Protein AF-A0A847K0W2-F1 (afdb_monomer)

Solvent-accessible surface area (backbone atoms only — not comparable to full-atom values): 21987 Å² total; per-residue (Å²): 136,81,84,81,80,80,74,83,79,80,79,76,84,76,79,82,85,54,93,45,68,67,50,41,51,34,54,70,66,69,42,49,68,34,35,29,52,33,48,52,40,40,67,42,94,50,68,68,52,13,51,46,15,47,52,43,49,54,54,36,45,76,72,72,41,54,48,55,83,86,46,50,72,74,72,74,74,70,85,73,73,64,70,75,61,73,66,72,45,23,34,31,42,30,68,34,72,55,34,30,32,45,40,37,38,32,42,89,88,48,98,48,59,22,42,32,37,33,34,41,84,73,15,52,68,40,34,44,78,41,100,38,67,46,65,67,59,50,34,49,52,48,61,72,70,49,95,62,89,72,75,50,49,15,61,47,63,49,49,59,54,30,37,55,54,51,49,21,52,48,41,22,58,78,71,69,49,77,82,33,70,54,35,68,66,47,45,66,55,67,44,80,43,89,66,86,74,94,62,66,68,43,44,70,77,65,74,51,84,70,95,79,74,73,79,80,62,95,81,43,70,66,54,57,49,52,30,53,7,55,45,46,62,45,48,62,67,63,47,50,53,52,51,47,52,52,50,51,60,73,68,46,89,68,94,67,54,72,67,54,51,49,54,50,50,53,47,54,47,59,69,39,42,62,74,46,44,37,72,70,52,48,51,40,51,31,53,52,26,39,52,31,14,36,23,26,48,51,64,70,36,54,71,60,14,51,46,29,40,50,54,20,49,50,52,75,69,38,55,94,89,53,52,62,68,60,49,48,22,51,50,46,48,45,30,67,72,65,52,60,72,87,76,67,63,81,69,85,93,70,81,74,83,77,46,56,51,53,65,72,52,76,74,71,92,79,69,97,79,72,75,85,82,78,84,75,134

Secondary structure (DSSP, 8-state):
-----PPPPP--------SSHHHHHHHHH-SHHHHHHHHHHTT-S-HHHHHHHHHHHHHHHHTT----TTTS------TT--------EEEEE--BTTTEEEEEEE-TT--PPPEEEEEETTEEEEEEE-S-S-HHHHHHHHHHH-SSS---EEEE-HHHHHHHHHHHHHHHHHTTPPPPTTHHHHHHHH---SS--SS-HHHHHHTS--TT-PPPPTT-HHHHHHHHHHHTTS-HHHHHHHHHHHHHHHT-SS---HHHHHHHHHHHHHHHHHHHS-HHHHHHHHHHHHHHHHHHHHTT-HHHHHHHHHHHHHHHH--TT--HHHHHHHHHHHHHHHS-GGG-S--SS------HHHHTS---TT-TT--------

Nearest PDB structures (foldseek):
  5l0y-assembly3_C  TM=3.148E-01  e=4.705E+00  Thermochaetoides thermophila DSM 1495
  5yox-assembly4_E  TM=2.856E-01  e=5.709E+00  Saccharomyces cerevisiae S288C
  8q3i-assembly1_F  TM=1.868E-01  e=4.938E+00  Mycolicibacterium smegmatis MC2 155
  1jdh-assembly1_A  TM=1.284E-01  e=9.260E+00  Homo sapiens

Structure (mmCIF, N/CA/C/O backbone):
data_AF-A0A847K0W2-F1
#
_entry.id   AF-A0A847K0W2-F1
#
loop_
_atom_site.group_PDB
_atom_site.id
_atom_site.type_symbol
_atom_site.label_atom_id
_atom_site.label_alt_id
_atom_site.label_comp_id
_atom_site.label_asym_id
_atom_site.label_entity_id
_atom_site.label_seq_id
_atom_site.pdbx_PDB_ins_code
_atom_site.Cartn_x
_atom_site.Cartn_y
_atom_site.Cartn_z
_atom_site.occupancy
_atom_site.B_iso_or_equiv
_atom_site.auth_seq_id
_atom_site.auth_comp_id
_atom_site.auth_asym_id
_atom_site.auth_atom_id
_atom_site.pdbx_PDB_model_num
ATOM 1 N N . MET A 1 1 ? 44.311 -26.232 22.482 1.00 40.06 1 MET A N 1
ATOM 2 C CA . MET A 1 1 ? 45.011 -25.460 23.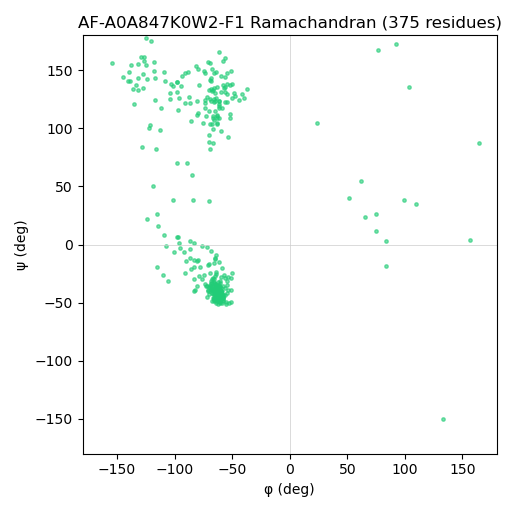531 1.00 40.06 1 MET A CA 1
ATOM 3 C C . MET A 1 1 ? 44.028 -24.492 24.188 1.00 40.06 1 MET A C 1
ATOM 5 O O . MET A 1 1 ? 43.269 -23.851 23.481 1.00 40.06 1 MET A O 1
ATOM 9 N N . ALA A 1 2 ? 43.992 -24.533 25.526 1.00 39.00 2 ALA A N 1
ATOM 10 C CA . ALA A 1 2 ? 43.300 -23.714 26.538 1.00 39.00 2 ALA A CA 1
ATOM 11 C C . ALA A 1 2 ? 42.014 -22.922 26.180 1.00 39.00 2 ALA A C 1
ATOM 13 O O . ALA A 1 2 ? 42.066 -21.806 25.673 1.00 39.00 2 ALA A O 1
ATOM 14 N N . LYS A 1 3 ? 40.855 -23.438 26.626 1.00 40.59 3 LYS A N 1
ATOM 15 C CA . LYS A 1 3 ? 39.638 -22.641 26.872 1.00 40.59 3 LYS A CA 1
ATOM 16 C C . LYS A 1 3 ? 39.871 -21.742 28.096 1.00 40.59 3 LYS A C 1
ATOM 18 O O . LYS A 1 3 ? 40.031 -22.250 29.206 1.00 40.59 3 LYS A O 1
ATOM 23 N N . GLN A 1 4 ? 39.876 -20.423 27.906 1.00 43.78 4 GLN A N 1
ATOM 24 C CA . GLN A 1 4 ? 39.890 -19.446 28.999 1.00 43.78 4 GLN A CA 1
ATOM 25 C C . GLN A 1 4 ? 38.603 -19.568 29.831 1.00 43.78 4 GLN A C 1
ATOM 27 O O . GLN A 1 4 ? 37.515 -19.197 29.390 1.00 43.78 4 GLN A O 1
ATOM 32 N N . LYS A 1 5 ? 38.733 -20.086 31.058 1.00 48.22 5 LYS A N 1
ATOM 33 C CA . LYS A 1 5 ? 37.713 -19.976 32.108 1.00 48.22 5 LYS A CA 1
ATOM 34 C C . LYS A 1 5 ? 37.541 -18.493 32.456 1.00 48.22 5 LYS A C 1
ATOM 36 O O . LYS A 1 5 ? 38.439 -17.894 33.043 1.00 48.22 5 LYS A O 1
ATOM 41 N N . ARG A 1 6 ? 36.393 -17.905 32.104 1.00 43.19 6 ARG A N 1
ATOM 42 C CA . ARG A 1 6 ? 35.979 -16.591 32.617 1.00 43.19 6 ARG A CA 1
ATOM 43 C C . ARG A 1 6 ? 35.834 -16.685 34.138 1.00 43.19 6 ARG A C 1
ATOM 45 O O . ARG A 1 6 ? 35.037 -17.480 34.629 1.00 43.19 6 ARG A O 1
ATOM 52 N N . GLN A 1 7 ? 36.624 -15.898 34.863 1.00 41.25 7 GLN A N 1
ATOM 53 C CA . GLN A 1 7 ? 36.462 -15.713 36.303 1.00 41.25 7 GLN A CA 1
ATOM 54 C C . GLN A 1 7 ? 35.156 -14.949 36.596 1.00 41.25 7 GLN A C 1
ATOM 56 O O . GLN A 1 7 ? 34.811 -14.034 35.841 1.00 41.25 7 GLN A O 1
ATOM 61 N N . PRO A 1 8 ? 34.433 -15.284 37.679 1.00 42.41 8 PRO A N 1
ATOM 62 C CA . PRO A 1 8 ? 33.299 -14.494 38.137 1.00 42.41 8 PRO A CA 1
ATOM 63 C C . PRO A 1 8 ? 33.790 -13.120 38.612 1.00 42.41 8 PRO A C 1
ATOM 65 O O . PRO A 1 8 ? 34.680 -13.020 39.456 1.00 42.41 8 PRO A O 1
ATOM 68 N N . ARG A 1 9 ? 33.217 -12.049 38.049 1.00 40.66 9 ARG A N 1
ATOM 69 C CA . ARG A 1 9 ? 33.431 -10.677 38.527 1.00 40.66 9 ARG A CA 1
ATOM 70 C C . ARG A 1 9 ? 32.925 -10.575 39.965 1.00 40.66 9 ARG A C 1
ATOM 72 O O . ARG A 1 9 ? 31.752 -10.834 40.219 1.00 40.66 9 ARG A O 1
ATOM 79 N N . ALA A 1 10 ? 33.803 -10.166 40.876 1.00 38.41 10 ALA A N 1
ATOM 80 C CA . ALA A 1 10 ? 33.442 -9.805 42.239 1.00 38.41 10 ALA A CA 1
ATOM 81 C C . ALA A 1 10 ? 32.425 -8.652 42.209 1.00 38.41 10 ALA A C 1
ATOM 83 O O . ALA A 1 10 ? 32.720 -7.564 41.707 1.00 38.41 10 ALA A O 1
ATOM 84 N N . SER A 1 11 ? 31.221 -8.902 42.719 1.00 41.28 11 SER A N 1
ATOM 85 C CA . SER A 1 11 ? 30.171 -7.899 42.869 1.00 41.28 11 SER A CA 1
ATOM 86 C C . SER A 1 11 ? 30.658 -6.794 43.804 1.00 41.28 11 SER A C 1
ATOM 88 O O . SER A 1 11 ? 30.799 -7.006 45.007 1.00 41.28 11 SER A O 1
ATOM 90 N N . HIS A 1 12 ? 30.935 -5.615 43.251 1.00 40.06 12 HIS A N 1
ATOM 91 C CA . HIS A 1 12 ? 31.115 -4.403 44.040 1.00 40.06 12 HIS A CA 1
ATOM 92 C C . HIS A 1 12 ? 29.803 -4.123 44.778 1.00 40.06 12 HIS A C 1
ATOM 94 O O . HIS A 1 12 ? 28.748 -3.999 44.154 1.00 40.06 12 HIS A O 1
ATOM 100 N N . GLY A 1 13 ? 29.866 -4.084 46.109 1.00 42.53 13 GLY A N 1
ATOM 101 C CA . GLY A 1 13 ? 28.731 -3.780 46.968 1.00 42.53 13 GLY A CA 1
ATOM 102 C C . GLY A 1 13 ? 28.283 -2.338 46.770 1.00 42.53 13 GLY A C 1
ATOM 103 O O . GLY A 1 13 ? 28.722 -1.447 47.487 1.00 42.53 13 GLY A O 1
ATOM 104 N N . HIS A 1 14 ? 27.405 -2.101 45.797 1.00 52.00 14 HIS A N 1
ATOM 105 C CA . HIS A 1 14 ? 26.619 -0.878 45.752 1.00 52.00 14 HIS A CA 1
ATOM 106 C C . HIS A 1 14 ? 25.643 -0.899 46.934 1.00 52.00 14 HIS A C 1
ATOM 108 O O . HIS A 1 14 ? 24.639 -1.615 46.925 1.00 52.00 14 HIS A O 1
ATOM 114 N N . THR A 1 15 ? 25.949 -0.118 47.968 1.00 59.66 15 THR A N 1
ATOM 115 C CA . THR A 1 15 ? 24.985 0.277 48.992 1.00 59.66 15 THR A CA 1
ATOM 116 C C . THR A 1 15 ? 23.945 1.170 48.322 1.00 59.66 15 THR A C 1
ATOM 118 O O . THR A 1 15 ? 24.184 2.338 48.024 1.00 59.66 15 THR A O 1
ATOM 121 N N . ALA A 1 16 ? 22.794 0.588 47.989 1.00 70.94 16 ALA A N 1
ATOM 122 C CA . ALA A 1 16 ? 21.655 1.355 47.509 1.00 70.94 16 ALA A CA 1
ATOM 123 C C . ALA A 1 16 ? 21.184 2.290 48.634 1.00 70.94 16 ALA A C 1
ATOM 125 O O . ALA A 1 16 ? 20.949 1.835 49.750 1.00 70.94 16 ALA A O 1
ATOM 126 N N . SER A 1 17 ? 21.083 3.587 48.341 1.00 81.25 17 SER A N 1
ATOM 127 C CA . SER A 1 17 ? 20.525 4.589 49.253 1.00 81.25 17 SER A CA 1
ATOM 128 C C . SER A 1 17 ? 19.064 4.848 48.882 1.00 81.25 17 SER A C 1
ATOM 130 O O . SER A 1 17 ? 18.760 5.053 47.701 1.00 81.25 17 SER A O 1
ATOM 132 N N . PHE A 1 18 ? 18.181 4.819 49.879 1.00 87.69 18 PHE A N 1
ATOM 133 C CA . PHE A 1 18 ? 16.751 5.121 49.762 1.00 87.69 18 PHE A CA 1
ATOM 134 C C . PHE A 1 18 ? 16.444 6.344 50.624 1.00 87.69 18 PHE A C 1
ATOM 136 O O . PHE A 1 18 ? 17.052 6.515 51.682 1.00 87.69 18 PHE A O 1
ATOM 143 N N . ALA A 1 19 ? 15.539 7.208 50.164 1.00 84.12 19 ALA A N 1
ATOM 144 C CA . ALA A 1 19 ? 15.194 8.429 50.888 1.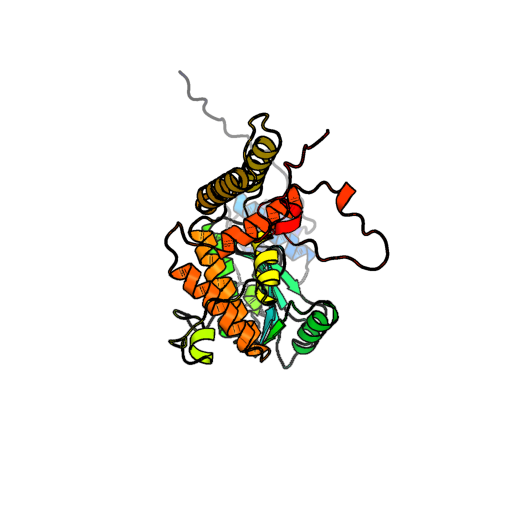00 84.12 19 ALA A CA 1
ATOM 145 C C . ALA A 1 19 ? 14.282 8.132 52.088 1.00 84.12 19 ALA A C 1
ATOM 147 O O . ALA A 1 19 ? 14.327 8.841 53.092 1.00 84.12 19 ALA A O 1
ATOM 148 N N . ASP A 1 20 ? 13.473 7.075 51.990 1.00 90.88 20 ASP A N 1
ATOM 149 C CA . ASP A 1 20 ? 12.618 6.604 53.074 1.00 90.88 20 ASP A CA 1
ATOM 150 C C . ASP A 1 20 ? 13.374 5.628 54.002 1.00 90.88 20 ASP A C 1
ATOM 152 O O . ASP A 1 20 ? 13.897 4.594 53.571 1.00 90.88 20 ASP A O 1
ATOM 156 N N . ALA A 1 21 ? 13.449 5.976 55.291 1.00 89.00 21 ALA A N 1
ATOM 157 C CA . ALA A 1 21 ? 14.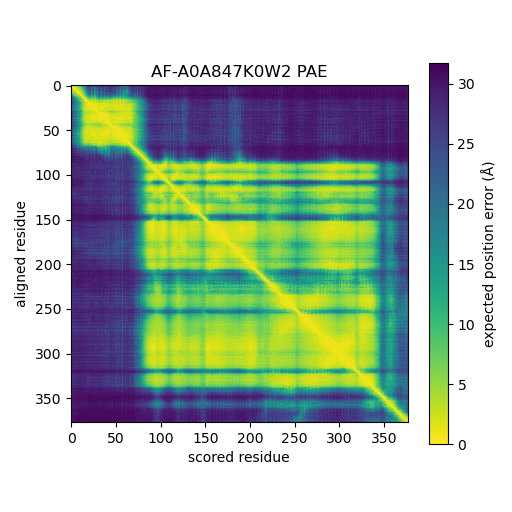207 5.231 56.299 1.00 89.00 21 ALA A CA 1
ATOM 158 C C . ALA A 1 21 ? 13.627 3.834 56.586 1.00 89.00 21 ALA A C 1
ATOM 160 O O . ALA A 1 21 ? 14.377 2.915 56.921 1.00 89.00 21 ALA A O 1
ATOM 161 N N . GLU A 1 22 ? 12.314 3.659 56.427 1.00 89.94 22 GLU A N 1
ATOM 162 C CA . GLU A 1 22 ? 11.634 2.377 56.609 1.00 89.94 22 GLU A CA 1
ATOM 163 C C . GLU A 1 22 ? 11.973 1.435 55.448 1.00 89.94 22 GLU A C 1
ATOM 165 O O . GLU A 1 22 ? 12.396 0.299 55.669 1.00 89.94 22 GLU A O 1
ATOM 170 N N . VAL A 1 23 ? 11.934 1.944 54.210 1.00 91.62 23 VAL A N 1
ATOM 171 C CA . VAL A 1 23 ? 12.367 1.197 53.016 1.00 91.62 23 VAL A CA 1
ATOM 172 C C . VAL A 1 23 ? 13.847 0.812 53.099 1.00 91.62 23 VAL A C 1
ATOM 174 O O . VAL A 1 23 ? 14.210 -0.323 52.783 1.00 91.62 23 VAL A O 1
ATOM 177 N N . ALA A 1 24 ? 14.709 1.730 53.550 1.00 90.94 24 ALA A N 1
ATOM 178 C CA . ALA A 1 24 ? 16.135 1.461 53.726 1.00 90.94 24 ALA A CA 1
ATOM 179 C C . ALA A 1 24 ? 16.397 0.364 54.775 1.00 90.94 24 ALA A C 1
ATOM 181 O O . ALA A 1 24 ? 17.229 -0.516 54.550 1.00 90.94 24 ALA A O 1
ATOM 182 N N . SER A 1 25 ? 15.675 0.398 55.900 1.00 91.56 25 SER A N 1
ATOM 183 C CA . SER A 1 25 ? 15.755 -0.621 56.955 1.00 91.56 25 SER A CA 1
ATOM 184 C C . SER A 1 25 ? 15.359 -2.003 56.429 1.00 91.56 25 SER A C 1
ATOM 186 O O . SER A 1 25 ? 16.126 -2.957 56.566 1.00 91.56 25 SER A O 1
ATOM 188 N N . LEU A 1 26 ? 14.217 -2.100 55.741 1.00 92.69 26 LEU A N 1
ATOM 189 C CA . LEU A 1 26 ? 13.716 -3.360 55.184 1.00 92.69 26 LEU A CA 1
ATOM 190 C C . LEU A 1 26 ? 14.636 -3.919 54.091 1.00 92.69 26 LEU A C 1
ATOM 192 O O . LEU A 1 26 ? 14.928 -5.112 54.063 1.00 92.69 26 LEU A O 1
ATOM 196 N N . TYR A 1 27 ? 15.184 -3.067 53.222 1.00 92.44 27 TYR A N 1
ATOM 197 C CA . TYR A 1 27 ? 16.161 -3.511 52.227 1.00 92.44 27 TYR A CA 1
ATOM 198 C C . TYR A 1 27 ? 17.427 -4.117 52.856 1.00 92.44 27 TYR A C 1
ATOM 200 O O . TYR A 1 27 ? 17.987 -5.076 52.319 1.00 92.44 27 TYR A O 1
ATOM 208 N N . ASN A 1 28 ? 17.884 -3.566 53.984 1.00 90.75 28 ASN A N 1
ATOM 209 C CA . ASN A 1 28 ? 19.077 -4.044 54.681 1.00 90.75 28 ASN A CA 1
ATOM 210 C C . ASN A 1 28 ? 18.848 -5.357 55.442 1.00 90.75 28 ASN A C 1
ATOM 212 O O . ASN A 1 28 ? 19.806 -6.108 55.613 1.00 90.75 28 ASN A O 1
ATOM 216 N N . GLN A 1 29 ? 17.613 -5.649 55.866 1.00 91.94 29 GLN A N 1
ATOM 217 C CA . GLN A 1 29 ? 17.256 -6.939 56.474 1.00 91.94 29 GLN A CA 1
ATOM 218 C C . GLN A 1 29 ? 17.398 -8.091 55.469 1.00 91.94 29 GLN A C 1
ATOM 220 O O . GLN A 1 29 ? 17.898 -9.152 55.828 1.00 91.94 29 GLN A O 1
ATOM 225 N N . ALA A 1 30 ? 17.058 -7.842 54.197 1.00 86.69 30 ALA A N 1
ATOM 226 C CA . ALA A 1 30 ? 17.316 -8.743 53.071 1.00 86.69 30 ALA A CA 1
ATOM 227 C C . ALA A 1 30 ? 16.835 -10.195 53.287 1.00 86.69 30 ALA A C 1
ATOM 229 O O . ALA A 1 30 ? 17.501 -11.145 52.876 1.00 86.69 30 ALA A O 1
ATOM 230 N N . ASP A 1 31 ? 15.663 -10.362 53.894 1.00 90.56 31 ASP A N 1
ATOM 231 C CA . ASP A 1 31 ? 14.969 -11.640 54.032 1.00 90.56 31 ASP A CA 1
ATOM 232 C C . ASP A 1 31 ? 13.573 -11.594 53.378 1.00 90.56 31 ASP A C 1
ATOM 234 O O . ASP A 1 31 ? 13.127 -10.571 52.848 1.00 90.56 31 ASP A O 1
ATOM 238 N N . GLU A 1 32 ? 12.897 -12.741 53.355 1.00 86.56 32 GLU A N 1
ATOM 239 C CA . GLU A 1 32 ? 11.576 -12.912 52.736 1.00 86.56 32 GLU A CA 1
ATOM 240 C C . GLU A 1 32 ? 10.483 -12.092 53.447 1.00 86.56 32 GLU A C 1
ATOM 242 O O . GLU A 1 32 ? 9.615 -11.506 52.800 1.00 86.56 32 GLU A O 1
ATOM 247 N N . SER A 1 33 ? 10.585 -11.940 54.771 1.00 88.25 33 SER A N 1
ATOM 248 C CA . SER A 1 33 ? 9.684 -11.097 55.569 1.00 88.25 33 SER A CA 1
ATOM 249 C C . SER A 1 33 ? 9.796 -9.621 55.177 1.00 88.25 33 SER A C 1
ATOM 251 O O . SER A 1 33 ? 8.785 -8.945 54.964 1.00 88.25 33 SER A O 1
ATOM 253 N N . ALA A 1 34 ? 11.019 -9.122 55.008 1.00 89.88 34 ALA A N 1
ATOM 254 C CA . ALA A 1 34 ? 11.273 -7.762 54.567 1.00 89.88 34 ALA A CA 1
ATOM 255 C C . ALA A 1 34 ? 10.818 -7.533 53.119 1.00 89.88 34 ALA A C 1
ATOM 257 O O . ALA A 1 34 ? 10.269 -6.474 52.806 1.00 89.88 34 ALA A O 1
ATOM 258 N N . ALA A 1 35 ? 10.975 -8.528 52.239 1.00 89.12 35 ALA A N 1
ATOM 259 C CA . ALA A 1 35 ? 10.424 -8.476 50.886 1.00 89.12 35 ALA A CA 1
ATOM 260 C C . ALA A 1 35 ? 8.886 -8.389 50.898 1.00 89.12 35 ALA A C 1
ATOM 262 O O . ALA A 1 35 ? 8.322 -7.584 50.157 1.00 89.12 35 ALA A O 1
ATOM 263 N N . ASN A 1 36 ? 8.208 -9.133 51.775 1.00 89.19 36 ASN A N 1
ATOM 264 C CA . ASN A 1 36 ? 6.752 -9.060 51.936 1.00 89.19 36 ASN A CA 1
ATOM 265 C C . ASN A 1 36 ? 6.298 -7.676 52.436 1.00 89.19 36 ASN A C 1
ATOM 267 O O . ASN A 1 36 ? 5.359 -7.092 51.897 1.00 89.19 36 ASN A O 1
ATOM 271 N N . GLN A 1 37 ? 7.001 -7.089 53.406 1.00 88.44 37 GLN A N 1
ATOM 272 C CA . GLN A 1 37 ? 6.682 -5.746 53.910 1.00 88.44 37 GLN A CA 1
ATOM 273 C C . GLN A 1 37 ? 6.937 -4.653 52.861 1.00 88.44 37 GLN A C 1
ATOM 275 O O . GLN A 1 37 ? 6.119 -3.749 52.686 1.00 88.44 37 GLN A O 1
ATOM 280 N N . LEU A 1 38 ? 8.020 -4.764 52.086 1.00 91.25 38 LEU A N 1
ATOM 281 C CA . LEU A 1 38 ? 8.279 -3.866 50.960 1.00 91.25 38 LEU A CA 1
ATOM 282 C C . LEU A 1 38 ? 7.214 -3.991 49.859 1.00 91.25 38 LEU A C 1
ATOM 284 O O . LEU A 1 38 ? 6.880 -2.983 49.233 1.00 91.25 38 LEU A O 1
ATOM 288 N N . ALA A 1 39 ? 6.653 -5.186 49.632 1.00 89.25 39 ALA A N 1
ATOM 289 C CA . ALA A 1 39 ? 5.541 -5.396 48.700 1.00 89.25 39 ALA A CA 1
ATOM 290 C C . ALA A 1 39 ? 4.283 -4.630 49.130 1.00 89.25 39 ALA A C 1
ATOM 292 O O . ALA A 1 39 ? 3.636 -4.001 48.292 1.00 89.25 39 ALA A O 1
ATOM 293 N N . VAL A 1 40 ? 3.992 -4.578 50.432 1.00 90.31 40 VAL A N 1
ATOM 294 C CA . VAL A 1 40 ? 2.910 -3.743 50.978 1.00 90.31 40 VAL A CA 1
ATOM 295 C C . VAL A 1 40 ? 3.218 -2.252 50.779 1.00 90.31 40 VAL A C 1
ATOM 297 O O . VAL A 1 40 ? 2.390 -1.515 50.241 1.00 90.31 40 VAL A O 1
ATOM 300 N N . LEU A 1 41 ? 4.432 -1.800 51.115 1.00 90.00 41 LEU A N 1
ATOM 301 C CA . LEU A 1 41 ? 4.830 -0.390 50.977 1.00 90.00 41 LEU A CA 1
ATOM 302 C C . LEU A 1 41 ? 4.872 0.103 49.520 1.00 90.00 41 LEU A C 1
ATOM 304 O O . LEU A 1 41 ? 4.634 1.284 49.262 1.00 90.00 41 LEU A O 1
ATOM 308 N N . ALA A 1 42 ? 5.107 -0.782 48.547 1.00 88.06 42 ALA A N 1
ATOM 309 C CA . ALA A 1 42 ? 5.071 -0.462 47.114 1.00 88.06 42 ALA A CA 1
ATOM 310 C C . ALA A 1 42 ? 3.695 0.037 46.617 1.00 88.06 42 ALA A C 1
ATOM 312 O O . ALA A 1 42 ? 3.612 0.619 45.523 1.00 88.06 42 ALA A O 1
ATOM 313 N N . HIS A 1 43 ? 2.653 -0.167 47.430 1.00 83.75 43 HIS A N 1
ATOM 314 C CA . HIS A 1 43 ? 1.268 0.243 47.204 1.00 83.75 43 HIS A CA 1
ATOM 315 C C . HIS A 1 43 ? 0.818 1.394 48.122 1.00 83.75 43 HIS A C 1
ATOM 317 O O . HIS A 1 43 ? -0.362 1.729 48.135 1.00 83.75 43 HIS A O 1
ATOM 323 N N . SER A 1 44 ? 1.725 2.017 48.887 1.00 83.88 44 SER A N 1
ATOM 324 C CA . SER A 1 44 ? 1.364 3.151 49.747 1.00 83.88 44 SER A CA 1
ATOM 325 C C . SER A 1 44 ? 0.882 4.358 48.930 1.00 83.88 44 SER A C 1
ATOM 327 O O . SER A 1 44 ? 1.420 4.623 47.854 1.00 83.88 44 SER A O 1
ATOM 329 N N . GLU A 1 45 ? -0.038 5.153 49.482 1.00 82.00 45 GLU A N 1
ATOM 330 C CA . GLU A 1 45 ? -0.541 6.389 48.852 1.00 82.00 45 GLU A CA 1
ATOM 331 C C . GLU A 1 45 ? 0.531 7.486 48.709 1.00 82.00 45 GLU A C 1
ATOM 333 O O . GLU A 1 45 ? 0.367 8.419 47.927 1.00 82.00 45 GLU A O 1
ATOM 338 N N . ALA A 1 46 ? 1.659 7.366 49.419 1.00 87.62 46 ALA A N 1
ATOM 339 C CA . ALA A 1 46 ? 2.801 8.267 49.305 1.00 87.62 46 ALA A CA 1
ATOM 340 C C . ALA A 1 46 ? 3.682 7.901 48.081 1.00 87.62 46 ALA A C 1
ATOM 342 O O . ALA A 1 46 ? 4.380 6.880 48.113 1.00 87.62 46 ALA A O 1
ATOM 343 N N . PRO A 1 47 ? 3.739 8.729 47.013 1.00 82.88 47 PRO A N 1
ATOM 344 C CA . PRO A 1 47 ? 4.381 8.342 45.749 1.00 82.88 47 PRO A CA 1
ATOM 345 C C . PRO A 1 47 ? 5.894 8.106 45.850 1.00 82.88 47 PRO A C 1
ATOM 347 O O . PRO A 1 47 ? 6.436 7.227 45.177 1.00 82.88 47 PRO A O 1
ATOM 350 N N . SER A 1 48 ? 6.588 8.878 46.691 1.00 86.06 48 SER A N 1
ATOM 351 C CA . SER A 1 48 ? 8.032 8.740 46.924 1.00 86.06 48 SER A CA 1
ATOM 352 C C . SER A 1 48 ? 8.371 7.418 47.616 1.00 86.06 48 SER A C 1
ATOM 354 O O . SER A 1 48 ? 9.247 6.690 47.151 1.00 86.06 48 SER A O 1
ATOM 356 N N . ARG A 1 49 ? 7.618 7.063 48.662 1.00 89.75 49 ARG A N 1
ATOM 357 C CA . ARG A 1 49 ? 7.761 5.806 49.406 1.00 89.75 49 ARG A CA 1
ATOM 358 C C . ARG A 1 49 ? 7.446 4.590 48.539 1.00 89.75 49 ARG A C 1
ATOM 360 O O . ARG A 1 49 ? 8.228 3.643 48.512 1.00 89.75 49 ARG A O 1
ATOM 367 N N . ALA A 1 50 ? 6.363 4.645 47.762 1.00 87.88 50 ALA A N 1
ATOM 368 C CA . ALA A 1 50 ? 6.000 3.574 46.836 1.00 87.88 50 ALA A CA 1
ATOM 369 C C . ALA A 1 50 ? 7.094 3.328 45.781 1.00 87.88 50 ALA A C 1
ATOM 371 O O . ALA A 1 50 ? 7.417 2.182 45.461 1.00 87.88 50 ALA A O 1
ATOM 372 N N . LYS A 1 51 ? 7.702 4.398 45.251 1.00 89.12 51 LYS A N 1
ATOM 373 C CA . LYS A 1 51 ? 8.800 4.306 44.278 1.00 89.12 51 LYS A CA 1
ATOM 374 C C . LYS A 1 51 ? 10.059 3.685 44.888 1.00 89.12 51 LYS A C 1
ATOM 376 O O . LYS A 1 51 ? 10.649 2.795 44.269 1.00 89.12 51 LYS A O 1
ATOM 381 N N . ASP A 1 52 ? 10.446 4.119 46.084 1.00 92.56 52 ASP A N 1
ATOM 382 C CA . ASP A 1 52 ? 11.608 3.575 46.789 1.00 92.56 52 ASP A CA 1
ATOM 383 C C . ASP A 1 52 ? 11.398 2.097 47.148 1.00 92.56 52 ASP A C 1
ATOM 385 O O . ASP A 1 52 ? 12.286 1.280 46.901 1.00 92.56 52 ASP A O 1
ATOM 389 N N . ALA A 1 53 ? 10.200 1.717 47.607 1.00 91.06 53 ALA A N 1
ATOM 390 C CA . ALA A 1 53 ? 9.850 0.330 47.909 1.00 91.06 53 ALA A CA 1
ATOM 391 C C . ALA A 1 53 ? 9.895 -0.581 46.665 1.00 91.06 53 ALA A C 1
ATOM 393 O O . ALA A 1 53 ? 10.479 -1.664 46.713 1.00 91.06 53 ALA A O 1
ATOM 394 N N . ARG A 1 54 ? 9.382 -0.129 45.506 1.00 91.56 54 ARG A N 1
ATOM 395 C CA . ARG A 1 54 ? 9.494 -0.875 44.229 1.00 91.56 54 ARG A CA 1
ATOM 396 C C . ARG A 1 54 ? 10.946 -1.067 43.800 1.00 91.56 54 ARG A C 1
ATOM 398 O O . ARG A 1 54 ? 11.318 -2.141 43.325 1.00 91.56 54 ARG A O 1
ATOM 405 N N . ARG A 1 55 ? 11.778 -0.037 43.977 1.00 91.25 55 ARG A N 1
ATOM 406 C CA . ARG A 1 55 ? 13.212 -0.110 43.675 1.00 91.25 55 ARG A CA 1
ATOM 407 C C . ARG A 1 55 ? 13.931 -1.082 44.614 1.00 91.25 55 ARG A C 1
ATOM 409 O O . ARG A 1 55 ? 14.750 -1.867 44.142 1.00 91.25 55 ARG A O 1
ATOM 416 N N . ALA A 1 56 ? 13.611 -1.064 45.908 1.00 91.56 56 ALA A N 1
ATOM 417 C CA . ALA A 1 56 ? 14.157 -1.997 46.891 1.00 91.56 56 ALA A CA 1
ATOM 418 C C . ALA A 1 56 ? 13.772 -3.452 46.575 1.00 91.56 56 ALA A C 1
ATOM 420 O O . ALA A 1 56 ? 14.649 -4.313 46.538 1.00 91.56 56 ALA A O 1
ATOM 421 N N . LEU A 1 57 ? 12.503 -3.719 46.234 1.00 91.69 57 LEU A N 1
ATOM 422 C CA . LEU A 1 57 ? 12.032 -5.043 45.799 1.00 91.69 57 LEU A CA 1
ATOM 423 C C . LEU A 1 57 ? 12.763 -5.549 44.560 1.00 91.69 57 LEU A C 1
ATOM 425 O O . LEU A 1 57 ? 13.158 -6.711 44.503 1.00 91.69 57 LEU A O 1
ATOM 429 N N . PHE A 1 58 ? 12.963 -4.683 43.566 1.00 90.00 58 PHE A N 1
ATOM 430 C CA . PHE A 1 58 ? 13.707 -5.042 42.363 1.00 90.00 58 PHE A CA 1
ATOM 431 C C . PHE A 1 58 ? 15.145 -5.468 42.694 1.00 90.00 58 PHE A C 1
ATOM 433 O O . PHE A 1 58 ? 15.625 -6.483 42.186 1.00 90.00 58 PHE A O 1
ATOM 440 N N . LEU A 1 59 ? 15.816 -4.741 43.590 1.00 90.75 59 LEU A N 1
ATOM 441 C CA . LEU A 1 59 ? 17.177 -5.063 44.020 1.00 90.75 59 LEU A CA 1
ATOM 442 C C . LEU A 1 59 ? 17.242 -6.337 44.883 1.00 90.75 59 LEU A C 1
ATOM 444 O O . LEU A 1 59 ? 18.176 -7.122 44.724 1.00 90.75 59 LEU A O 1
ATOM 448 N N . LEU A 1 60 ? 16.249 -6.599 45.741 1.00 90.31 60 LEU A N 1
ATOM 449 C CA . LEU A 1 60 ? 16.149 -7.865 46.483 1.00 90.31 60 LEU A CA 1
ATOM 450 C C . LEU A 1 60 ? 15.892 -9.061 45.552 1.00 90.31 60 LEU A C 1
ATOM 452 O O . LEU A 1 60 ? 16.542 -10.096 45.703 1.00 90.31 60 LEU A O 1
ATOM 456 N N . ARG A 1 61 ? 15.063 -8.896 44.509 1.00 90.25 61 ARG A N 1
ATOM 457 C CA . ARG A 1 61 ? 14.846 -9.926 43.474 1.00 90.25 61 ARG A CA 1
ATOM 458 C C . ARG A 1 61 ? 16.131 -10.277 42.730 1.00 90.25 61 ARG A C 1
ATOM 460 O O . ARG A 1 61 ? 16.373 -11.452 42.465 1.00 90.25 61 ARG A O 1
ATOM 467 N N . GLN A 1 62 ? 16.976 -9.288 42.430 1.00 88.44 62 GLN A N 1
ATOM 468 C CA . GLN A 1 62 ? 18.303 -9.529 41.846 1.00 88.44 62 GLN A CA 1
ATOM 469 C C . GLN A 1 62 ? 19.236 -10.309 42.785 1.00 88.44 62 GLN A C 1
ATOM 471 O O . GLN A 1 62 ? 20.128 -11.009 42.311 1.00 88.44 62 GLN A O 1
ATOM 476 N N . ARG A 1 63 ? 19.013 -10.226 44.104 1.00 85.81 63 ARG A N 1
ATOM 477 C CA . ARG A 1 63 ? 19.717 -11.005 45.137 1.00 85.81 63 ARG A CA 1
ATOM 478 C C . ARG A 1 63 ? 19.082 -12.376 45.407 1.00 85.81 63 ARG A C 1
ATOM 480 O O . ARG A 1 63 ? 19.565 -13.100 46.268 1.00 85.81 63 ARG A O 1
ATOM 487 N N . GLY A 1 64 ? 18.030 -12.744 44.674 1.00 87.56 64 GLY A N 1
ATOM 488 C CA . GLY A 1 64 ? 17.337 -14.027 44.820 1.00 87.56 64 GLY A CA 1
ATOM 489 C C . GLY A 1 64 ? 16.290 -14.070 45.936 1.00 87.56 64 GLY A C 1
ATOM 490 O O . GLY A 1 64 ? 15.672 -15.112 46.121 1.00 87.56 64 GLY A O 1
ATOM 491 N N . ILE A 1 65 ? 16.051 -12.958 46.635 1.00 88.75 65 ILE A N 1
ATOM 492 C CA . ILE A 1 65 ? 15.042 -12.852 47.693 1.00 88.75 65 ILE A CA 1
ATOM 493 C C . ILE A 1 65 ? 13.738 -12.377 47.047 1.00 88.75 65 ILE A C 1
ATOM 495 O O . ILE A 1 65 ? 13.702 -11.335 46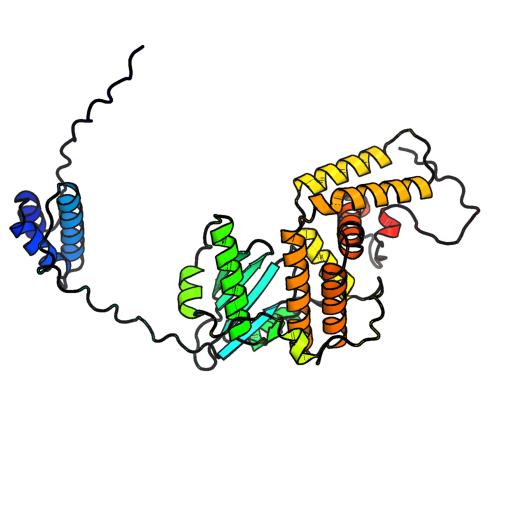.385 1.00 88.75 65 ILE A O 1
ATOM 499 N N . ARG A 1 66 ? 12.670 -13.163 47.184 1.00 86.75 66 ARG A N 1
ATOM 500 C CA . ARG A 1 66 ? 11.356 -12.876 46.598 1.00 86.75 66 ARG A CA 1
ATOM 501 C C . ARG A 1 66 ? 10.334 -12.722 47.717 1.00 86.75 66 ARG A C 1
ATOM 503 O O . ARG A 1 66 ? 10.491 -13.328 48.763 1.00 86.75 66 ARG A O 1
ATOM 510 N N . ALA A 1 67 ? 9.332 -11.884 47.482 1.00 80.12 67 ALA A N 1
ATOM 511 C CA . ALA A 1 67 ? 8.135 -11.871 48.309 1.00 80.12 67 ALA A CA 1
ATOM 512 C C . ALA A 1 67 ? 7.279 -13.099 47.965 1.00 80.12 67 ALA A C 1
ATOM 514 O O . ALA A 1 67 ? 7.275 -13.539 46.807 1.00 80.12 67 ALA A O 1
ATOM 515 N N . ASP A 1 68 ? 6.551 -13.611 48.949 1.00 77.00 68 ASP A N 1
ATOM 516 C CA . ASP A 1 68 ? 5.543 -14.641 48.753 1.00 77.00 68 ASP A CA 1
ATOM 517 C C . ASP A 1 68 ? 4.496 -14.156 47.748 1.00 77.00 68 ASP A C 1
ATOM 519 O O . ASP A 1 68 ? 3.982 -13.039 47.846 1.00 77.00 68 ASP A O 1
ATOM 523 N N . ALA A 1 69 ? 4.123 -15.018 46.800 1.00 58.59 69 ALA A N 1
ATOM 524 C CA . ALA A 1 69 ? 3.114 -14.709 45.780 1.00 58.59 69 ALA A CA 1
ATOM 525 C C . ALA A 1 69 ? 1.740 -14.343 46.381 1.00 58.59 69 ALA A C 1
ATOM 527 O O . ALA A 1 69 ? 0.931 -13.694 45.726 1.00 58.59 69 ALA A O 1
ATOM 528 N N . SER A 1 70 ? 1.492 -14.728 47.635 1.00 54.56 70 SER A N 1
ATOM 529 C CA . SER A 1 70 ? 0.281 -14.392 48.393 1.00 54.56 70 SER A CA 1
ATOM 530 C C . SER A 1 70 ? 0.328 -13.004 49.052 1.00 54.56 70 SER A C 1
ATOM 532 O O . SER A 1 70 ? -0.703 -12.529 49.521 1.00 54.56 70 SER A O 1
ATOM 534 N N . ALA A 1 71 ? 1.505 -12.368 49.117 1.00 50.97 71 ALA A N 1
ATOM 535 C CA . ALA A 1 71 ? 1.723 -11.037 49.690 1.00 50.97 71 ALA A CA 1
ATOM 536 C C . ALA A 1 71 ? 1.829 -9.930 48.627 1.00 50.97 71 ALA A C 1
ATOM 538 O O . ALA A 1 71 ? 1.859 -8.752 48.981 1.00 50.97 71 ALA A O 1
ATOM 539 N N . GLU A 1 72 ? 1.855 -10.274 47.333 1.00 48.56 72 GLU A N 1
ATOM 540 C CA . GLU A 1 72 ? 1.512 -9.323 46.277 1.00 48.56 72 GLU A CA 1
ATOM 541 C C . GLU A 1 72 ? -0.016 -9.159 46.288 1.00 48.56 72 GLU A C 1
ATOM 543 O O . GLU A 1 72 ? -0.721 -10.064 45.832 1.00 48.56 72 GLU A O 1
ATOM 548 N N . PRO A 1 73 ? -0.580 -8.047 46.809 1.00 48.22 73 PRO A N 1
ATOM 549 C CA . PRO A 1 73 ? -1.973 -7.746 46.520 1.00 48.22 73 PRO A CA 1
ATOM 550 C C . PRO A 1 73 ? -2.111 -7.749 45.000 1.00 48.22 73 PRO A C 1
ATOM 552 O O . PRO A 1 73 ? -1.281 -7.146 44.312 1.00 48.22 73 PRO A O 1
ATOM 555 N N . SER A 1 74 ? -3.107 -8.483 44.484 1.00 47.06 74 SER A N 1
ATOM 556 C CA . SER A 1 74 ? -3.368 -8.558 43.047 1.00 47.06 74 SER A CA 1
ATOM 557 C C . SER A 1 74 ? -3.267 -7.147 42.499 1.00 47.06 74 SER A C 1
ATOM 559 O O . SER A 1 74 ? -3.939 -6.263 43.046 1.00 47.06 74 SER A O 1
ATOM 561 N N . ALA A 1 75 ? -2.405 -6.938 41.496 1.00 47.50 75 ALA A N 1
ATOM 562 C CA . ALA A 1 75 ? -2.262 -5.639 40.856 1.00 47.50 75 ALA A CA 1
ATOM 563 C C . ALA A 1 75 ? -3.665 -5.036 40.726 1.00 47.50 75 ALA A C 1
ATOM 565 O O . ALA A 1 75 ? -4.555 -5.760 40.255 1.00 47.50 75 ALA A O 1
ATOM 566 N N . PRO A 1 76 ? -3.906 -3.803 41.223 1.00 40.00 76 PRO A N 1
ATOM 567 C CA . PRO A 1 76 ? -5.227 -3.211 41.112 1.00 40.00 76 PRO A CA 1
ATOM 568 C C . PRO A 1 76 ? -5.647 -3.397 39.656 1.00 40.00 76 PRO A C 1
ATOM 570 O O . PRO A 1 76 ? -4.803 -3.166 38.776 1.00 40.00 76 PRO A O 1
ATOM 573 N N . PRO A 1 77 ? -6.866 -3.917 39.391 1.00 37.59 77 PRO A N 1
ATOM 574 C CA . PRO A 1 77 ? -7.317 -4.112 38.024 1.00 37.59 77 PRO A CA 1
ATOM 575 C C . PRO A 1 77 ? -6.999 -2.812 37.312 1.00 37.59 77 PRO A C 1
ATOM 577 O O . PRO A 1 77 ? -7.290 -1.754 37.871 1.00 37.59 77 PRO A O 1
ATOM 580 N N . GLN A 1 78 ? -6.293 -2.880 36.179 1.00 42.62 78 GLN A N 1
ATOM 581 C CA . GLN A 1 78 ? -6.028 -1.700 35.368 1.00 42.62 78 GLN A CA 1
ATOM 582 C C . GLN A 1 78 ? -7.386 -1.054 35.083 1.00 42.62 78 GLN A C 1
ATOM 584 O O . GLN A 1 78 ? -8.110 -1.452 34.171 1.00 42.62 78 GLN A O 1
ATOM 589 N N . ALA A 1 79 ? -7.766 -0.109 35.935 1.00 39.44 79 ALA A N 1
ATOM 590 C CA . ALA A 1 79 ? -8.936 0.709 35.777 1.00 39.44 79 ALA A CA 1
ATOM 591 C C . ALA A 1 79 ? -8.594 1.539 34.547 1.00 39.44 79 ALA A C 1
ATOM 593 O O . ALA A 1 79 ? -7.639 2.315 34.579 1.00 39.44 79 ALA A O 1
ATOM 594 N N . ASN A 1 80 ? -9.308 1.256 33.457 1.00 42.50 80 ASN A N 1
ATOM 595 C CA . ASN A 1 80 ? -9.043 1.649 32.069 1.00 42.50 80 ASN A CA 1
ATOM 596 C C . ASN A 1 80 ? -8.373 0.597 31.165 1.00 42.50 80 ASN A C 1
ATOM 598 O O . ASN A 1 80 ? -7.685 0.968 30.218 1.00 42.50 80 ASN A O 1
ATOM 602 N N . ARG A 1 81 ? -8.720 -0.694 31.271 1.00 43.16 81 ARG A N 1
ATOM 603 C CA . ARG A 1 81 ? -9.119 -1.364 30.017 1.00 43.16 81 ARG A CA 1
ATOM 604 C C . ARG A 1 81 ? -10.451 -0.754 29.603 1.00 43.16 81 ARG A C 1
ATOM 606 O O . ARG A 1 81 ? -11.511 -1.254 29.967 1.00 43.16 81 ARG A O 1
ATOM 613 N N . ALA A 1 82 ? -10.379 0.406 28.948 1.00 44.75 82 ALA A N 1
ATOM 614 C CA . ALA A 1 82 ? -11.528 0.961 28.261 1.00 44.75 82 ALA A CA 1
ATOM 615 C C . ALA A 1 82 ? -12.080 -0.162 27.381 1.00 44.75 82 ALA A C 1
ATOM 617 O O . ALA A 1 82 ? -11.325 -0.790 26.638 1.00 44.75 82 ALA A O 1
ATOM 618 N N . THR A 1 83 ? -13.368 -0.459 27.523 1.00 43.75 83 THR A N 1
ATOM 619 C CA . THR A 1 83 ? -14.107 -1.280 26.567 1.00 43.75 83 THR A CA 1
ATOM 620 C C . THR A 1 83 ? -13.671 -0.847 25.167 1.00 43.75 83 THR A C 1
ATOM 622 O O . THR A 1 83 ? -13.640 0.370 24.948 1.00 43.75 83 THR A O 1
ATOM 625 N N . PRO A 1 84 ? -13.280 -1.765 24.258 1.00 50.84 84 PRO A N 1
ATOM 626 C CA . PRO A 1 84 ? -12.876 -1.387 22.910 1.00 50.84 84 PRO A CA 1
ATOM 627 C C . PRO A 1 84 ? -13.988 -0.519 22.328 1.00 50.84 84 PRO A C 1
ATOM 629 O O . PRO A 1 84 ? -15.126 -0.961 22.159 1.00 50.84 84 PRO A O 1
ATOM 632 N N . ARG A 1 85 ? -13.693 0.775 22.183 1.00 59.06 85 ARG A N 1
ATOM 633 C CA . ARG A 1 85 ? -14.680 1.761 21.757 1.00 59.06 85 ARG A CA 1
ATOM 634 C C . ARG A 1 85 ? -14.934 1.478 20.293 1.00 59.06 85 ARG A C 1
ATOM 636 O O . ARG A 1 85 ? -13.987 1.367 19.520 1.00 59.06 85 ARG A O 1
ATOM 643 N N . LYS A 1 86 ? -16.201 1.300 19.937 1.00 66.69 86 LYS A N 1
ATOM 644 C CA . LYS A 1 86 ? -16.586 0.909 18.589 1.00 66.69 86 LYS A CA 1
ATOM 645 C C . LYS A 1 86 ? -16.167 2.025 17.631 1.00 66.69 86 LYS A C 1
ATOM 647 O O . LYS A 1 86 ? -16.757 3.098 17.633 1.00 66.69 86 LYS A O 1
ATOM 652 N N . LEU A 1 87 ? -15.090 1.798 16.885 1.00 78.88 87 LEU A N 1
ATOM 653 C CA . LEU A 1 87 ? -14.799 2.587 15.696 1.00 78.88 87 LEU A CA 1
ATOM 654 C C . LEU A 1 87 ? -15.916 2.308 14.697 1.00 78.88 87 LEU A C 1
ATOM 656 O O . LEU A 1 87 ? -16.269 1.146 14.486 1.00 78.88 87 LEU A O 1
ATOM 660 N N . GLU A 1 88 ? -16.490 3.367 14.141 1.00 82.50 88 GLU A N 1
ATOM 661 C CA . GLU A 1 88 ? -17.660 3.267 13.262 1.00 82.50 88 GLU A CA 1
ATOM 662 C C . GLU A 1 88 ? -17.350 3.712 11.834 1.00 82.50 88 GLU A C 1
ATOM 664 O O . GLU A 1 88 ? -18.057 3.299 10.920 1.00 82.50 88 GLU A O 1
ATOM 669 N N . VAL A 1 89 ? -16.270 4.479 11.630 1.00 90.12 89 VAL A N 1
ATOM 670 C CA . VAL A 1 89 ? -15.864 4.970 10.308 1.00 90.12 89 VAL A CA 1
ATOM 671 C C . VAL A 1 89 ? -14.369 4.757 10.105 1.00 90.12 89 VAL A C 1
ATOM 673 O O . VAL A 1 89 ? -13.562 4.994 11.012 1.00 90.12 89 VAL A O 1
ATOM 676 N N . ALA A 1 90 ? -14.010 4.309 8.905 1.00 93.81 90 ALA A N 1
ATOM 677 C CA . ALA A 1 90 ? -12.641 4.249 8.431 1.00 93.81 90 ALA A CA 1
ATOM 678 C C . ALA A 1 90 ? -12.562 4.847 7.025 1.00 93.81 90 ALA A C 1
ATOM 680 O O . ALA A 1 90 ? -13.471 4.643 6.222 1.00 93.81 90 ALA A O 1
ATOM 681 N N . ALA A 1 91 ? -11.476 5.551 6.734 1.00 93.69 91 ALA A N 1
ATOM 682 C CA . ALA A 1 91 ? -11.145 5.999 5.389 1.00 93.69 91 ALA A CA 1
ATOM 683 C C . ALA A 1 91 ? -9.758 5.521 4.988 1.00 93.69 91 ALA A C 1
ATOM 685 O O . ALA A 1 91 ? -8.900 5.257 5.834 1.00 93.69 91 ALA A O 1
ATOM 686 N N . MET A 1 92 ? -9.561 5.399 3.686 1.00 94.69 92 MET A N 1
ATOM 687 C CA . MET A 1 92 ? -8.331 4.920 3.087 1.00 94.69 92 MET A CA 1
ATOM 688 C C . MET A 1 92 ? -7.973 5.811 1.903 1.00 94.69 92 MET A C 1
ATOM 690 O O . MET A 1 92 ? -8.853 6.120 1.101 1.00 94.69 92 MET A O 1
ATOM 694 N N . THR A 1 93 ? -6.705 6.214 1.809 1.00 91.94 93 THR A N 1
ATOM 695 C CA . THR A 1 93 ? -6.190 6.938 0.640 1.00 91.94 93 THR A CA 1
ATOM 696 C C . THR A 1 93 ? -5.839 5.972 -0.487 1.00 91.94 93 THR A C 1
ATOM 698 O O . THR A 1 93 ? -5.540 4.790 -0.262 1.00 91.94 93 THR A O 1
ATOM 701 N N . THR A 1 94 ? -5.878 6.456 -1.722 1.00 88.75 94 THR A N 1
ATOM 702 C CA . THR A 1 94 ? -5.234 5.785 -2.851 1.00 88.75 94 THR A CA 1
ATOM 703 C C . THR A 1 94 ? -3.731 5.682 -2.626 1.00 88.75 94 THR A C 1
ATOM 705 O O . THR A 1 94 ? -3.155 6.335 -1.758 1.00 88.75 94 THR A O 1
ATOM 708 N N . LEU A 1 95 ? -3.071 4.855 -3.422 1.00 85.00 95 LEU A N 1
ATOM 709 C CA . LEU A 1 95 ? -1.632 4.702 -3.368 1.00 85.00 95 LEU A CA 1
ATOM 710 C C . LEU A 1 95 ? -0.891 6.014 -3.732 1.00 85.00 95 LEU A C 1
ATOM 712 O O . LEU A 1 95 ? -0.865 6.441 -4.883 1.00 85.00 95 LEU A O 1
ATOM 716 N N . GLU A 1 96 ? -0.236 6.625 -2.745 1.00 80.50 96 GLU A N 1
ATOM 717 C CA . GLU A 1 96 ? 0.532 7.868 -2.870 1.00 80.50 96 GLU A CA 1
ATOM 718 C C . GLU A 1 96 ? 2.021 7.585 -3.133 1.00 80.50 96 GLU A C 1
ATOM 720 O O . GLU A 1 96 ? 2.592 6.653 -2.550 1.00 80.50 96 GLU A O 1
ATOM 725 N N . PRO A 1 97 ? 2.731 8.399 -3.934 1.00 70.50 97 PRO A N 1
ATOM 726 C CA . PRO A 1 97 ? 4.190 8.351 -3.999 1.00 70.50 97 PRO A CA 1
ATOM 727 C C . PRO A 1 97 ? 4.812 8.631 -2.617 1.00 70.50 97 PRO A C 1
ATOM 729 O O . PRO A 1 97 ? 4.460 9.621 -1.979 1.00 70.50 97 PRO A O 1
ATOM 732 N N . PRO A 1 98 ? 5.767 7.814 -2.122 1.00 73.62 98 PRO A N 1
ATOM 733 C CA . PRO A 1 98 ? 6.579 6.822 -2.836 1.00 73.62 98 PRO A CA 1
ATOM 734 C C . PRO A 1 98 ? 6.121 5.354 -2.670 1.00 73.62 98 PRO A C 1
ATOM 736 O O . PRO A 1 98 ? 6.964 4.469 -2.534 1.00 73.62 98 PRO A O 1
ATOM 739 N N . GLY A 1 99 ? 4.825 5.063 -2.634 1.00 77.19 99 GLY A N 1
ATOM 740 C CA . GLY A 1 99 ? 4.318 3.714 -2.362 1.00 77.19 99 GLY A CA 1
ATOM 741 C C . GLY A 1 99 ? 3.650 3.591 -0.993 1.00 77.19 99 GLY A C 1
ATOM 742 O O . GLY A 1 99 ? 3.849 2.585 -0.309 1.00 77.19 99 GLY A O 1
ATOM 743 N N . ARG A 1 100 ? 2.973 4.651 -0.541 1.00 87.38 100 ARG A N 1
ATOM 744 C CA . ARG A 1 100 ? 2.371 4.754 0.789 1.00 87.38 100 ARG A CA 1
ATOM 745 C C . ARG A 1 100 ? 0.869 4.908 0.704 1.00 87.38 100 ARG A C 1
ATOM 747 O O . ARG A 1 100 ? 0.333 5.348 -0.301 1.00 87.38 100 ARG A O 1
ATOM 754 N N . ARG A 1 101 ? 0.210 4.540 1.792 1.00 89.81 101 ARG A N 1
ATOM 755 C CA . ARG A 1 101 ? -1.219 4.737 1.976 1.00 89.81 101 ARG A CA 1
ATOM 756 C C . ARG A 1 101 ? -1.502 5.048 3.423 1.00 89.81 101 ARG A C 1
ATOM 758 O O . ARG A 1 101 ? -0.906 4.451 4.323 1.00 89.81 101 ARG A O 1
ATOM 765 N N . THR A 1 102 ? -2.471 5.915 3.637 1.00 92.62 102 THR A N 1
ATOM 766 C CA . THR A 1 102 ? -2.976 6.228 4.963 1.00 92.62 102 THR A CA 1
ATOM 767 C C . THR A 1 102 ? -4.324 5.550 5.174 1.00 92.62 102 THR A C 1
ATOM 769 O O . THR A 1 102 ? -5.223 5.650 4.345 1.00 92.62 102 THR A O 1
ATOM 772 N N . ILE A 1 103 ? -4.467 4.848 6.301 1.00 94.81 103 ILE A N 1
ATOM 773 C CA . ILE A 1 103 ? -5.748 4.330 6.787 1.00 94.81 103 ILE A CA 1
ATOM 774 C C . ILE A 1 103 ? -6.108 5.084 8.061 1.00 94.81 103 ILE A C 1
ATOM 776 O O . ILE A 1 103 ? -5.391 5.012 9.060 1.00 94.81 103 ILE A O 1
ATOM 780 N N . ALA A 1 104 ? -7.220 5.804 8.029 1.00 93.44 104 ALA A N 1
ATOM 781 C CA . ALA A 1 104 ? -7.711 6.624 9.121 1.00 93.44 104 ALA A CA 1
ATOM 782 C C . ALA A 1 104 ? -8.945 5.998 9.775 1.00 93.44 104 ALA A C 1
ATOM 784 O O . ALA A 1 104 ? -9.814 5.465 9.094 1.00 93.44 104 ALA A O 1
ATOM 785 N N . PHE A 1 105 ? -9.035 6.091 11.101 1.00 92.62 105 PHE A N 1
ATOM 786 C CA . PHE A 1 105 ? -10.136 5.560 11.901 1.00 92.62 105 PHE A CA 1
ATOM 787 C C . PHE A 1 105 ? -10.716 6.630 12.822 1.00 92.62 105 PHE A C 1
ATOM 789 O O . PHE A 1 105 ? -9.973 7.296 13.555 1.00 92.62 105 PHE A O 1
ATOM 796 N N . ALA A 1 106 ? -12.045 6.715 12.867 1.00 88.62 106 ALA A N 1
ATOM 797 C CA . ALA A 1 106 ? -12.771 7.605 13.763 1.00 88.62 106 ALA A CA 1
ATOM 798 C C . ALA A 1 106 ? -13.900 6.897 14.518 1.00 88.62 106 ALA A C 1
ATOM 800 O O . ALA A 1 106 ? -14.460 5.882 14.094 1.00 88.62 106 ALA A O 1
ATOM 801 N N . ALA A 1 107 ? -14.240 7.477 15.667 1.00 82.25 107 ALA A N 1
ATOM 802 C CA . ALA A 1 107 ? -15.456 7.159 16.396 1.00 82.25 107 ALA A CA 1
ATOM 803 C C . ALA A 1 107 ? -16.451 8.305 16.176 1.00 82.25 107 ALA A C 1
ATOM 805 O O . ALA A 1 107 ? -16.138 9.453 16.467 1.00 82.25 107 ALA A O 1
ATOM 806 N N . THR A 1 108 ? -17.650 7.984 15.704 1.00 65.12 108 THR A N 1
ATOM 807 C CA . THR A 1 108 ? -18.756 8.912 15.378 1.00 65.12 108 THR A CA 1
ATOM 808 C C . THR A 1 108 ? -19.210 9.804 16.533 1.00 65.12 108 THR A C 1
ATOM 810 O O . THR A 1 108 ? -19.762 10.871 16.295 1.00 65.12 108 THR A O 1
ATOM 813 N N . GLN A 1 109 ? -19.033 9.381 17.789 1.00 60.34 109 GLN A N 1
ATOM 814 C CA . GLN A 1 109 ? -19.663 10.035 18.949 1.00 60.34 109 GLN A CA 1
ATOM 815 C C . GLN A 1 109 ? -18.683 10.699 19.925 1.00 60.34 109 GLN A C 1
ATOM 817 O O . GLN A 1 109 ? -19.047 10.981 21.068 1.00 60.34 109 GLN A O 1
ATOM 822 N N . THR A 1 110 ? -17.430 10.935 19.533 1.00 57.91 110 THR A N 1
ATOM 823 C CA . THR A 1 110 ? -16.433 11.489 20.461 1.00 57.91 110 THR A CA 1
ATOM 824 C C . THR A 1 110 ? -15.550 12.534 19.803 1.00 57.91 110 THR A C 1
ATOM 826 O O . THR A 1 110 ? -15.060 12.291 18.711 1.00 57.91 110 THR A O 1
ATOM 829 N N . SER A 1 111 ? -15.231 13.611 20.528 1.00 63.59 111 SER A N 1
ATOM 830 C CA . SER A 1 111 ? -14.189 14.601 20.196 1.00 63.59 111 SER A CA 1
ATOM 831 C C . SER A 1 111 ? -12.765 14.032 20.334 1.00 63.59 111 SER A C 1
ATOM 833 O O . SER A 1 111 ? -11.872 14.669 20.894 1.00 63.59 111 SER A O 1
ATOM 835 N N . GLN A 1 112 ? -12.573 12.761 19.969 1.00 67.75 112 GLN A N 1
ATOM 836 C CA . GLN A 1 112 ? -11.266 12.123 19.988 1.00 67.75 112 GLN A CA 1
ATOM 837 C C . GLN A 1 112 ? -10.637 12.229 18.607 1.00 67.75 112 GLN A C 1
ATOM 839 O O . GLN A 1 112 ? -11.301 11.880 17.634 1.00 67.75 112 GLN A O 1
ATOM 844 N N . PRO A 1 113 ? -9.342 12.570 18.535 1.00 73.88 113 PRO A N 1
ATOM 845 C CA . PRO A 1 113 ? -8.665 12.732 17.262 1.00 73.88 113 PRO A CA 1
ATOM 846 C C . PRO A 1 113 ? -8.715 11.435 16.459 1.00 73.88 113 PRO A C 1
ATOM 848 O O . PRO A 1 113 ? -8.634 10.326 17.024 1.00 73.88 113 PRO A O 1
ATOM 851 N N . VAL A 1 114 ? -8.824 11.589 15.144 1.00 83.94 114 VAL A N 1
ATOM 852 C CA . VAL A 1 114 ? -8.715 10.501 14.174 1.00 83.94 114 VAL A CA 1
ATOM 853 C C . VAL A 1 114 ? -7.377 9.781 14.365 1.00 83.94 114 VAL A C 1
ATOM 855 O O . VAL A 1 114 ? -6.334 10.397 14.583 1.00 83.94 114 VAL A O 1
ATOM 858 N N . THR A 1 115 ? -7.397 8.447 14.348 1.00 89.12 115 THR A N 1
ATOM 859 C CA . THR A 1 115 ? -6.169 7.636 14.393 1.00 89.12 115 THR A CA 1
ATOM 860 C C . THR A 1 115 ? -5.802 7.229 12.982 1.00 89.12 115 THR A C 1
ATOM 862 O O . THR A 1 115 ? -6.553 6.481 12.366 1.00 89.12 115 THR A O 1
ATOM 865 N N . ALA A 1 116 ? -4.659 7.689 12.486 1.00 91.31 116 ALA A N 1
ATOM 866 C CA . ALA A 1 116 ? -4.140 7.299 11.185 1.00 91.31 116 ALA A CA 1
ATOM 867 C C . ALA A 1 116 ? -2.999 6.291 11.332 1.00 91.31 116 ALA A C 1
ATOM 869 O O . ALA A 1 116 ? -2.117 6.444 12.179 1.00 91.31 116 ALA A O 1
ATOM 870 N N . VAL A 1 117 ? -2.999 5.273 10.482 1.00 93.19 117 VAL A N 1
ATOM 871 C CA . VAL A 1 117 ? -1.899 4.329 10.305 1.00 93.19 117 VAL A CA 1
ATOM 872 C C . VAL A 1 117 ? -1.401 4.474 8.876 1.00 93.19 117 VAL A C 1
ATOM 874 O O . VAL A 1 117 ? -2.177 4.349 7.933 1.00 93.19 117 VAL A O 1
ATOM 877 N N . VAL A 1 118 ? -0.109 4.745 8.722 1.00 92.56 118 VAL A N 1
ATOM 878 C CA . VAL A 1 118 ? 0.536 4.834 7.411 1.00 92.56 118 VAL A CA 1
ATOM 879 C C . VAL A 1 118 ? 1.175 3.492 7.102 1.00 92.56 118 VAL A C 1
ATOM 881 O O . VAL A 1 118 ? 1.965 2.966 7.897 1.00 92.56 118 VAL A O 1
ATOM 884 N N . LEU A 1 119 ? 0.822 2.954 5.945 1.00 91.75 119 LEU A N 1
ATOM 885 C CA . LEU A 1 119 ? 1.313 1.703 5.398 1.00 91.75 119 LEU A CA 1
ATOM 886 C C . LEU A 1 119 ? 2.231 1.987 4.210 1.00 91.75 119 LEU A C 1
ATOM 888 O O . LEU A 1 119 ? 2.030 2.957 3.479 1.00 91.75 119 LEU A O 1
ATOM 892 N N . ASP A 1 120 ? 3.215 1.124 4.007 1.00 87.88 120 ASP A N 1
ATOM 893 C CA . ASP A 1 120 ? 3.926 0.964 2.743 1.00 87.88 120 ASP A CA 1
ATOM 894 C C . ASP A 1 120 ? 3.854 -0.506 2.292 1.00 87.88 120 ASP A C 1
ATOM 896 O O . ASP A 1 120 ? 3.289 -1.364 2.979 1.00 87.88 120 ASP A O 1
ATOM 900 N N . MET A 1 121 ? 4.408 -0.826 1.121 1.00 79.69 121 MET A N 1
ATOM 901 C CA . MET A 1 121 ? 4.381 -2.201 0.590 1.00 79.69 121 MET A CA 1
ATOM 902 C C . MET A 1 121 ? 5.148 -3.226 1.443 1.00 79.69 121 MET A C 1
ATOM 904 O O . MET A 1 121 ? 5.048 -4.427 1.176 1.00 79.69 121 MET A O 1
ATOM 908 N N . PHE A 1 122 ? 5.908 -2.775 2.444 1.00 81.75 122 PHE A N 1
ATOM 909 C CA . PHE A 1 122 ? 6.696 -3.594 3.361 1.00 81.75 122 PHE A CA 1
ATOM 910 C C . PHE A 1 122 ? 6.097 -3.653 4.773 1.00 81.75 122 PHE A C 1
ATOM 912 O O . PHE A 1 122 ? 6.627 -4.378 5.612 1.00 81.75 122 PHE A O 1
ATOM 919 N N . GLY A 1 123 ? 4.987 -2.959 5.030 1.00 85.38 123 GLY A N 1
ATOM 920 C CA . GLY A 1 123 ? 4.208 -3.063 6.257 1.00 85.38 123 GLY A CA 1
ATOM 921 C C . GLY A 1 123 ? 3.831 -1.709 6.852 1.00 85.38 123 GLY A C 1
ATOM 922 O O . GLY A 1 123 ? 3.589 -0.731 6.149 1.00 85.38 123 GLY A O 1
ATOM 923 N N . ALA A 1 124 ? 3.687 -1.656 8.177 1.00 87.31 124 ALA A N 1
ATOM 924 C CA . ALA A 1 124 ? 3.264 -0.437 8.863 1.00 87.31 124 ALA A CA 1
ATOM 925 C C . ALA A 1 124 ? 4.482 0.438 9.181 1.00 87.31 124 ALA A C 1
ATOM 927 O O . ALA A 1 124 ? 5.414 -0.028 9.842 1.00 87.31 124 ALA A O 1
ATOM 928 N N . VAL A 1 125 ? 4.446 1.711 8.776 1.00 87.62 125 VAL A N 1
ATOM 929 C CA . VAL A 1 125 ? 5.582 2.641 8.921 1.00 87.62 125 VAL A CA 1
ATOM 930 C C . VAL A 1 125 ? 5.352 3.739 9.952 1.00 87.62 125 VAL A C 1
ATOM 932 O O . VAL A 1 125 ? 6.313 4.231 10.543 1.00 87.62 125 VAL A O 1
ATOM 935 N N . ALA A 1 126 ? 4.098 4.111 10.214 1.00 88.62 126 ALA A N 1
ATOM 936 C CA . ALA A 1 126 ? 3.762 5.097 11.237 1.00 88.62 126 ALA A CA 1
ATOM 937 C C . ALA A 1 126 ? 2.341 4.900 11.773 1.00 88.62 126 ALA A C 1
ATOM 939 O O . ALA A 1 126 ? 1.472 4.366 11.088 1.00 88.62 126 ALA A O 1
ATOM 940 N N . ALA A 1 127 ? 2.103 5.380 12.991 1.00 86.12 127 ALA A N 1
ATOM 941 C CA . ALA A 1 127 ? 0.767 5.574 13.534 1.00 86.12 127 ALA A CA 1
ATOM 942 C C . ALA A 1 127 ? 0.715 6.944 14.211 1.00 86.12 127 ALA A C 1
ATOM 944 O O . ALA A 1 127 ? 1.509 7.222 15.112 1.00 86.12 127 ALA A O 1
ATOM 945 N N . LEU A 1 128 ? -0.182 7.808 13.746 1.00 84.50 128 LEU A N 1
ATOM 946 C CA . LEU A 1 128 ? -0.230 9.215 14.120 1.00 84.50 128 LEU A CA 1
ATOM 947 C C . LEU A 1 128 ? -1.667 9.600 14.497 1.00 84.50 128 LEU A C 1
ATOM 949 O O . LEU A 1 128 ? -2.601 9.260 13.767 1.00 84.50 128 LEU A O 1
ATOM 953 N N . PRO A 1 129 ? -1.878 10.307 15.620 1.00 77.75 129 PRO A N 1
ATOM 954 C CA . PRO A 1 129 ? -3.117 11.044 15.799 1.00 77.75 129 PRO A CA 1
ATOM 955 C C . PRO A 1 129 ? -3.155 12.174 14.764 1.00 77.75 129 PRO A C 1
ATOM 957 O O . PRO A 1 129 ? -2.165 12.887 14.596 1.00 77.75 129 PRO A O 1
ATOM 960 N N . GLN A 1 130 ? -4.278 12.325 14.074 1.00 77.50 130 GLN A N 1
ATOM 961 C CA . GLN A 1 130 ? -4.499 13.441 13.161 1.00 77.50 130 GLN A CA 1
ATOM 962 C C . GLN A 1 130 ? -5.161 14.600 13.903 1.00 77.50 130 GLN A C 1
ATOM 964 O O . GLN A 1 130 ? -5.954 14.388 14.822 1.00 77.50 130 GLN A O 1
ATOM 969 N N . ASN A 1 131 ? -4.842 15.825 13.489 1.00 75.69 131 ASN A N 1
ATOM 970 C CA . ASN A 1 131 ? -5.425 17.054 14.037 1.00 75.69 131 ASN A CA 1
ATOM 971 C C . ASN A 1 131 ? -6.773 17.387 13.369 1.00 75.69 131 ASN A C 1
ATOM 973 O O . ASN A 1 131 ? -7.041 18.549 13.078 1.00 75.69 131 ASN A O 1
ATOM 977 N N . VAL A 1 132 ? -7.578 16.364 13.090 1.00 75.19 132 VAL A N 1
ATOM 978 C CA . VAL A 1 132 ? -8.941 16.489 12.563 1.00 75.19 132 VAL A CA 1
ATOM 979 C C . VAL A 1 132 ? -9.884 15.685 13.440 1.00 75.19 132 VAL A C 1
ATOM 981 O O . VAL A 1 132 ? -9.497 14.651 14.009 1.00 75.19 132 VAL A O 1
ATOM 984 N N . ASP A 1 133 ? -11.109 16.183 13.561 1.00 73.94 133 ASP A N 1
ATOM 985 C CA . ASP A 1 133 ? -12.119 15.600 14.439 1.00 73.94 133 ASP A CA 1
ATOM 986 C C . ASP A 1 133 ? -12.964 14.556 13.696 1.00 73.94 133 ASP A C 1
ATOM 988 O O . ASP A 1 133 ? -13.486 13.629 14.321 1.00 73.94 133 ASP A O 1
ATOM 992 N N . THR A 1 134 ? -13.060 14.659 12.364 1.00 81.88 134 THR A N 1
ATOM 993 C CA . THR A 1 134 ? -13.885 13.772 11.530 1.00 81.88 134 THR A CA 1
ATOM 994 C C . THR A 1 134 ? -13.121 13.170 10.348 1.00 81.88 134 THR A C 1
ATOM 996 O O . THR A 1 134 ? -12.049 13.636 9.958 1.00 81.88 134 THR A O 1
ATOM 999 N N . ILE A 1 135 ? -13.662 12.082 9.791 1.00 84.50 135 ILE A N 1
ATOM 1000 C CA . ILE A 1 135 ? -13.124 11.464 8.569 1.00 84.50 135 ILE A CA 1
ATOM 1001 C C . ILE A 1 135 ? -13.467 12.322 7.353 1.00 84.50 135 ILE A C 1
ATOM 1003 O O . ILE A 1 135 ? -12.668 12.418 6.432 1.00 84.50 135 ILE A O 1
ATOM 1007 N N . GLU A 1 136 ? -14.623 12.974 7.368 1.00 84.38 136 GLU A N 1
ATOM 1008 C CA . GLU A 1 136 ? -15.070 13.884 6.323 1.00 84.38 136 GLU A CA 1
ATOM 1009 C C . GLU A 1 136 ? -14.111 15.073 6.176 1.00 84.38 136 GLU A C 1
ATOM 1011 O O . GLU A 1 136 ? -13.716 15.394 5.062 1.00 84.38 136 GLU A O 1
ATOM 1016 N N . GLU A 1 137 ? -13.659 15.663 7.289 1.00 82.19 137 GLU A N 1
ATOM 1017 C CA . GLU A 1 137 ? -12.617 16.703 7.281 1.00 82.19 137 GLU A CA 1
ATOM 1018 C C . GLU A 1 137 ? -11.291 16.195 6.707 1.00 82.19 137 GLU A C 1
ATOM 1020 O O . GLU A 1 137 ? -10.624 16.925 5.980 1.00 82.19 137 GLU A O 1
ATOM 1025 N N . LEU A 1 138 ? -10.904 14.954 7.022 1.00 83.25 138 LEU A N 1
ATOM 1026 C CA . LEU A 1 138 ? -9.690 14.346 6.476 1.00 83.25 138 LEU A CA 1
ATOM 1027 C C . LEU A 1 138 ? -9.791 14.183 4.953 1.00 83.25 138 LEU A C 1
ATOM 1029 O O . LEU A 1 138 ? -8.852 14.523 4.245 1.00 83.25 138 LEU A O 1
ATOM 1033 N N . ILE A 1 139 ? -10.923 13.666 4.466 1.00 84.00 139 ILE A N 1
ATOM 1034 C CA . ILE A 1 139 ? -11.172 13.477 3.032 1.00 84.00 139 ILE A CA 1
ATOM 1035 C C . ILE A 1 139 ? -11.169 14.832 2.323 1.00 84.00 139 ILE A C 1
ATOM 1037 O O . ILE A 1 139 ? -10.509 14.981 1.303 1.00 84.00 139 ILE A O 1
ATOM 1041 N N . GLN A 1 140 ? -11.832 15.837 2.894 1.00 83.06 140 GLN A N 1
ATOM 1042 C CA . GLN A 1 140 ? -11.856 17.179 2.322 1.00 83.06 140 GLN A CA 1
ATOM 1043 C C . GLN A 1 140 ? -10.455 17.814 2.275 1.00 83.06 140 GLN A C 1
ATOM 1045 O O . GLN A 1 140 ? -10.110 18.450 1.286 1.00 83.06 140 GLN A O 1
ATOM 1050 N N . GLN A 1 141 ? -9.627 17.631 3.310 1.00 80.25 141 GLN A N 1
ATOM 1051 C CA . GLN A 1 141 ? -8.238 18.108 3.293 1.00 80.25 141 GLN A CA 1
ATOM 1052 C C . GLN A 1 141 ? -7.400 17.441 2.197 1.00 80.25 141 GLN A C 1
ATOM 1054 O O . GLN A 1 141 ? -6.568 18.110 1.588 1.00 80.25 141 GLN A O 1
ATOM 1059 N N . ASP A 1 142 ? -7.610 16.146 1.959 1.00 77.56 142 ASP A N 1
ATOM 1060 C CA . ASP A 1 142 ? -6.961 15.401 0.875 1.00 77.56 142 ASP A CA 1
ATOM 1061 C C . ASP A 1 142 ? -7.372 15.981 -0.490 1.00 77.56 142 ASP A C 1
ATOM 1063 O O . ASP A 1 142 ? -6.515 16.363 -1.284 1.00 77.56 142 ASP A O 1
ATOM 1067 N N . GLU A 1 143 ? -8.677 16.190 -0.704 1.00 77.19 143 GLU A N 1
ATOM 1068 C CA . GLU A 1 143 ? -9.225 16.797 -1.927 1.00 77.19 143 GLU A CA 1
ATOM 1069 C C . GLU A 1 143 ? -8.740 18.240 -2.165 1.00 77.19 143 GLU A C 1
ATOM 1071 O O . GLU A 1 143 ? -8.546 18.645 -3.309 1.00 77.19 143 GLU A O 1
ATOM 1076 N N . GLU A 1 144 ? -8.538 19.029 -1.107 1.00 75.50 144 GLU A N 1
ATOM 1077 C CA . GLU A 1 144 ? -8.069 20.420 -1.196 1.00 75.50 144 GLU A CA 1
ATOM 1078 C C . GLU A 1 144 ? -6.556 20.547 -1.444 1.00 75.50 144 GLU A C 1
ATOM 1080 O O . GLU A 1 144 ? -6.091 21.614 -1.850 1.00 75.50 144 GLU A O 1
ATOM 1085 N N . THR A 1 145 ? -5.772 19.498 -1.173 1.00 68.12 145 THR A N 1
ATOM 1086 C CA . THR A 1 145 ? -4.303 19.549 -1.273 1.00 68.12 145 THR A CA 1
ATOM 1087 C C . THR A 1 145 ? -3.801 19.262 -2.695 1.00 68.12 145 THR A C 1
ATOM 1089 O O . THR A 1 145 ? -2.700 19.700 -3.042 1.00 68.12 145 THR A O 1
ATOM 1092 N N . ASP A 1 146 ? -4.601 18.599 -3.538 1.00 61.56 146 ASP A N 1
ATOM 1093 C CA . ASP A 1 146 ? -4.193 18.166 -4.877 1.00 61.56 146 ASP A CA 1
ATOM 1094 C C . ASP A 1 146 ? -4.924 18.903 -6.015 1.00 61.56 146 ASP A C 1
ATOM 1096 O O . ASP A 1 146 ? -6.007 18.531 -6.460 1.00 6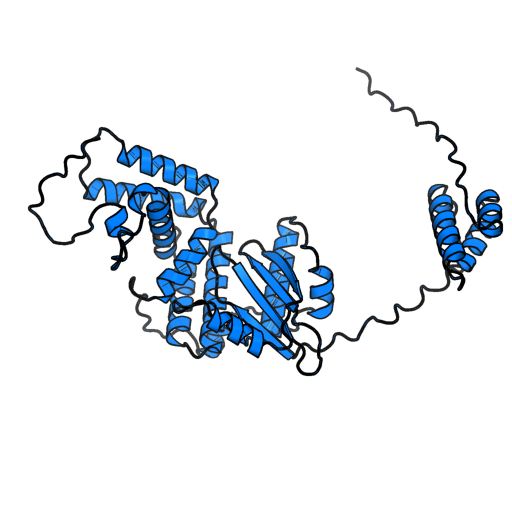1.56 146 ASP A O 1
ATOM 1100 N N . ASP A 1 147 ? -4.253 19.916 -6.578 1.00 54.41 147 ASP A N 1
ATOM 1101 C CA . ASP A 1 147 ? -4.682 20.649 -7.787 1.00 54.41 147 ASP A CA 1
ATOM 1102 C C . ASP A 1 147 ? -4.619 19.795 -9.084 1.00 54.41 147 ASP A C 1
ATOM 1104 O O . ASP A 1 147 ? -5.024 20.250 -10.159 1.00 54.41 147 ASP A O 1
ATOM 1108 N N . ALA A 1 148 ? -4.089 18.567 -9.019 1.00 49.09 148 ALA A N 1
ATOM 1109 C CA . ALA A 1 148 ? -3.961 17.638 -10.142 1.00 49.09 148 ALA A CA 1
ATOM 1110 C C . ALA A 1 148 ? -4.690 16.321 -9.826 1.00 49.09 148 ALA A C 1
ATOM 1112 O O . ALA A 1 148 ? -4.175 15.470 -9.107 1.00 49.09 148 ALA A O 1
ATOM 1113 N N . GLU A 1 149 ? -5.898 16.156 -10.367 1.00 57.03 149 GLU A N 1
ATOM 1114 C CA . GLU A 1 149 ? -6.743 14.975 -10.156 1.00 57.03 149 GLU A CA 1
ATOM 1115 C C . GLU A 1 149 ? -6.024 13.619 -10.403 1.00 57.03 149 GLU A C 1
ATOM 1117 O O . GLU A 1 149 ? -5.415 13.433 -11.461 1.00 57.03 149 GLU A O 1
ATOM 1122 N N . PRO A 1 150 ? -6.252 12.596 -9.548 1.00 56.22 150 PRO A N 1
ATOM 1123 C CA . PRO A 1 150 ? -6.165 12.756 -8.089 1.00 56.22 150 PRO A CA 1
ATOM 1124 C C . PRO A 1 150 ? -5.487 11.571 -7.366 1.00 56.22 150 PRO A C 1
ATOM 1126 O O . PRO A 1 150 ? -5.686 10.411 -7.734 1.00 56.22 150 PRO A O 1
ATOM 1129 N N . PRO A 1 151 ? -4.801 11.828 -6.247 1.00 59.38 151 PRO A N 1
ATOM 1130 C CA . PRO A 1 151 ? -4.935 11.051 -5.019 1.00 59.38 151 PRO A CA 1
ATOM 1131 C C . PRO A 1 151 ? -6.313 11.310 -4.392 1.00 59.38 151 PRO A C 1
ATOM 1133 O O . PRO A 1 151 ? -6.847 12.412 -4.479 1.00 59.38 151 PRO A O 1
ATOM 1136 N N . CYS A 1 152 ? -6.944 10.279 -3.838 1.00 77.12 152 CYS A N 1
ATOM 1137 C CA . CYS A 1 152 ? -8.282 10.383 -3.261 1.00 77.12 152 CYS A CA 1
ATOM 1138 C C . CYS A 1 152 ? -8.375 9.566 -1.975 1.00 77.12 152 CYS A C 1
ATOM 1140 O O . CYS A 1 152 ? -7.884 8.437 -1.908 1.00 77.12 152 CYS A O 1
ATOM 1142 N N . ALA A 1 153 ? -9.068 10.099 -0.974 1.00 89.00 153 ALA A N 1
ATOM 1143 C CA . ALA A 1 153 ? -9.493 9.371 0.208 1.00 89.00 153 ALA A CA 1
ATOM 1144 C C . ALA A 1 153 ? -10.976 8.996 0.110 1.00 89.00 153 ALA A C 1
ATOM 1146 O O . ALA A 1 153 ? -11.818 9.818 -0.240 1.00 89.00 153 ALA A O 1
ATOM 1147 N N . ALA A 1 154 ? -11.325 7.765 0.482 1.00 91.38 154 ALA A N 1
ATOM 1148 C CA . ALA A 1 154 ? -12.722 7.344 0.552 1.00 91.38 154 ALA A CA 1
ATOM 1149 C C . ALA A 1 154 ? -13.014 6.517 1.799 1.00 91.38 154 ALA A C 1
ATOM 1151 O O . ALA A 1 154 ? -12.135 5.854 2.359 1.00 91.38 154 ALA A O 1
ATOM 1152 N N . VAL A 1 155 ? -14.279 6.536 2.220 1.00 93.25 155 VAL A N 1
ATOM 1153 C CA . VAL A 1 155 ? -14.771 5.685 3.305 1.00 93.25 155 VAL A CA 1
ATOM 1154 C C . VAL A 1 155 ? -14.758 4.226 2.854 1.00 93.25 155 VAL A C 1
ATOM 1156 O O . VAL A 1 155 ? -15.264 3.883 1.786 1.00 93.25 155 VAL A O 1
ATOM 1159 N N . VAL A 1 156 ? -14.211 3.355 3.698 1.00 94.06 156 VAL A N 1
ATOM 1160 C CA . VAL A 1 156 ? -14.105 1.911 3.457 1.00 94.06 156 VAL A CA 1
ATOM 1161 C C . VAL A 1 156 ? -14.705 1.119 4.621 1.00 94.06 156 VAL A C 1
ATOM 1163 O O . VAL A 1 156 ? -14.848 1.653 5.726 1.00 94.06 156 VAL A O 1
ATOM 1166 N N . PRO A 1 157 ? -15.050 -0.170 4.431 1.00 94.38 157 PRO A N 1
ATOM 1167 C CA . PRO A 1 157 ? -15.512 -1.005 5.532 1.00 94.38 157 PRO A CA 1
ATOM 1168 C C . PRO A 1 157 ? -14.480 -1.038 6.669 1.00 94.38 157 PRO A C 1
ATOM 1170 O O . PRO A 1 157 ? -13.333 -1.437 6.471 1.00 94.38 157 PRO A O 1
ATOM 1173 N N . VAL A 1 158 ? -14.898 -0.643 7.877 1.00 94.00 158 VAL A N 1
ATOM 1174 C CA . VAL A 1 158 ? -14.021 -0.555 9.064 1.00 94.00 158 VAL A CA 1
ATOM 1175 C C . VAL A 1 158 ? -13.297 -1.869 9.329 1.00 94.00 158 VAL A C 1
ATOM 1177 O O . VAL A 1 158 ? -12.113 -1.881 9.658 1.00 94.00 158 VAL A O 1
ATOM 1180 N N . ASP A 1 159 ? -14.009 -2.979 9.178 1.00 94.81 159 ASP A N 1
ATOM 1181 C CA . ASP A 1 159 ? -13.459 -4.299 9.436 1.00 94.81 159 ASP A CA 1
ATOM 1182 C C . ASP A 1 159 ? -12.375 -4.699 8.419 1.00 94.81 159 ASP A C 1
ATOM 1184 O O . ASP A 1 159 ? -11.320 -5.213 8.791 1.00 94.81 159 ASP A O 1
ATOM 1188 N N . PHE A 1 160 ? -12.561 -4.337 7.148 1.00 95.62 160 PHE A N 1
ATOM 1189 C CA . PHE A 1 160 ? -11.536 -4.503 6.122 1.00 95.62 160 PHE A CA 1
ATOM 1190 C C . PHE A 1 160 ? -10.304 -3.626 6.399 1.00 95.62 160 PHE A C 1
ATOM 1192 O O . PHE A 1 160 ? -9.166 -4.091 6.317 1.00 95.62 160 PHE A O 1
ATOM 1199 N N . ALA A 1 161 ? -10.508 -2.374 6.817 1.00 95.50 161 ALA A N 1
ATOM 1200 C CA . ALA A 1 161 ? -9.414 -1.487 7.210 1.00 95.50 161 ALA A CA 1
ATOM 1201 C C . ALA A 1 161 ? -8.603 -2.059 8.392 1.00 95.50 161 ALA A C 1
ATOM 1203 O O . ALA A 1 161 ? -7.368 -2.041 8.368 1.00 95.50 161 ALA A O 1
ATOM 1204 N N . ARG A 1 162 ? -9.273 -2.638 9.402 1.00 95.12 162 ARG A N 1
ATOM 1205 C CA . ARG A 1 162 ? -8.613 -3.374 10.500 1.00 95.12 162 ARG A CA 1
ATOM 1206 C C . ARG A 1 162 ? -7.797 -4.551 9.979 1.00 95.12 162 ARG A C 1
ATOM 1208 O O . ARG A 1 162 ? -6.659 -4.742 10.407 1.00 95.12 162 ARG A O 1
ATOM 1215 N N . PHE A 1 163 ? -8.362 -5.320 9.050 1.00 95.44 163 PHE A N 1
ATOM 1216 C CA . PHE A 1 163 ? -7.690 -6.457 8.433 1.00 95.44 163 PHE A CA 1
ATOM 1217 C C . PHE A 1 163 ? -6.393 -6.041 7.725 1.00 95.44 163 PHE A C 1
ATOM 1219 O O . PHE A 1 163 ? -5.350 -6.651 7.972 1.00 95.44 163 PHE A O 1
ATOM 1226 N N . ARG A 1 164 ? -6.403 -4.957 6.937 1.00 95.00 164 ARG A N 1
ATOM 1227 C CA . ARG A 1 164 ? -5.197 -4.449 6.254 1.00 95.00 164 ARG A CA 1
ATOM 1228 C C . ARG A 1 164 ? -4.128 -3.956 7.230 1.00 95.00 164 ARG A C 1
ATOM 1230 O O . ARG A 1 164 ? -2.954 -4.288 7.065 1.00 95.00 164 ARG A O 1
ATOM 1237 N N . VAL A 1 165 ? -4.516 -3.254 8.298 1.00 94.94 165 VAL A N 1
ATOM 1238 C CA . VAL A 1 165 ? -3.579 -2.873 9.372 1.00 94.94 165 VAL A CA 1
ATOM 1239 C C . VAL A 1 165 ? -2.963 -4.113 10.026 1.00 94.94 165 VAL A C 1
ATOM 1241 O O . VAL A 1 165 ? -1.749 -4.169 10.225 1.00 94.94 165 VAL A O 1
ATOM 1244 N N . GLN A 1 166 ? -3.765 -5.136 10.323 1.00 94.12 166 GLN A N 1
ATOM 1245 C CA . GLN A 1 166 ? -3.273 -6.367 10.939 1.00 94.12 166 GLN A CA 1
ATOM 1246 C C . GLN A 1 166 ? -2.328 -7.145 10.011 1.00 94.12 166 GLN A C 1
ATOM 1248 O O . GLN A 1 166 ? -1.318 -7.673 10.480 1.00 94.12 166 GLN A O 1
ATOM 1253 N N . GLN A 1 167 ? -2.606 -7.183 8.705 1.00 93.06 167 GLN A N 1
ATOM 1254 C CA . GLN A 1 167 ? -1.687 -7.753 7.719 1.00 93.06 167 GLN A CA 1
ATOM 1255 C C . GLN A 1 167 ? -0.355 -7.002 7.703 1.00 93.06 167 GLN A C 1
ATOM 1257 O O . GLN A 1 167 ? 0.691 -7.637 7.781 1.00 93.06 167 GLN A O 1
ATOM 1262 N N . ALA A 1 168 ? -0.369 -5.669 7.702 1.00 92.56 168 ALA A N 1
ATOM 1263 C CA . ALA A 1 168 ? 0.855 -4.873 7.743 1.00 92.56 168 ALA A CA 1
ATOM 1264 C C . ALA A 1 168 ? 1.680 -5.113 9.023 1.00 92.56 168 ALA A C 1
ATOM 1266 O O . ALA A 1 168 ? 2.907 -5.209 8.978 1.00 92.56 168 ALA A O 1
ATOM 1267 N N . VAL A 1 169 ? 1.015 -5.282 10.171 1.00 93.06 169 VAL A N 1
ATOM 1268 C CA . VAL A 1 169 ? 1.664 -5.681 11.431 1.00 93.06 169 VAL A CA 1
ATOM 1269 C C . VAL A 1 169 ? 2.283 -7.073 11.323 1.00 93.06 169 VAL A C 1
ATOM 1271 O O . VAL A 1 169 ? 3.382 -7.299 11.834 1.00 93.06 169 VAL A O 1
ATOM 1274 N N . GLN A 1 170 ? 1.591 -8.011 10.679 1.00 92.44 170 GLN A N 1
ATOM 1275 C CA . GLN A 1 170 ? 2.107 -9.358 10.471 1.00 92.44 170 GLN A CA 1
ATOM 1276 C C . GLN A 1 170 ? 3.335 -9.345 9.555 1.00 92.44 170 GLN A C 1
ATOM 1278 O O . GLN A 1 170 ? 4.343 -9.951 9.907 1.00 92.44 170 GLN A O 1
ATOM 1283 N N . VAL A 1 171 ? 3.310 -8.563 8.471 1.00 90.25 171 VAL A N 1
ATOM 1284 C CA . VAL A 1 171 ? 4.471 -8.362 7.591 1.00 90.25 171 VAL A CA 1
ATOM 1285 C C . VAL A 1 171 ? 5.661 -7.803 8.376 1.00 90.25 171 VAL A C 1
ATOM 1287 O O . VAL A 1 171 ? 6.757 -8.356 8.278 1.00 90.25 171 VAL A O 1
ATOM 1290 N N . ASN A 1 172 ? 5.454 -6.785 9.223 1.00 91.25 172 ASN A N 1
ATOM 1291 C CA . ASN A 1 172 ? 6.523 -6.258 10.077 1.00 91.25 172 ASN A CA 1
ATOM 1292 C C . ASN A 1 172 ? 7.138 -7.355 10.961 1.00 91.25 172 ASN A C 1
ATOM 1294 O O . ASN A 1 172 ? 8.359 -7.434 11.086 1.00 91.25 172 ASN A O 1
ATOM 1298 N N . ARG A 1 173 ? 6.310 -8.219 11.564 1.00 90.88 173 ARG A N 1
ATOM 1299 C CA . ARG A 1 173 ? 6.788 -9.328 12.407 1.00 90.88 173 ARG A CA 1
ATOM 1300 C C . ARG A 1 173 ? 7.567 -10.365 11.608 1.00 90.88 173 ARG A C 1
ATOM 1302 O O . ARG A 1 173 ? 8.652 -10.750 12.037 1.00 90.88 173 ARG A O 1
ATOM 1309 N N . ASP A 1 174 ? 7.037 -10.786 10.464 1.00 89.56 174 ASP A N 1
ATOM 1310 C CA . ASP A 1 174 ? 7.635 -11.827 9.623 1.00 89.56 174 ASP A CA 1
ATOM 1311 C C . ASP A 1 174 ? 8.980 -11.379 9.038 1.00 89.56 174 ASP A C 1
ATOM 1313 O O . ASP A 1 174 ? 9.907 -12.178 8.910 1.00 89.56 174 ASP A O 1
ATOM 1317 N N . GLN A 1 175 ? 9.119 -10.083 8.751 1.00 86.19 175 GLN A N 1
ATOM 1318 C CA . GLN A 1 175 ? 10.362 -9.479 8.271 1.00 86.19 175 GLN A CA 1
ATOM 1319 C C . GLN A 1 175 ? 11.319 -9.052 9.399 1.00 86.19 175 GLN A C 1
ATOM 1321 O O . GLN A 1 175 ? 12.426 -8.587 9.126 1.00 86.19 175 GLN A O 1
ATOM 1326 N N . GLY A 1 176 ? 10.923 -9.195 10.670 1.00 87.25 176 GLY A N 1
ATOM 1327 C CA . GLY A 1 176 ? 11.721 -8.746 11.814 1.00 87.25 176 GLY A CA 1
ATOM 1328 C C . GLY A 1 176 ? 11.901 -7.224 11.887 1.00 87.25 176 GLY A C 1
ATOM 1329 O O . GLY A 1 176 ? 12.873 -6.747 12.479 1.00 87.25 176 GLY A O 1
ATOM 1330 N N . LEU A 1 177 ? 10.990 -6.459 11.280 1.00 86.69 177 LEU A N 1
ATOM 1331 C CA . LEU A 1 177 ? 10.972 -5.003 11.335 1.00 86.69 177 LEU A CA 1
ATOM 1332 C C . LEU A 1 177 ? 10.505 -4.522 12.713 1.00 86.69 177 LEU A C 1
ATOM 1334 O O . LEU A 1 177 ? 9.684 -5.146 13.391 1.00 86.69 177 LEU A O 1
ATOM 1338 N N . LEU A 1 178 ? 11.035 -3.375 13.138 1.00 87.75 178 LEU A N 1
ATOM 1339 C CA . LEU A 1 178 ? 10.605 -2.737 14.377 1.00 87.75 178 LEU A CA 1
ATOM 1340 C C . LEU A 1 178 ? 9.171 -2.223 14.232 1.00 87.75 178 LEU A C 1
ATOM 1342 O O . LEU A 1 178 ? 8.805 -1.644 13.214 1.00 87.75 178 LEU A O 1
ATOM 1346 N N . MET A 1 179 ? 8.379 -2.378 15.291 1.00 88.25 179 MET A N 1
ATOM 1347 C CA . MET A 1 179 ? 7.053 -1.769 15.362 1.00 88.25 179 MET A CA 1
ATOM 1348 C C . MET A 1 179 ? 7.192 -0.243 15.485 1.00 88.25 179 MET A C 1
ATOM 1350 O O . MET A 1 179 ? 7.864 0.215 16.416 1.00 88.25 179 MET A O 1
ATOM 1354 N N . PRO A 1 180 ? 6.560 0.552 14.600 1.00 89.19 180 PRO A N 1
ATOM 1355 C CA . PRO A 1 180 ? 6.570 2.004 14.701 1.00 89.19 180 PRO A CA 1
ATOM 1356 C C . PRO A 1 180 ? 6.077 2.511 16.057 1.00 89.19 180 PRO A C 1
ATOM 1358 O O . PRO A 1 180 ? 5.185 1.931 16.688 1.00 89.19 180 PRO A O 1
ATOM 1361 N N . ILE A 1 181 ? 6.637 3.642 16.489 1.00 87.06 181 ILE A N 1
ATOM 1362 C CA . ILE A 1 181 ? 6.187 4.337 17.698 1.00 87.06 181 ILE A CA 1
ATOM 1363 C C . ILE A 1 181 ? 4.702 4.684 17.542 1.00 87.06 181 ILE A C 1
ATOM 1365 O O . ILE A 1 181 ? 4.260 5.099 16.476 1.00 87.06 181 ILE A O 1
ATOM 1369 N N . GLY A 1 182 ? 3.926 4.484 18.608 1.00 85.25 182 GLY A N 1
ATOM 1370 C CA . GLY A 1 182 ? 2.487 4.754 18.614 1.00 85.25 182 GLY A CA 1
ATOM 1371 C C . GLY A 1 182 ? 1.626 3.628 18.039 1.00 85.25 182 GLY A C 1
ATOM 1372 O O . GLY A 1 182 ? 0.454 3.550 18.398 1.00 85.25 182 GLY A O 1
ATOM 1373 N N . LEU A 1 183 ? 2.185 2.695 17.252 1.00 89.19 183 LEU A N 1
ATOM 1374 C CA . LEU A 1 183 ? 1.389 1.647 16.604 1.00 89.19 183 LEU A CA 1
ATOM 1375 C C . LEU A 1 183 ? 0.730 0.705 17.614 1.00 89.19 183 LEU A C 1
ATOM 1377 O O . LEU A 1 183 ? -0.434 0.381 17.453 1.00 89.19 183 LEU A O 1
ATOM 1381 N N . SER A 1 184 ? 1.411 0.317 18.697 1.00 87.94 184 SER A N 1
ATOM 1382 C CA . SER A 1 184 ? 0.789 -0.534 19.729 1.00 87.94 184 SER A CA 1
ATOM 1383 C C . SER A 1 184 ? -0.439 0.125 20.365 1.00 87.94 184 SER A C 1
ATOM 1385 O O . SER A 1 184 ? -1.465 -0.525 20.520 1.00 87.94 184 SER A O 1
ATOM 1387 N N . ALA A 1 185 ? -0.353 1.418 20.692 1.00 85.75 185 ALA A N 1
ATOM 1388 C CA . ALA A 1 185 ? -1.472 2.159 21.269 1.00 85.75 185 ALA A CA 1
ATOM 1389 C C . ALA A 1 185 ? -2.600 2.371 20.246 1.00 85.75 185 ALA A C 1
ATOM 1391 O O . ALA A 1 185 ? -3.777 2.330 20.602 1.00 85.75 185 ALA A O 1
ATOM 1392 N N . ALA A 1 186 ? -2.247 2.564 18.971 1.00 87.25 186 ALA A N 1
ATOM 1393 C CA . ALA A 1 186 ? -3.214 2.614 17.884 1.00 87.25 186 ALA A CA 1
ATOM 1394 C C . ALA A 1 186 ? -3.934 1.269 17.720 1.00 87.25 186 ALA A C 1
ATOM 1396 O O . ALA A 1 186 ? -5.154 1.260 17.639 1.00 87.25 186 ALA A O 1
ATOM 1397 N N . LEU A 1 187 ? -3.222 0.138 17.754 1.00 89.69 187 LEU A N 1
ATOM 1398 C CA . LEU A 1 187 ? -3.811 -1.203 17.658 1.00 89.69 187 LEU A CA 1
ATOM 1399 C C . LEU A 1 187 ? -4.759 -1.510 18.820 1.00 89.69 187 LEU A C 1
ATOM 1401 O O . LEU A 1 187 ? -5.827 -2.070 18.587 1.00 89.69 187 LEU A O 1
ATOM 1405 N N . ASP A 1 188 ? -4.424 -1.086 20.042 1.00 86.31 188 ASP A N 1
ATOM 1406 C CA . ASP A 1 188 ? -5.319 -1.218 21.201 1.00 86.31 188 ASP A CA 1
ATOM 1407 C C . ASP A 1 188 ? -6.644 -0.458 20.996 1.00 86.31 188 ASP A C 1
ATOM 1409 O O . ASP A 1 188 ? -7.692 -0.884 21.484 1.00 86.31 188 ASP A O 1
ATOM 1413 N N . ARG A 1 189 ? -6.613 0.660 20.255 1.00 85.25 189 ARG A N 1
ATOM 1414 C CA . ARG A 1 189 ? -7.804 1.442 19.887 1.00 85.25 189 ARG A CA 1
ATOM 1415 C C . ARG A 1 189 ? -8.530 0.871 18.666 1.00 85.25 189 ARG A C 1
ATOM 1417 O O . ARG A 1 189 ? -9.757 0.892 18.640 1.00 85.25 189 ARG A O 1
ATOM 1424 N N . ILE A 1 190 ? -7.785 0.403 17.665 1.00 89.19 190 ILE A N 1
ATOM 1425 C CA . ILE A 1 190 ? -8.306 -0.106 16.390 1.00 89.19 190 ILE A CA 1
ATOM 1426 C C . ILE A 1 190 ? -9.029 -1.439 16.588 1.00 89.19 190 ILE A C 1
ATOM 1428 O O . ILE A 1 190 ? -10.132 -1.626 16.066 1.00 89.19 190 ILE A O 1
ATOM 1432 N N . GLY A 1 191 ? -8.444 -2.314 17.405 1.00 88.31 191 GLY A N 1
ATOM 1433 C CA . GLY A 1 191 ? -8.924 -3.669 17.635 1.00 88.31 191 GLY A CA 1
ATOM 1434 C C . GLY A 1 191 ? -8.589 -4.629 16.484 1.00 88.31 191 GLY A C 1
ATOM 1435 O O . GLY A 1 191 ? -8.155 -4.202 15.412 1.00 88.31 191 GLY A O 1
ATOM 1436 N N . PRO A 1 192 ? -8.757 -5.943 16.703 1.00 90.94 192 PRO A N 1
ATOM 1437 C CA . PRO A 1 192 ? -8.600 -6.937 15.648 1.00 90.94 192 PRO A CA 1
ATOM 1438 C C . PRO A 1 192 ? -9.760 -6.862 14.637 1.00 90.94 192 PRO A C 1
ATOM 1440 O O . PRO A 1 192 ? -10.838 -6.381 14.997 1.00 90.94 192 PRO A O 1
ATOM 1443 N N . PRO A 1 193 ? -9.568 -7.347 13.397 1.00 92.88 193 PRO A N 1
ATOM 1444 C CA . PRO A 1 193 ? -10.682 -7.591 12.486 1.00 92.88 193 PRO A CA 1
ATOM 1445 C C . PRO A 1 193 ? -11.591 -8.714 13.016 1.00 92.88 193 PRO A C 1
ATOM 1447 O O . PRO A 1 193 ? -11.123 -9.657 13.659 1.00 92.88 193 PRO A O 1
ATOM 1450 N N . ASP A 1 194 ? -12.881 -8.603 12.725 1.00 89.81 194 ASP A N 1
ATOM 1451 C CA . ASP A 1 194 ? -13.946 -9.543 13.063 1.00 89.81 194 ASP A CA 1
ATOM 1452 C C . ASP A 1 194 ? -14.027 -10.695 12.043 1.00 89.81 194 ASP A C 1
ATOM 1454 O O . ASP A 1 194 ? -14.411 -11.810 12.406 1.00 89.81 194 ASP A O 1
ATOM 1458 N N . ALA A 1 195 ? -13.650 -10.446 10.782 1.00 88.75 195 ALA A N 1
ATOM 1459 C CA . ALA A 1 195 ? -13.660 -11.432 9.703 1.00 88.75 195 ALA A CA 1
ATOM 1460 C C . ALA A 1 195 ? -12.310 -11.550 8.972 1.00 88.75 195 ALA A C 1
ATOM 1462 O O . ALA A 1 195 ? -11.481 -10.639 8.959 1.00 88.75 195 ALA A O 1
ATOM 1463 N N . GLU A 1 196 ? -12.110 -12.697 8.323 1.00 87.94 196 GLU A N 1
ATOM 1464 C CA . GLU A 1 196 ? -11.080 -12.864 7.298 1.00 87.94 196 GLU A CA 1
ATOM 1465 C C . GLU A 1 196 ? -11.639 -12.470 5.925 1.00 87.94 196 GLU A C 1
ATOM 1467 O O . GLU A 1 196 ? -12.821 -12.674 5.643 1.00 87.94 196 GLU A O 1
ATOM 1472 N N . TYR A 1 197 ? -10.773 -11.944 5.058 1.00 90.19 197 TYR A N 1
ATOM 1473 C CA . TYR A 1 197 ? -11.124 -11.499 3.708 1.00 90.19 197 TYR A CA 1
ATOM 1474 C C . TYR A 1 197 ? -10.387 -12.355 2.669 1.00 90.19 197 TYR A C 1
ATOM 1476 O O . TYR A 1 197 ? -9.316 -11.961 2.205 1.00 90.19 197 TYR A O 1
ATOM 1484 N N . PRO A 1 198 ? -10.907 -13.553 2.328 1.00 86.31 198 PRO A N 1
ATOM 1485 C CA . PRO A 1 198 ? -10.291 -14.416 1.318 1.00 86.31 198 PRO A CA 1
ATOM 1486 C C . PRO A 1 198 ? -10.407 -13.840 -0.100 1.00 86.31 198 PRO A C 1
ATOM 1488 O O . PRO A 1 198 ? -9.585 -14.158 -0.954 1.00 86.31 198 PRO A O 1
ATOM 1491 N N . GLU A 1 199 ? -11.408 -12.993 -0.338 1.00 88.00 199 GLU A N 1
ATOM 1492 C CA . GLU A 1 199 ? -11.596 -12.231 -1.569 1.00 88.00 199 GLU A CA 1
ATOM 1493 C C . GLU A 1 199 ? -11.689 -10.740 -1.231 1.00 88.00 199 GLU A C 1
ATOM 1495 O O . GLU A 1 199 ? -12.251 -10.354 -0.200 1.00 88.00 199 GLU A O 1
ATOM 1500 N N . HIS A 1 200 ? -11.118 -9.901 -2.095 1.00 92.31 200 HIS A N 1
ATOM 1501 C CA . HIS A 1 200 ? -11.106 -8.461 -1.889 1.00 92.31 200 HIS A CA 1
ATOM 1502 C C . HIS A 1 200 ? -12.526 -7.861 -2.029 1.00 92.31 200 HIS A C 1
ATOM 1504 O O . HIS A 1 200 ? -13.211 -8.160 -3.012 1.00 92.31 200 HIS A O 1
ATOM 1510 N N . PRO A 1 201 ? -12.984 -6.971 -1.120 1.00 92.56 201 PRO A N 1
ATOM 1511 C CA . PRO A 1 201 ? -14.352 -6.431 -1.146 1.00 92.56 201 PRO A CA 1
ATOM 1512 C C . PRO A 1 201 ? -14.754 -5.738 -2.455 1.00 92.56 201 PRO A C 1
ATOM 1514 O O . PRO A 1 201 ? -15.930 -5.749 -2.821 1.00 92.56 201 PRO A O 1
ATOM 1517 N N . ALA A 1 202 ? -13.786 -5.166 -3.179 1.00 91.31 202 ALA A N 1
ATOM 1518 C CA . ALA A 1 202 ? -14.028 -4.500 -4.460 1.00 91.31 202 ALA A CA 1
ATOM 1519 C C . ALA A 1 202 ? -14.714 -5.418 -5.493 1.00 91.31 202 ALA A C 1
ATOM 1521 O O . ALA A 1 202 ? -15.606 -4.966 -6.211 1.00 91.31 202 ALA A O 1
ATOM 1522 N N . TYR A 1 203 ? -14.364 -6.711 -5.534 1.00 88.56 203 TYR A N 1
ATOM 1523 C CA . TYR A 1 203 ? -14.966 -7.666 -6.473 1.00 88.56 203 TYR A CA 1
ATOM 1524 C C . TYR A 1 203 ? -16.457 -7.884 -6.196 1.00 88.56 203 TYR A C 1
ATOM 1526 O O . TYR A 1 203 ? -17.272 -7.884 -7.122 1.00 88.56 203 TYR A O 1
ATOM 1534 N N . ALA A 1 204 ? -16.825 -8.003 -4.917 1.00 86.94 204 ALA A N 1
ATOM 1535 C CA . ALA A 1 204 ? -18.214 -8.159 -4.500 1.00 86.94 204 ALA A CA 1
ATOM 1536 C C . ALA A 1 204 ? -19.049 -6.904 -4.807 1.00 86.94 204 ALA A C 1
ATOM 1538 O O . ALA A 1 204 ? -20.19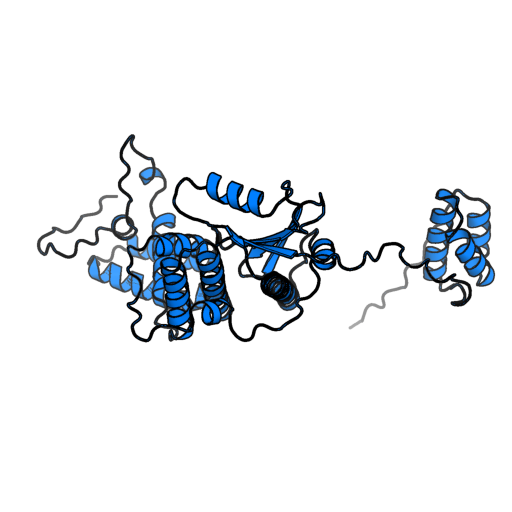3 -7.022 -5.240 1.00 86.94 204 ALA A O 1
ATOM 1539 N N . MET A 1 205 ? -18.474 -5.708 -4.630 1.00 86.88 205 MET A N 1
ATOM 1540 C CA . MET A 1 205 ? -19.157 -4.435 -4.899 1.00 86.88 205 MET A CA 1
ATOM 1541 C C . MET A 1 205 ? -19.453 -4.208 -6.387 1.00 86.88 205 MET A C 1
ATOM 1543 O O . MET A 1 205 ? -20.477 -3.618 -6.720 1.00 86.88 205 MET A O 1
ATOM 1547 N N . LEU A 1 206 ? -18.589 -4.696 -7.278 1.00 82.81 206 LEU A N 1
ATOM 1548 C CA . LEU A 1 206 ? -18.760 -4.579 -8.730 1.00 82.81 206 LEU A CA 1
ATOM 1549 C C . LEU A 1 206 ? -19.604 -5.701 -9.351 1.00 82.81 206 LEU A C 1
ATOM 1551 O O . LEU A 1 206 ? -20.012 -5.592 -10.506 1.00 82.81 206 LEU A O 1
ATOM 1555 N N . GLY A 1 207 ? -19.891 -6.769 -8.600 1.00 76.75 207 GLY A N 1
ATOM 1556 C CA . GLY A 1 207 ? -20.590 -7.945 -9.123 1.00 76.75 207 GLY A CA 1
ATOM 1557 C C . GLY A 1 207 ? -19.710 -8.844 -10.003 1.00 76.75 207 GLY A C 1
ATOM 1558 O O . GLY A 1 207 ? -20.235 -9.562 -10.854 1.00 76.75 207 GLY A O 1
ATOM 1559 N N . GLY A 1 208 ? -18.389 -8.820 -9.792 1.00 66.00 208 GLY A N 1
ATOM 1560 C CA . GLY A 1 208 ? -17.395 -9.568 -10.568 1.00 66.00 208 GLY A CA 1
ATOM 1561 C C . GLY A 1 208 ? -16.811 -8.792 -11.755 1.00 66.00 208 GLY A C 1
ATOM 1562 O O . GLY A 1 208 ? -17.246 -7.690 -12.080 1.00 66.00 208 GLY A O 1
ATOM 1563 N N . LEU A 1 209 ? -15.791 -9.371 -12.402 1.00 65.25 209 LEU A N 1
ATOM 1564 C CA . LEU A 1 209 ? -15.141 -8.760 -13.564 1.00 65.25 209 LEU A CA 1
ATOM 1565 C C . LEU A 1 209 ? -15.974 -9.007 -14.841 1.00 65.25 209 LEU A C 1
ATOM 1567 O O . LEU A 1 209 ? -16.232 -10.164 -15.180 1.00 65.25 209 LEU A O 1
ATOM 1571 N N . PRO A 1 210 ? -16.393 -7.964 -15.580 1.00 59.25 210 PRO A N 1
ATOM 1572 C CA . PRO A 1 210 ? -16.994 -8.092 -16.898 1.00 59.25 210 PRO A CA 1
ATOM 1573 C C . PRO A 1 210 ? -16.135 -8.930 -17.842 1.00 59.25 210 PRO A C 1
ATOM 1575 O O . PRO A 1 210 ? -14.929 -8.736 -17.969 1.00 59.25 210 PRO A O 1
ATOM 1578 N N . SER A 1 211 ? -16.786 -9.807 -18.602 1.00 57.75 211 SER A N 1
ATOM 1579 C CA . SER A 1 211 ? -16.141 -10.687 -19.582 1.00 57.75 211 SER A CA 1
ATOM 1580 C C . SER A 1 211 ? -15.490 -9.959 -20.769 1.00 57.75 211 SER A C 1
ATOM 1582 O O . SER A 1 211 ? -14.782 -10.586 -21.549 1.00 57.75 211 SER A O 1
ATOM 1584 N N . SER A 1 212 ? -15.753 -8.660 -20.948 1.00 55.62 212 SER A N 1
ATOM 1585 C CA . SER A 1 212 ? -15.273 -7.839 -22.069 1.00 55.62 212 SER A CA 1
ATOM 1586 C C . SER A 1 212 ? -14.389 -6.683 -21.599 1.00 55.62 212 SER A C 1
ATOM 1588 O O . SER A 1 212 ? -14.624 -5.527 -21.950 1.00 55.62 212 SER A O 1
ATOM 1590 N N . TRP A 1 213 ? -13.396 -6.976 -20.767 1.00 62.28 213 TRP A N 1
ATOM 1591 C CA . TRP A 1 213 ? -12.405 -5.984 -20.369 1.00 62.28 213 TRP A CA 1
ATOM 1592 C C . TRP A 1 213 ? -11.438 -5.670 -21.502 1.00 62.28 213 TRP A C 1
ATOM 1594 O O . TRP A 1 213 ? -10.612 -6.492 -21.897 1.00 62.28 213 TRP A O 1
ATOM 1604 N N . SER A 1 214 ? -11.546 -4.454 -22.030 1.00 58.09 214 SER A N 1
ATOM 1605 C CA . SER A 1 214 ? -10.487 -3.843 -22.820 1.00 58.09 214 SER A CA 1
ATOM 1606 C C . SER A 1 214 ? -9.328 -3.493 -21.894 1.00 58.09 214 SER A C 1
ATOM 1608 O O . SER A 1 214 ? -9.539 -2.916 -20.827 1.00 58.09 214 SER A O 1
ATOM 1610 N N . LYS A 1 215 ? -8.106 -3.844 -22.306 1.00 62.00 215 LYS A N 1
ATOM 1611 C CA . LYS A 1 215 ? -6.897 -3.426 -21.595 1.00 62.00 215 LYS A CA 1
ATOM 1612 C C . LYS A 1 215 ? -6.889 -1.899 -21.458 1.00 62.00 215 LYS A C 1
ATOM 1614 O O . LYS A 1 215 ? -7.248 -1.230 -22.431 1.00 62.00 215 LYS A O 1
ATOM 1619 N N . PRO A 1 216 ? -6.496 -1.372 -20.289 1.00 59.62 216 PRO A N 1
ATOM 1620 C CA . PRO A 1 216 ? -6.415 0.063 -20.081 1.00 59.62 216 PRO A CA 1
ATOM 1621 C C . PRO A 1 216 ? -5.512 0.732 -21.118 1.00 59.62 216 PRO A C 1
ATOM 1623 O O . PRO A 1 216 ? -4.518 0.143 -21.560 1.00 59.62 216 PRO A O 1
ATOM 1626 N N . SER A 1 217 ? -5.878 1.946 -21.530 1.00 60.66 217 SER A N 1
ATOM 1627 C CA . SER A 1 217 ? -5.081 2.710 -22.486 1.00 60.66 217 SER A CA 1
ATOM 1628 C C . SER A 1 217 ? -3.903 3.367 -21.758 1.00 60.66 217 SER A C 1
ATOM 1630 O O . SER A 1 217 ? -3.994 3.690 -20.574 1.00 60.66 217 SER A O 1
ATOM 1632 N N . ARG A 1 218 ? -2.776 3.585 -22.453 1.00 58.53 218 ARG A N 1
ATOM 1633 C CA . ARG A 1 218 ? -1.611 4.289 -21.875 1.00 58.53 218 ARG A CA 1
ATOM 1634 C C . ARG A 1 218 ? -1.897 5.759 -21.536 1.00 58.53 218 ARG A C 1
ATOM 1636 O O . ARG A 1 218 ? -1.077 6.384 -20.874 1.00 58.53 218 ARG A O 1
ATOM 1643 N N . GLU A 1 219 ? -3.013 6.307 -22.006 1.00 55.91 219 GLU A N 1
ATOM 1644 C CA . GLU A 1 219 ? -3.385 7.716 -21.851 1.00 55.91 219 GLU A CA 1
ATOM 1645 C C . GLU A 1 219 ? -4.314 7.954 -20.644 1.00 55.91 219 GLU A C 1
ATOM 1647 O O . GLU A 1 219 ? -4.638 9.097 -20.332 1.00 55.91 219 GLU A O 1
ATOM 1652 N N . ASP A 1 220 ? -4.726 6.902 -19.929 1.00 63.09 220 ASP A N 1
ATOM 1653 C CA . ASP A 1 220 ? -5.679 7.008 -18.819 1.00 63.09 220 ASP A CA 1
ATOM 1654 C C . ASP A 1 220 ? -5.008 7.641 -17.581 1.00 63.09 220 ASP A C 1
ATOM 1656 O O . ASP A 1 220 ? -4.055 7.093 -17.058 1.00 63.09 220 ASP A O 1
ATOM 1660 N N . HIS A 1 221 ? -5.487 8.757 -17.024 1.00 57.53 221 HIS A N 1
ATOM 1661 C CA . HIS A 1 221 ? -4.803 9.454 -15.908 1.00 57.53 221 HIS A CA 1
ATOM 1662 C C . HIS A 1 221 ? -4.494 8.594 -14.659 1.00 57.53 221 HIS A C 1
ATOM 1664 O O . HIS A 1 221 ? -3.459 8.792 -14.016 1.00 57.53 221 HIS A O 1
ATOM 1670 N N . VAL A 1 222 ? -5.325 7.591 -14.352 1.00 59.62 222 VAL A N 1
ATOM 1671 C CA . VAL A 1 222 ? -5.083 6.607 -13.272 1.00 59.62 222 VAL A CA 1
ATOM 1672 C C . VAL A 1 222 ? -3.777 5.852 -13.476 1.00 59.62 222 VAL A C 1
ATOM 1674 O O . VAL A 1 222 ? -3.046 5.601 -12.520 1.00 59.62 222 VAL A O 1
ATOM 1677 N N . TRP A 1 223 ? -3.445 5.571 -14.733 1.00 66.12 223 TRP A N 1
ATOM 1678 C CA . TRP A 1 223 ? -2.198 4.948 -15.141 1.00 66.12 223 TRP A CA 1
ATOM 1679 C C . TRP A 1 223 ? -0.988 5.690 -14.571 1.00 66.12 223 TRP A C 1
ATOM 1681 O O . TRP A 1 223 ? -0.121 5.095 -13.932 1.00 66.12 223 TRP A O 1
ATOM 1691 N N . MET A 1 224 ? -0.956 7.010 -14.750 1.00 65.44 224 MET A N 1
ATOM 1692 C CA . MET A 1 224 ? 0.182 7.838 -14.362 1.00 65.44 224 MET A CA 1
ATOM 1693 C C . MET A 1 224 ? 0.317 7.968 -12.845 1.00 65.44 224 MET A C 1
ATOM 1695 O O . MET A 1 224 ? 1.440 7.908 -12.337 1.00 65.44 224 MET A O 1
ATOM 1699 N N . ALA A 1 225 ? -0.793 8.091 -12.113 1.00 64.38 225 ALA A N 1
ATOM 1700 C CA . ALA A 1 225 ? -0.780 8.132 -10.649 1.00 64.38 225 ALA A CA 1
ATOM 1701 C C . ALA A 1 225 ? -0.270 6.804 -10.063 1.00 64.38 225 ALA A C 1
ATOM 1703 O O . ALA A 1 225 ? 0.699 6.785 -9.295 1.00 64.38 225 ALA A O 1
ATOM 1704 N N . THR A 1 226 ? -0.839 5.684 -10.521 1.00 68.56 226 THR A N 1
ATOM 1705 C CA . THR A 1 226 ? -0.431 4.335 -10.121 1.00 68.56 226 THR A CA 1
ATOM 1706 C C . THR A 1 226 ? 1.042 4.083 -10.436 1.00 68.56 226 THR A C 1
ATOM 1708 O O . THR A 1 226 ? 1.796 3.658 -9.560 1.00 68.56 226 THR A O 1
ATOM 1711 N N . ILE A 1 227 ? 1.504 4.395 -11.651 1.00 70.50 227 ILE A N 1
ATOM 1712 C CA . ILE A 1 227 ? 2.922 4.261 -12.002 1.00 70.50 227 ILE A CA 1
ATOM 1713 C C . ILE A 1 227 ? 3.801 5.100 -11.079 1.00 70.50 227 ILE A C 1
ATOM 1715 O O . ILE A 1 227 ? 4.813 4.601 -10.584 1.00 70.50 227 ILE A O 1
ATOM 1719 N N . THR A 1 228 ? 3.449 6.366 -10.858 1.00 69.38 228 THR A N 1
ATOM 1720 C CA . THR A 1 228 ? 4.292 7.296 -10.097 1.00 69.38 228 THR A CA 1
ATOM 1721 C C . THR A 1 228 ? 4.521 6.790 -8.683 1.00 69.38 228 THR A C 1
ATOM 1723 O O . THR A 1 228 ? 5.643 6.838 -8.172 1.00 69.38 228 THR A O 1
ATOM 1726 N N . ALA A 1 229 ? 3.489 6.222 -8.070 1.00 68.75 229 ALA A N 1
ATOM 1727 C CA . ALA A 1 229 ? 3.624 5.624 -6.761 1.00 68.75 229 ALA A CA 1
ATOM 1728 C C . ALA A 1 229 ? 4.430 4.312 -6.785 1.00 68.75 229 ALA A C 1
ATOM 1730 O O . ALA A 1 229 ? 5.309 4.116 -5.939 1.00 68.75 229 ALA A O 1
ATOM 1731 N N . LEU A 1 230 ? 4.236 3.467 -7.805 1.00 74.06 230 LEU A N 1
ATOM 1732 C CA . LEU A 1 230 ? 5.034 2.253 -8.024 1.00 74.06 230 LEU A CA 1
ATOM 1733 C C . LEU A 1 230 ? 6.510 2.540 -8.323 1.00 74.06 230 LEU A C 1
ATOM 1735 O O . LEU A 1 230 ? 7.363 1.692 -8.064 1.00 74.06 230 LEU A O 1
ATOM 1739 N N . MET A 1 231 ? 6.861 3.730 -8.817 1.00 72.06 231 MET A N 1
ATOM 1740 C CA . MET A 1 231 ? 8.265 4.112 -8.953 1.00 72.06 231 MET A CA 1
ATOM 1741 C C . MET A 1 231 ? 8.960 4.134 -7.594 1.00 72.06 231 MET A C 1
ATOM 1743 O O . MET A 1 231 ? 10.131 3.777 -7.521 1.00 72.06 231 MET A O 1
ATOM 1747 N N . GLY A 1 232 ? 8.280 4.534 -6.517 1.00 67.12 232 GLY A N 1
ATOM 1748 C CA . GLY A 1 232 ? 8.870 4.616 -5.179 1.00 67.12 232 GLY A CA 1
ATOM 1749 C C . GLY A 1 232 ? 9.165 3.255 -4.538 1.00 67.12 232 GLY A C 1
ATOM 1750 O O . GLY A 1 232 ? 10.013 3.171 -3.650 1.00 67.12 232 GLY A O 1
ATOM 1751 N N . SER A 1 233 ? 8.551 2.182 -5.046 1.00 71.06 233 SER A N 1
ATOM 1752 C CA . SER A 1 233 ? 8.655 0.828 -4.495 1.00 71.06 233 SER A CA 1
ATOM 1753 C C . SER A 1 233 ? 9.931 0.072 -4.863 1.00 71.06 233 SER A C 1
ATOM 1755 O O . SER A 1 233 ? 10.186 -1.006 -4.325 1.00 71.06 233 SER A O 1
ATOM 1757 N N . VAL A 1 234 ? 10.686 0.565 -5.846 1.00 78.19 234 VAL A N 1
ATOM 1758 C CA . VAL A 1 234 ? 11.775 -0.204 -6.458 1.00 78.19 234 VAL A CA 1
ATOM 1759 C C . VAL A 1 234 ? 13.020 -0.191 -5.582 1.00 78.19 234 VAL A C 1
ATOM 1761 O O . VAL A 1 234 ? 13.442 0.875 -5.117 1.00 78.19 234 VAL A O 1
ATOM 1764 N N . ASP A 1 235 ? 13.663 -1.358 -5.445 1.00 83.50 235 ASP A N 1
ATOM 1765 C CA . ASP A 1 235 ? 14.990 -1.481 -4.838 1.00 83.50 235 ASP A CA 1
ATOM 1766 C C . ASP A 1 235 ? 15.960 -0.508 -5.514 1.00 83.50 235 ASP A C 1
ATOM 1768 O O . ASP A 1 235 ? 16.304 -0.633 -6.693 1.00 83.50 235 ASP A O 1
ATOM 1772 N N . ARG A 1 236 ? 16.397 0.490 -4.744 1.00 85.81 236 ARG A N 1
ATOM 1773 C CA . ARG A 1 236 ? 17.227 1.576 -5.257 1.00 85.81 236 ARG A CA 1
ATOM 1774 C C . ARG A 1 236 ? 18.549 1.073 -5.819 1.00 85.81 236 ARG A C 1
ATOM 1776 O O . ARG A 1 236 ? 18.981 1.583 -6.841 1.00 85.81 236 ARG A O 1
ATOM 1783 N N . ARG A 1 237 ? 19.178 0.086 -5.183 1.00 88.94 237 ARG A N 1
ATOM 1784 C CA . ARG A 1 237 ? 20.476 -0.425 -5.626 1.00 88.94 237 ARG A CA 1
ATOM 1785 C C . ARG A 1 237 ? 20.339 -1.142 -6.964 1.00 88.94 237 ARG A C 1
ATOM 1787 O O . ARG A 1 237 ? 21.104 -0.855 -7.877 1.00 88.94 237 ARG A O 1
ATOM 1794 N N . ARG A 1 238 ? 19.359 -2.038 -7.090 1.00 89.25 238 ARG A N 1
ATOM 1795 C CA . ARG A 1 238 ? 19.092 -2.758 -8.348 1.00 89.25 238 ARG A CA 1
ATOM 1796 C C . ARG A 1 238 ? 18.687 -1.794 -9.460 1.00 89.25 238 ARG A C 1
ATOM 1798 O O . ARG A 1 238 ? 19.110 -1.948 -10.601 1.00 89.25 238 ARG A O 1
ATOM 1805 N N . PHE A 1 239 ? 17.906 -0.772 -9.119 1.00 90.81 239 PHE A N 1
ATOM 1806 C CA . PHE A 1 239 ? 17.555 0.283 -10.059 1.00 90.81 239 PHE A CA 1
ATOM 1807 C C . PHE A 1 239 ? 18.782 1.088 -10.508 1.00 90.81 239 PHE A C 1
ATOM 1809 O O . PHE A 1 239 ? 18.938 1.335 -11.699 1.00 90.81 239 PHE A O 1
ATOM 1816 N N . ASP A 1 240 ? 19.667 1.468 -9.583 1.00 90.44 240 ASP A N 1
ATOM 1817 C CA . ASP A 1 240 ? 20.894 2.208 -9.894 1.00 90.44 240 ASP A CA 1
ATOM 1818 C C . ASP A 1 240 ? 21.841 1.373 -10.783 1.00 90.44 240 ASP A C 1
ATOM 1820 O O . ASP A 1 240 ? 22.470 1.922 -11.688 1.00 90.44 240 ASP A O 1
ATOM 1824 N N . GLU A 1 241 ? 21.902 0.049 -10.583 1.00 92.06 241 GLU A N 1
ATOM 1825 C CA . GLU A 1 241 ? 22.632 -0.893 -11.449 1.00 92.06 241 GLU A CA 1
ATOM 1826 C C . GLU A 1 241 ? 22.060 -0.899 -12.881 1.00 92.06 241 GLU A C 1
ATOM 1828 O O . GLU A 1 241 ? 22.815 -0.723 -13.841 1.00 92.06 241 GLU A O 1
ATOM 1833 N N . LEU A 1 242 ? 20.734 -1.005 -13.039 1.00 92.31 242 LEU A N 1
ATOM 1834 C CA . LEU A 1 242 ? 20.069 -0.898 -14.345 1.00 92.31 242 LEU A CA 1
ATOM 1835 C C . LEU A 1 242 ? 20.300 0.478 -14.991 1.00 92.31 242 LEU A C 1
ATOM 1837 O O . LEU A 1 242 ? 20.647 0.564 -16.166 1.00 92.31 242 LEU A O 1
ATOM 1841 N N . ALA A 1 243 ? 20.148 1.567 -14.235 1.00 90.31 243 ALA A N 1
ATOM 1842 C CA . ALA A 1 243 ? 20.370 2.921 -14.737 1.00 90.31 243 ALA A CA 1
ATOM 1843 C C . ALA A 1 243 ? 21.823 3.130 -15.198 1.00 90.31 243 ALA A C 1
ATOM 1845 O O . ALA A 1 243 ? 22.061 3.806 -16.199 1.00 90.31 243 ALA A O 1
ATOM 1846 N N . GLY A 1 244 ? 22.793 2.525 -14.502 1.00 89.81 244 GLY A N 1
ATOM 1847 C CA . GLY A 1 244 ? 24.194 2.477 -14.917 1.00 89.81 244 GLY A CA 1
ATOM 1848 C C . GLY A 1 244 ? 24.374 1.781 -16.266 1.00 89.81 244 GLY A C 1
ATOM 1849 O O . GLY A 1 244 ? 24.954 2.373 -17.173 1.00 89.81 244 GLY A O 1
ATOM 1850 N N . GLN A 1 245 ? 23.798 0.585 -16.432 1.00 88.62 245 GLN A N 1
ATOM 1851 C CA . GLN A 1 245 ? 23.828 -0.155 -17.701 1.00 88.62 245 GLN A CA 1
ATOM 1852 C C . GLN A 1 245 ? 23.218 0.658 -18.850 1.00 88.62 245 GLN A C 1
ATOM 1854 O O . GLN A 1 245 ? 23.792 0.730 -19.935 1.00 88.62 245 GLN A O 1
ATOM 1859 N N . VAL A 1 246 ? 22.084 1.327 -18.616 1.00 87.69 246 VAL A N 1
ATOM 1860 C CA . VAL A 1 246 ? 21.436 2.166 -19.636 1.00 87.69 246 VAL A CA 1
ATOM 1861 C C . VAL A 1 246 ? 22.309 3.358 -20.029 1.00 87.69 246 VAL A C 1
ATOM 1863 O O . VAL A 1 246 ? 22.446 3.644 -21.218 1.00 87.69 246 VAL A O 1
ATOM 1866 N N . ARG A 1 247 ? 22.964 4.022 -19.070 1.00 86.50 247 ARG A N 1
ATOM 1867 C CA . ARG A 1 247 ? 23.915 5.107 -19.373 1.00 86.50 247 ARG A CA 1
ATOM 1868 C C . ARG A 1 247 ? 25.125 4.603 -20.158 1.00 86.50 247 ARG A C 1
ATOM 1870 O O . ARG A 1 247 ? 25.549 5.255 -21.107 1.00 86.50 247 ARG A O 1
ATOM 1877 N N . GLU A 1 248 ? 25.671 3.441 -19.808 1.00 85.69 248 GLU A N 1
ATOM 1878 C CA . GLU A 1 248 ? 26.768 2.823 -20.562 1.00 85.69 248 GLU A CA 1
ATOM 1879 C C . GLU A 1 248 ? 26.358 2.503 -22.006 1.00 85.69 248 GLU A C 1
ATOM 1881 O O . GLU A 1 248 ? 27.129 2.772 -22.929 1.00 85.69 248 GLU A O 1
ATOM 1886 N N . MET A 1 249 ? 25.130 2.014 -22.221 1.00 83.06 249 MET A N 1
ATOM 1887 C CA . MET A 1 249 ? 24.573 1.807 -23.563 1.00 83.06 249 MET A CA 1
ATOM 1888 C C . MET A 1 249 ? 24.481 3.120 -24.351 1.00 83.06 249 MET A C 1
ATOM 1890 O O . MET A 1 249 ? 24.897 3.158 -25.508 1.00 83.06 249 MET A O 1
ATOM 1894 N N . GLN A 1 250 ? 24.009 4.203 -23.724 1.00 77.50 250 GLN A N 1
ATOM 1895 C CA . GLN A 1 250 ? 23.913 5.531 -24.349 1.00 77.50 250 GLN A CA 1
ATOM 1896 C C . GLN A 1 250 ? 25.281 6.144 -24.691 1.00 77.50 250 GLN A C 1
ATOM 1898 O O . GLN A 1 250 ? 25.392 6.906 -25.650 1.00 77.50 250 GLN A O 1
ATOM 1903 N N . HIS A 1 251 ? 26.329 5.815 -23.932 1.00 78.81 251 HIS A N 1
ATOM 1904 C CA . HIS A 1 251 ? 27.696 6.299 -24.159 1.00 78.81 251 HIS A CA 1
ATOM 1905 C C . HIS A 1 251 ? 28.576 5.332 -24.966 1.00 78.81 251 HIS A C 1
ATOM 1907 O O . HIS A 1 251 ? 29.759 5.611 -25.198 1.00 78.81 251 HIS A O 1
ATOM 1913 N N . SER A 1 252 ? 28.028 4.197 -25.402 1.00 75.94 252 SER A N 1
ATOM 1914 C CA . SER A 1 252 ? 28.749 3.222 -26.211 1.00 75.94 252 SER A CA 1
ATOM 1915 C C . SER A 1 252 ? 29.161 3.826 -27.555 1.00 75.94 252 SER A C 1
ATOM 1917 O O . SER A 1 252 ? 28.376 4.473 -28.241 1.00 75.94 252 SER A O 1
ATOM 1919 N N . ARG A 1 253 ? 30.409 3.579 -27.974 1.00 71.06 253 ARG A N 1
ATOM 1920 C CA . ARG A 1 253 ? 30.920 3.994 -29.297 1.00 71.06 253 ARG A CA 1
ATOM 1921 C C . ARG A 1 253 ? 30.410 3.115 -30.444 1.00 71.06 253 ARG A C 1
ATOM 1923 O O . ARG A 1 253 ? 30.793 3.331 -31.593 1.00 71.06 253 ARG A O 1
ATOM 1930 N N . VAL A 1 254 ? 29.611 2.094 -30.139 1.00 77.44 254 VAL A N 1
ATOM 1931 C CA . VAL A 1 254 ? 28.991 1.226 -31.139 1.00 77.44 254 VAL A CA 1
ATOM 1932 C C . VAL A 1 254 ? 27.860 1.999 -31.813 1.00 77.44 254 VAL A C 1
ATOM 1934 O O . VAL A 1 254 ? 26.958 2.488 -31.142 1.00 77.44 254 VAL A O 1
ATOM 1937 N N . LEU A 1 255 ? 27.904 2.100 -33.144 1.00 72.31 255 LEU A N 1
ATOM 1938 C CA . LEU A 1 255 ? 26.823 2.686 -33.936 1.00 72.31 255 LEU A CA 1
ATOM 1939 C C . LEU A 1 255 ? 25.614 1.744 -33.902 1.00 72.31 255 LEU A C 1
ATOM 1941 O O . LEU A 1 255 ? 25.537 0.796 -34.682 1.00 72.31 255 LEU A O 1
ATOM 1945 N N . LEU A 1 256 ? 24.699 1.987 -32.969 1.00 78.00 256 LEU A N 1
ATOM 1946 C CA . LEU A 1 256 ? 23.400 1.327 -32.903 1.00 78.00 256 LEU A CA 1
ATOM 1947 C C . LEU A 1 256 ? 22.343 2.228 -33.542 1.00 78.00 256 LEU A C 1
ATOM 1949 O O . LEU A 1 256 ? 22.344 3.443 -33.345 1.00 78.00 256 LEU A O 1
ATOM 1953 N N . SER A 1 257 ? 21.427 1.630 -34.299 1.00 82.75 257 SER A N 1
ATOM 1954 C CA . SER A 1 257 ? 20.222 2.332 -34.754 1.00 82.75 257 SER A CA 1
ATOM 1955 C C . SER A 1 257 ? 19.275 2.619 -33.575 1.00 82.75 257 SER A C 1
ATOM 1957 O O . SER A 1 257 ? 19.292 1.874 -32.589 1.00 82.75 257 SER A O 1
ATOM 1959 N N . PRO A 1 258 ? 18.396 3.636 -33.666 1.00 79.50 258 PRO A N 1
ATOM 1960 C CA . PRO A 1 258 ? 17.409 3.924 -32.621 1.00 79.50 258 PRO A CA 1
ATOM 1961 C C . PRO A 1 258 ? 16.540 2.713 -32.245 1.00 79.50 258 PRO A C 1
ATOM 1963 O O . PRO A 1 258 ? 16.289 2.469 -31.066 1.00 79.50 258 PRO A O 1
ATOM 1966 N N . THR A 1 259 ? 16.143 1.903 -33.230 1.00 84.62 259 THR A N 1
ATOM 1967 C CA . THR A 1 259 ? 15.363 0.676 -33.010 1.00 84.62 259 THR A CA 1
ATOM 1968 C C . THR A 1 259 ? 16.141 -0.359 -32.200 1.00 84.62 259 THR A C 1
ATOM 1970 O O . THR A 1 259 ? 15.603 -0.924 -31.255 1.00 84.62 259 THR A O 1
ATOM 1973 N N . GLN A 1 260 ? 17.430 -0.555 -32.497 1.00 85.69 260 GLN A N 1
ATOM 1974 C CA . GLN A 1 260 ? 18.281 -1.469 -31.728 1.00 85.69 260 GLN A CA 1
ATOM 1975 C C . GLN A 1 260 ? 18.473 -0.994 -30.286 1.00 85.69 260 GLN A C 1
ATOM 1977 O O . GLN A 1 260 ? 18.436 -1.810 -29.370 1.00 85.69 260 GLN A O 1
ATOM 1982 N N . VAL A 1 261 ? 18.636 0.315 -30.065 1.00 81.38 261 VAL A N 1
ATOM 1983 C CA . VAL A 1 261 ? 18.705 0.883 -28.708 1.00 81.38 261 VAL A CA 1
ATOM 1984 C C . VAL A 1 261 ? 17.400 0.626 -27.953 1.00 81.38 261 VAL A C 1
ATOM 1986 O O . VAL A 1 261 ? 17.441 0.214 -26.795 1.00 81.38 261 VAL A O 1
ATOM 1989 N N . ARG A 1 262 ? 16.245 0.796 -28.610 1.00 81.31 262 ARG A N 1
ATOM 1990 C CA . ARG A 1 262 ? 14.926 0.525 -28.022 1.00 81.31 262 ARG A CA 1
ATOM 1991 C C . ARG A 1 262 ? 14.758 -0.944 -27.639 1.00 81.31 262 ARG A C 1
ATOM 1993 O O . ARG A 1 262 ? 14.355 -1.232 -26.518 1.00 81.31 262 ARG A O 1
ATOM 2000 N N . GLU A 1 263 ? 15.096 -1.863 -28.539 1.00 88.31 263 GLU A N 1
ATOM 2001 C CA . GLU A 1 263 ? 15.028 -3.306 -28.283 1.00 88.31 263 GLU A CA 1
ATOM 2002 C C . GLU A 1 263 ? 15.979 -3.739 -27.163 1.00 88.31 263 GLU A C 1
ATOM 2004 O O . GLU A 1 263 ? 15.623 -4.571 -26.329 1.00 88.31 263 GLU A O 1
ATOM 2009 N N . MET A 1 264 ? 17.187 -3.169 -27.119 1.00 87.25 264 MET A N 1
ATOM 2010 C CA . MET A 1 264 ? 18.144 -3.434 -26.046 1.00 87.25 264 MET A CA 1
ATOM 2011 C C . MET A 1 264 ? 17.637 -2.912 -24.703 1.00 87.25 264 MET A C 1
ATOM 2013 O O . MET A 1 264 ? 17.675 -3.651 -23.724 1.00 87.25 264 MET A O 1
ATOM 2017 N N . LEU A 1 265 ? 17.112 -1.684 -24.659 1.00 87.25 265 LEU A N 1
ATOM 2018 C CA . LEU A 1 265 ? 16.532 -1.108 -23.448 1.00 87.25 265 LEU A CA 1
ATOM 2019 C C . LEU A 1 265 ? 15.348 -1.940 -22.948 1.00 87.25 265 LEU A C 1
ATOM 2021 O O . LEU A 1 265 ? 15.284 -2.264 -21.764 1.00 87.25 265 LEU A O 1
ATOM 2025 N N . ASP A 1 266 ? 14.429 -2.311 -23.839 1.00 88.31 266 ASP A N 1
ATOM 2026 C CA . ASP A 1 266 ? 13.265 -3.117 -23.476 1.00 88.31 266 ASP A CA 1
ATOM 2027 C C . ASP A 1 266 ? 13.663 -4.493 -22.934 1.00 88.31 266 ASP A C 1
ATOM 2029 O O . ASP A 1 266 ? 13.113 -4.963 -21.932 1.00 88.31 266 ASP A O 1
ATOM 2033 N N . ARG A 1 267 ? 14.680 -5.111 -23.543 1.00 90.38 267 ARG A N 1
ATOM 2034 C CA . ARG A 1 267 ? 15.262 -6.361 -23.056 1.00 90.38 267 ARG A CA 1
ATOM 2035 C C . ARG A 1 267 ? 15.876 -6.188 -21.669 1.00 90.38 267 ARG A C 1
ATOM 2037 O O . ARG A 1 267 ? 15.513 -6.942 -20.773 1.00 90.38 267 ARG A O 1
ATOM 2044 N N . SER A 1 268 ? 16.729 -5.183 -21.463 1.00 90.75 268 SER A N 1
ATOM 2045 C CA . SER A 1 268 ? 17.364 -4.926 -20.163 1.00 90.75 268 SER A CA 1
ATOM 2046 C C . SER A 1 268 ? 16.341 -4.653 -19.060 1.00 90.75 268 SER A C 1
ATOM 2048 O O . SER A 1 268 ? 16.475 -5.172 -17.955 1.00 90.75 268 SER A O 1
ATOM 2050 N N . ILE A 1 269 ? 15.289 -3.883 -19.352 1.00 90.56 269 ILE A N 1
ATOM 2051 C CA . ILE A 1 269 ? 14.196 -3.650 -18.400 1.00 90.56 269 ILE A CA 1
ATOM 2052 C C . ILE A 1 269 ? 13.476 -4.964 -18.102 1.00 90.56 269 ILE A C 1
ATOM 2054 O O . ILE A 1 269 ? 13.290 -5.299 -16.935 1.00 90.56 269 ILE A O 1
ATOM 2058 N N . SER A 1 270 ? 13.103 -5.724 -19.135 1.00 89.88 270 SER A N 1
ATOM 2059 C CA . SER A 1 270 ? 12.404 -7.004 -18.984 1.00 89.88 270 SER A CA 1
ATOM 2060 C C . SER A 1 270 ? 13.199 -8.002 -18.139 1.00 89.88 270 SER A C 1
ATOM 2062 O O . SER A 1 270 ? 12.632 -8.617 -17.239 1.00 89.88 270 SER A O 1
ATOM 2064 N N . GLU A 1 271 ? 14.508 -8.111 -18.371 1.00 89.81 271 GLU A N 1
ATOM 2065 C CA . GLU A 1 271 ? 15.423 -8.947 -17.585 1.00 89.81 271 GLU A CA 1
ATOM 2066 C C . GLU A 1 271 ? 15.563 -8.453 -16.135 1.00 89.81 271 GLU A C 1
ATOM 2068 O O . GLU A 1 271 ? 15.720 -9.255 -15.213 1.00 89.81 271 GLU A O 1
ATOM 2073 N N . ALA A 1 272 ? 15.463 -7.141 -15.904 1.00 90.94 272 ALA A N 1
ATOM 2074 C CA . ALA A 1 272 ? 15.567 -6.554 -14.574 1.00 90.94 272 ALA A CA 1
ATOM 2075 C C . ALA A 1 272 ? 14.281 -6.681 -13.742 1.00 90.94 272 ALA A C 1
ATOM 2077 O O . ALA A 1 272 ? 14.386 -6.734 -12.513 1.00 90.94 272 ALA A O 1
ATOM 2078 N N . ILE A 1 273 ? 13.087 -6.762 -14.351 1.00 89.38 273 ILE A N 1
ATOM 2079 C CA . ILE A 1 273 ? 11.795 -6.776 -13.630 1.00 89.38 273 ILE A CA 1
ATOM 2080 C C . ILE A 1 273 ? 11.737 -7.810 -12.496 1.00 89.38 273 ILE A C 1
ATOM 2082 O O . ILE A 1 273 ? 11.397 -7.405 -11.384 1.00 89.38 273 ILE A O 1
ATOM 2086 N N . PRO A 1 274 ? 12.103 -9.096 -12.678 1.00 89.19 274 PRO A N 1
ATOM 2087 C CA . PRO A 1 274 ? 12.039 -10.072 -11.587 1.00 89.19 274 PRO A CA 1
ATOM 2088 C C . PRO A 1 274 ? 12.915 -9.699 -10.384 1.00 89.19 274 PRO A C 1
ATOM 2090 O O . PRO A 1 274 ? 12.609 -10.064 -9.248 1.00 89.19 274 PRO A O 1
ATOM 2093 N N . SER A 1 275 ? 13.999 -8.956 -10.627 1.00 88.94 275 SER A N 1
ATOM 2094 C CA . SER A 1 275 ? 14.881 -8.447 -9.582 1.00 88.94 275 SER A CA 1
ATOM 2095 C C . SER A 1 275 ? 14.357 -7.143 -8.962 1.00 88.94 275 SER A C 1
ATOM 2097 O O . SER A 1 275 ? 14.423 -6.976 -7.747 1.00 88.94 275 SER A O 1
ATOM 2099 N N . LEU A 1 276 ? 13.807 -6.226 -9.753 1.00 88.50 276 LEU A N 1
ATOM 2100 C CA . LEU A 1 276 ? 13.277 -4.950 -9.264 1.00 88.50 276 LEU A CA 1
ATOM 2101 C C . LEU A 1 276 ? 11.976 -5.142 -8.478 1.00 88.50 276 LEU A C 1
ATOM 2103 O O . LEU A 1 276 ? 11.765 -4.484 -7.462 1.00 88.50 276 LEU A O 1
ATOM 2107 N N . TYR A 1 277 ? 11.160 -6.099 -8.915 1.00 86.88 277 TYR A N 1
ATOM 2108 C CA . TYR A 1 277 ? 9.892 -6.486 -8.315 1.00 86.88 277 TYR A CA 1
ATOM 2109 C C . TYR A 1 277 ? 9.871 -8.004 -8.093 1.00 86.88 277 TYR A C 1
ATOM 2111 O O . TYR A 1 277 ? 9.340 -8.750 -8.925 1.00 86.88 277 TYR A O 1
ATOM 2119 N N . PRO A 1 278 ? 10.444 -8.495 -6.979 1.00 86.75 278 PRO A N 1
ATOM 2120 C CA . PRO A 1 278 ? 10.322 -9.893 -6.578 1.00 86.75 278 PRO A CA 1
ATOM 2121 C C . PRO A 1 278 ? 8.856 -10.321 -6.436 1.00 86.75 278 PRO A C 1
ATOM 2123 O O . PRO A 1 278 ? 7.979 -9.482 -6.238 1.00 86.75 278 PRO A O 1
ATOM 2126 N N . ALA A 1 279 ? 8.584 -11.630 -6.475 1.00 87.00 279 ALA A N 1
ATOM 2127 C CA . ALA A 1 279 ? 7.220 -12.170 -6.419 1.00 87.00 279 ALA A CA 1
ATOM 2128 C C . ALA A 1 279 ? 6.386 -11.628 -5.242 1.00 87.00 279 ALA A C 1
ATOM 2130 O O . ALA A 1 279 ? 5.216 -11.305 -5.421 1.00 87.00 279 ALA A O 1
ATOM 2131 N N . THR A 1 280 ? 7.004 -11.453 -4.072 1.00 85.06 280 THR A N 1
ATOM 2132 C CA . THR A 1 280 ? 6.360 -10.864 -2.890 1.00 85.06 280 THR A CA 1
ATOM 2133 C C . THR A 1 280 ? 5.909 -9.423 -3.127 1.00 85.06 280 THR A C 1
ATOM 2135 O O . THR A 1 280 ? 4.786 -9.074 -2.789 1.00 85.06 280 THR A O 1
ATOM 2138 N N . ILE A 1 281 ? 6.743 -8.599 -3.767 1.00 84.44 281 ILE A N 1
ATOM 2139 C CA . ILE A 1 281 ? 6.402 -7.212 -4.103 1.00 84.44 281 ILE A CA 1
ATOM 2140 C C . ILE A 1 281 ? 5.333 -7.168 -5.185 1.00 84.44 281 ILE A C 1
ATOM 2142 O O . ILE A 1 281 ? 4.409 -6.375 -5.075 1.00 84.44 281 ILE A O 1
ATOM 2146 N N . ARG A 1 282 ? 5.398 -8.042 -6.195 1.00 86.31 282 ARG A N 1
ATOM 2147 C CA . ARG A 1 282 ? 4.350 -8.127 -7.227 1.00 86.31 282 ARG A CA 1
ATOM 2148 C C . ARG A 1 282 ? 2.989 -8.464 -6.620 1.00 86.31 282 ARG A C 1
ATOM 2150 O O . ARG A 1 282 ? 1.994 -7.853 -6.991 1.00 86.31 282 ARG A O 1
ATOM 2157 N N . GLN A 1 283 ? 2.956 -9.377 -5.649 1.00 87.75 283 GLN A N 1
ATOM 2158 C CA . GLN A 1 283 ? 1.737 -9.694 -4.909 1.00 87.75 283 GLN A CA 1
ATOM 2159 C C . GLN A 1 283 ? 1.240 -8.501 -4.083 1.00 87.75 283 GLN A C 1
ATOM 2161 O O . GLN A 1 283 ? 0.044 -8.220 -4.104 1.00 87.75 283 GLN A O 1
ATOM 2166 N N . SER A 1 284 ? 2.135 -7.770 -3.409 1.00 86.88 284 SER A N 1
ATOM 2167 C CA . SER A 1 284 ? 1.762 -6.519 -2.742 1.00 86.88 284 SER A CA 1
ATOM 2168 C C . SER A 1 284 ? 1.177 -5.521 -3.741 1.00 86.88 284 SER A C 1
ATOM 2170 O O . SER A 1 284 ? 0.112 -4.982 -3.490 1.00 86.88 284 SER A O 1
ATOM 2172 N N . VAL A 1 285 ? 1.799 -5.322 -4.905 1.00 87.06 285 VAL A N 1
ATOM 2173 C CA . VAL A 1 285 ? 1.288 -4.405 -5.937 1.00 87.06 285 VAL A CA 1
ATOM 2174 C C . VAL A 1 285 ? -0.124 -4.788 -6.388 1.00 87.06 285 VAL A C 1
ATOM 2176 O O . VAL A 1 285 ? -0.981 -3.913 -6.436 1.00 87.06 285 VAL A O 1
ATOM 2179 N N . ILE A 1 286 ? -0.397 -6.074 -6.645 1.00 89.25 286 ILE A N 1
ATOM 2180 C CA . ILE A 1 286 ? -1.756 -6.550 -6.967 1.00 89.25 286 ILE A CA 1
ATOM 2181 C C . ILE A 1 286 ? -2.740 -6.147 -5.863 1.00 89.25 286 ILE A C 1
ATOM 2183 O O . ILE A 1 286 ? -3.754 -5.524 -6.152 1.00 89.25 286 ILE A O 1
ATOM 2187 N N . GLN A 1 287 ? -2.426 -6.443 -4.599 1.00 91.12 287 GLN A N 1
ATOM 2188 C CA . GLN A 1 287 ? -3.315 -6.107 -3.481 1.00 91.12 287 GLN A CA 1
ATOM 2189 C C . GLN A 1 287 ? -3.546 -4.600 -3.347 1.00 91.12 287 GLN A C 1
ATOM 2191 O O . GLN A 1 287 ? -4.640 -4.169 -3.011 1.00 91.12 287 GLN A O 1
ATOM 2196 N N . TRP A 1 288 ? -2.522 -3.786 -3.598 1.00 90.50 288 TRP A N 1
ATOM 2197 C CA . TRP A 1 288 ? -2.645 -2.333 -3.521 1.00 90.50 288 TRP A CA 1
ATOM 2198 C C . TRP A 1 288 ? -3.539 -1.774 -4.626 1.00 90.50 288 TRP A C 1
ATOM 2200 O O . TRP A 1 288 ? -4.316 -0.865 -4.345 1.00 90.50 288 TRP A O 1
ATOM 2210 N N . LEU A 1 289 ? -3.477 -2.351 -5.829 1.00 90.06 289 LEU A N 1
ATOM 2211 C CA . LEU A 1 289 ? -4.387 -2.038 -6.933 1.00 90.06 289 LEU A CA 1
ATOM 2212 C C . LEU A 1 289 ? -5.830 -2.453 -6.611 1.00 90.06 289 LEU A C 1
ATOM 2214 O O . LEU A 1 289 ? -6.767 -1.718 -6.911 1.00 90.06 289 LEU A O 1
ATOM 2218 N N . GLU A 1 290 ? -6.026 -3.607 -5.971 1.00 93.25 290 GLU A N 1
ATOM 2219 C CA . GLU A 1 290 ? -7.351 -4.025 -5.498 1.00 93.25 290 GLU A CA 1
ATOM 2220 C C . GLU A 1 290 ? -7.898 -3.066 -4.437 1.00 93.25 290 GLU A C 1
ATOM 2222 O O . GLU A 1 290 ? -9.050 -2.635 -4.522 1.00 93.25 290 GLU A O 1
ATOM 2227 N N . ASP A 1 291 ? -7.064 -2.683 -3.471 1.00 94.12 291 ASP A N 1
ATOM 2228 C CA . ASP A 1 291 ? -7.419 -1.711 -2.444 1.00 94.12 291 ASP A CA 1
ATOM 2229 C C . ASP A 1 291 ? -7.742 -0.332 -3.061 1.00 94.12 291 ASP A C 1
ATOM 2231 O O . ASP A 1 291 ? -8.711 0.302 -2.648 1.00 94.12 291 ASP A O 1
ATOM 2235 N N . ASP A 1 292 ? -6.975 0.129 -4.061 1.00 91.50 292 ASP A N 1
ATOM 2236 C CA . ASP A 1 292 ? -7.256 1.378 -4.789 1.00 91.50 292 ASP A CA 1
ATOM 2237 C C . ASP A 1 292 ? -8.626 1.306 -5.461 1.00 91.50 292 ASP A C 1
ATOM 2239 O O . ASP A 1 292 ? -9.400 2.255 -5.385 1.00 91.50 292 ASP A O 1
ATOM 2243 N N . ALA A 1 293 ? -8.981 0.159 -6.045 1.00 91.81 293 ALA A N 1
ATOM 2244 C CA . ALA A 1 293 ? -10.307 -0.023 -6.615 1.00 91.81 293 ALA A CA 1
ATOM 2245 C C . ALA A 1 293 ? -11.424 0.139 -5.579 1.00 91.81 293 ALA A C 1
ATOM 2247 O O . ALA A 1 293 ? -12.463 0.720 -5.885 1.00 91.81 293 ALA A O 1
ATOM 2248 N N . LEU A 1 294 ? -11.218 -0.327 -4.345 1.00 94.38 294 LEU A N 1
ATOM 2249 C CA . LEU A 1 294 ? -12.173 -0.102 -3.261 1.00 94.38 294 LEU A CA 1
ATOM 2250 C C . LEU A 1 294 ? -12.290 1.385 -2.902 1.00 94.38 294 LEU A C 1
ATOM 2252 O O . LEU A 1 294 ? -13.407 1.861 -2.697 1.00 94.38 294 LEU A O 1
ATOM 2256 N N . VAL A 1 295 ? -11.174 2.119 -2.866 1.00 92.81 295 VAL A N 1
ATOM 2257 C CA . VAL A 1 295 ? -11.185 3.574 -2.638 1.00 92.81 295 VAL A CA 1
ATOM 2258 C C . VAL A 1 295 ? -11.942 4.282 -3.763 1.00 92.81 295 VAL A C 1
ATOM 2260 O O . VAL A 1 295 ? -12.857 5.059 -3.497 1.00 92.81 295 VAL A O 1
ATOM 2263 N N . TRP A 1 296 ? -11.654 3.941 -5.020 1.00 90.69 296 TRP A N 1
ATOM 2264 C CA . TRP A 1 296 ? -12.334 4.507 -6.182 1.00 90.69 296 TRP A CA 1
ATOM 2265 C C . TRP A 1 296 ? -13.839 4.244 -6.188 1.00 90.69 296 TRP A C 1
ATOM 2267 O O . TRP A 1 296 ? -14.617 5.152 -6.481 1.00 90.69 296 TRP A O 1
ATOM 2277 N N . LEU A 1 297 ? -14.273 3.039 -5.807 1.00 91.19 297 LEU A N 1
ATOM 2278 C CA . LEU A 1 297 ? -15.695 2.729 -5.638 1.00 91.19 297 LEU A CA 1
ATOM 2279 C C . LEU A 1 297 ? -16.331 3.566 -4.529 1.00 91.19 297 LEU A C 1
ATOM 2281 O O . LEU A 1 297 ? -17.428 4.091 -4.725 1.00 91.19 297 LEU A O 1
ATOM 2285 N N . GLY A 1 298 ? -15.646 3.719 -3.393 1.00 89.94 298 GLY A N 1
ATOM 2286 C CA . GLY A 1 298 ? -16.097 4.567 -2.289 1.00 89.94 298 GLY A CA 1
ATOM 2287 C C . GLY A 1 298 ? -16.242 6.039 -2.690 1.00 89.94 298 GLY A C 1
ATOM 2288 O O . GLY A 1 298 ? -17.165 6.706 -2.230 1.00 89.94 298 GLY A O 1
ATOM 2289 N N . ALA A 1 299 ? -15.394 6.514 -3.604 1.00 88.19 299 ALA A N 1
ATOM 2290 C CA . ALA A 1 299 ? -15.442 7.857 -4.181 1.00 88.19 299 ALA A CA 1
ATOM 2291 C C . ALA A 1 299 ? -16.429 8.003 -5.361 1.00 88.19 299 ALA A C 1
ATOM 2293 O O . ALA A 1 299 ? -16.513 9.066 -5.974 1.00 88.19 299 ALA A O 1
ATOM 2294 N N . GLY A 1 300 ? -17.159 6.944 -5.734 1.00 87.75 300 GLY A N 1
ATOM 2295 C CA . GLY A 1 300 ? -18.100 6.963 -6.861 1.00 87.75 300 GLY A CA 1
ATOM 2296 C C . GLY A 1 300 ? -17.450 6.925 -8.253 1.00 87.75 300 GLY A C 1
ATOM 2297 O O . GLY A 1 300 ? -18.141 7.117 -9.253 1.00 87.75 300 GLY A O 1
ATOM 2298 N N . ARG A 1 301 ? -16.147 6.636 -8.346 1.00 86.88 301 ARG A N 1
ATOM 2299 C CA . ARG A 1 301 ? -15.353 6.596 -9.587 1.00 86.88 301 ARG A CA 1
ATOM 2300 C C . ARG A 1 301 ? -15.212 5.163 -10.106 1.00 86.88 301 ARG A C 1
ATOM 2302 O O . ARG A 1 301 ? -14.162 4.528 -10.008 1.00 86.88 301 ARG A O 1
ATOM 2309 N N . SER A 1 302 ? -16.319 4.609 -10.599 1.00 86.81 302 SER A N 1
ATOM 2310 C CA . SER A 1 302 ? -16.389 3.187 -10.979 1.00 86.81 302 SER A CA 1
ATOM 2311 C C . SER A 1 302 ? -15.461 2.826 -12.141 1.00 86.81 302 SER A C 1
ATOM 2313 O O . SER A 1 302 ? -14.886 1.749 -12.149 1.00 86.81 302 SER A O 1
ATOM 2315 N N . ASP A 1 303 ? -15.277 3.715 -13.109 1.00 83.06 303 ASP A N 1
ATOM 2316 C CA . ASP A 1 303 ? -14.337 3.555 -14.220 1.00 83.06 303 ASP A CA 1
ATOM 2317 C C . ASP A 1 303 ? -12.887 3.377 -13.742 1.00 83.06 303 ASP A C 1
ATOM 2319 O O . ASP A 1 303 ? -12.205 2.443 -14.172 1.00 83.06 303 ASP A O 1
ATOM 2323 N N . LEU A 1 304 ? -12.447 4.202 -12.788 1.00 84.12 304 LEU A N 1
ATOM 2324 C CA . LEU A 1 304 ? -11.108 4.103 -12.202 1.00 84.12 304 LEU A CA 1
ATOM 2325 C C . LEU A 1 304 ? -10.943 2.824 -11.379 1.00 84.12 304 LEU A C 1
ATOM 2327 O O . LEU A 1 304 ? -9.918 2.152 -11.476 1.00 84.12 304 LEU A O 1
ATOM 2331 N N . ALA A 1 305 ? -11.978 2.428 -10.634 1.00 87.69 305 ALA A N 1
ATOM 2332 C CA . ALA A 1 305 ? -11.967 1.165 -9.904 1.00 87.69 305 ALA A CA 1
ATOM 2333 C C . ALA A 1 305 ? -11.777 -0.041 -10.832 1.00 87.69 305 ALA A C 1
ATOM 2335 O O . ALA A 1 305 ? -10.984 -0.943 -10.559 1.00 87.69 305 ALA A O 1
ATOM 2336 N N . MET A 1 306 ? -12.490 -0.033 -11.957 1.00 85.44 306 MET A N 1
ATOM 2337 C CA . MET A 1 306 ? -12.401 -1.074 -12.975 1.00 85.44 306 MET A CA 1
ATOM 2338 C C . MET A 1 306 ? -11.016 -1.115 -13.615 1.00 85.44 306 MET A C 1
ATOM 2340 O O . MET A 1 306 ? -10.475 -2.198 -13.826 1.00 85.44 306 MET A O 1
ATOM 2344 N N . HIS A 1 307 ? -10.415 0.048 -13.864 1.00 83.31 307 HIS A N 1
ATOM 2345 C CA . HIS A 1 307 ? -9.044 0.153 -14.354 1.00 83.31 307 HIS A CA 1
ATOM 2346 C C . HIS A 1 307 ? -8.039 -0.455 -13.361 1.00 83.31 307 HIS A C 1
ATOM 2348 O O . HIS A 1 307 ? -7.219 -1.291 -13.748 1.00 83.31 307 HIS A O 1
ATOM 2354 N N . SER A 1 308 ? -8.122 -0.099 -12.076 1.00 86.69 308 SER A N 1
ATOM 2355 C CA . SER A 1 308 ? -7.237 -0.646 -11.040 1.00 86.69 308 SER A CA 1
ATOM 2356 C C . SER A 1 308 ? -7.364 -2.168 -10.919 1.00 86.69 308 SER A C 1
ATOM 2358 O O . SER A 1 308 ? -6.349 -2.868 -10.891 1.00 86.69 308 SER A O 1
ATOM 2360 N N . LEU A 1 309 ? -8.584 -2.714 -10.947 1.00 88.19 309 LEU A N 1
ATOM 2361 C CA . LEU A 1 309 ? -8.779 -4.167 -10.941 1.00 88.19 309 LEU A CA 1
ATOM 2362 C C . LEU A 1 309 ? -8.316 -4.842 -12.239 1.00 88.19 309 LEU A C 1
ATOM 2364 O O . LEU A 1 309 ? -7.853 -5.980 -12.189 1.00 88.19 309 LEU A O 1
ATOM 2368 N N . ALA A 1 310 ? -8.394 -4.172 -13.391 1.00 83.25 310 ALA A N 1
ATOM 2369 C CA . ALA A 1 310 ? -7.843 -4.689 -14.644 1.00 83.25 310 ALA A CA 1
ATOM 2370 C C . ALA A 1 310 ? -6.325 -4.851 -14.566 1.00 83.25 310 ALA A C 1
ATOM 2372 O O . ALA A 1 310 ? -5.803 -5.894 -14.964 1.00 83.25 310 ALA A O 1
ATOM 2373 N N . LEU A 1 311 ? -5.625 -3.873 -13.988 1.00 83.94 311 LEU A N 1
ATOM 2374 C CA . LEU A 1 311 ? -4.188 -3.971 -13.725 1.00 83.94 311 LEU A CA 1
ATOM 2375 C C . LEU A 1 311 ? -3.868 -5.065 -12.698 1.00 83.94 311 LEU A C 1
ATOM 2377 O O . LEU A 1 311 ? -2.920 -5.827 -12.892 1.00 83.94 311 LEU A O 1
ATOM 2381 N N . ALA A 1 312 ? -4.669 -5.179 -11.633 1.00 88.12 312 ALA A N 1
ATOM 2382 C CA . ALA A 1 312 ? -4.513 -6.225 -10.623 1.00 88.12 312 ALA A CA 1
ATOM 2383 C C . ALA A 1 312 ? -4.669 -7.628 -11.234 1.00 88.12 312 ALA A C 1
ATOM 2385 O O . ALA A 1 312 ? -3.830 -8.502 -11.012 1.00 88.12 312 ALA A O 1
ATOM 2386 N N . HIS A 1 313 ? -5.706 -7.825 -12.052 1.00 86.12 313 HIS A N 1
ATOM 2387 C CA . HIS A 1 313 ? -5.990 -9.083 -12.734 1.00 86.12 313 HIS A CA 1
ATOM 2388 C C . HIS A 1 313 ? -4.910 -9.444 -13.758 1.00 86.12 313 HIS A C 1
ATOM 2390 O O . HIS A 1 313 ? -4.402 -10.565 -13.742 1.00 86.12 313 HIS A O 1
ATOM 2396 N N . ASP A 1 314 ? -4.520 -8.498 -14.618 1.00 81.69 314 ASP A N 1
ATOM 2397 C CA . ASP A 1 314 ? -3.452 -8.708 -15.600 1.00 81.69 314 ASP A CA 1
ATOM 2398 C C . ASP A 1 314 ? -2.134 -9.058 -14.898 1.00 81.69 314 ASP A C 1
ATOM 2400 O O . ASP A 1 314 ? -1.458 -10.001 -15.299 1.00 81.69 314 ASP A O 1
ATOM 2404 N N . GLY A 1 315 ? -1.828 -8.396 -13.777 1.00 83.44 315 GLY A N 1
ATOM 2405 C CA . GLY A 1 315 ? -0.707 -8.760 -12.917 1.00 83.44 315 GLY A CA 1
ATOM 2406 C C . GLY A 1 315 ? -0.819 -10.178 -12.349 1.00 83.44 315 GLY A C 1
ATOM 2407 O O . GLY A 1 315 ? 0.117 -10.968 -12.451 1.00 83.44 315 GLY A O 1
ATOM 2408 N N . ALA A 1 316 ? -1.970 -10.551 -11.790 1.00 85.69 316 ALA A N 1
ATOM 2409 C CA . ALA A 1 316 ? -2.180 -11.885 -11.226 1.00 85.69 316 ALA A CA 1
ATOM 2410 C C . ALA A 1 316 ? -2.066 -13.006 -12.277 1.00 85.69 316 ALA A C 1
ATOM 2412 O O . ALA A 1 316 ? -1.619 -14.110 -11.958 1.00 85.69 316 ALA A O 1
ATOM 2413 N N . CYS A 1 317 ? -2.448 -12.728 -13.526 1.00 82.06 317 CYS A N 1
ATOM 2414 C CA . CYS A 1 317 ? -2.372 -13.670 -14.641 1.00 82.06 317 CYS A CA 1
ATOM 2415 C C . CYS A 1 317 ? -1.045 -13.616 -15.416 1.00 82.06 317 CYS A C 1
ATOM 2417 O O . CYS A 1 317 ? -0.765 -14.525 -16.203 1.00 82.06 317 CYS A O 1
ATOM 2419 N N . ALA A 1 318 ? -0.228 -12.581 -15.222 1.00 76.44 318 ALA A N 1
ATOM 2420 C CA . ALA A 1 318 ? 1.012 -12.408 -15.957 1.00 76.44 318 ALA A CA 1
ATOM 2421 C C . ALA A 1 318 ? 2.025 -13.509 -15.608 1.00 76.44 318 ALA A C 1
ATOM 2423 O O . ALA A 1 318 ? 2.491 -13.650 -14.475 1.00 76.44 318 ALA A O 1
ATOM 2424 N N . THR A 1 319 ? 2.465 -14.241 -16.633 1.00 71.06 319 THR A N 1
ATOM 2425 C CA . THR A 1 319 ? 3.749 -14.958 -16.587 1.00 71.06 319 THR A CA 1
ATOM 2426 C C . THR A 1 319 ? 4.877 -13.957 -16.311 1.00 71.06 319 THR A C 1
ATOM 2428 O O . THR A 1 319 ? 4.725 -12.781 -16.643 1.00 71.06 319 THR A O 1
ATOM 2431 N N . GLU A 1 320 ? 6.027 -14.394 -15.788 1.00 58.62 320 GLU A N 1
ATOM 2432 C CA . GLU A 1 320 ? 7.141 -13.494 -15.416 1.00 58.62 320 GLU A CA 1
ATOM 2433 C C . GLU A 1 320 ? 7.559 -12.499 -16.524 1.00 58.62 320 GLU A C 1
ATOM 2435 O O . GLU A 1 320 ? 8.022 -11.403 -16.220 1.00 58.62 320 GLU A O 1
ATOM 2440 N N . GLU A 1 321 ? 7.305 -12.819 -17.797 1.00 58.56 321 GLU A N 1
ATOM 2441 C CA . GLU A 1 321 ? 7.621 -11.986 -18.965 1.00 58.56 321 GLU A CA 1
ATOM 2442 C C . GLU A 1 321 ? 6.620 -10.838 -19.260 1.00 58.56 321 GLU A C 1
ATOM 2444 O O . GLU A 1 321 ? 6.958 -9.906 -20.001 1.00 58.56 321 GLU A O 1
ATOM 2449 N N . HIS A 1 322 ? 5.419 -10.842 -18.662 1.00 65.06 322 HIS A N 1
ATOM 2450 C CA . HIS A 1 322 ? 4.261 -10.041 -19.107 1.00 65.06 322 HIS A CA 1
ATOM 2451 C C . HIS A 1 322 ? 3.772 -8.958 -18.124 1.00 65.06 322 HIS A C 1
ATOM 2453 O O . HIS A 1 322 ? 2.631 -8.520 -18.199 1.00 65.06 322 HIS A O 1
ATOM 2459 N N . TRP A 1 323 ? 4.642 -8.433 -17.258 1.00 76.88 323 TRP A N 1
ATOM 2460 C CA . TRP A 1 323 ? 4.319 -7.289 -16.388 1.00 76.88 323 TRP A CA 1
ATOM 2461 C C . TRP A 1 323 ? 4.529 -5.946 -17.093 1.00 76.88 323 TRP A C 1
ATOM 2463 O O . TRP A 1 323 ? 5.367 -5.139 -16.685 1.00 76.88 323 TRP A O 1
ATOM 2473 N N . TRP A 1 324 ? 3.812 -5.719 -18.197 1.00 81.69 324 TRP A N 1
ATOM 2474 C CA . TRP A 1 324 ? 4.009 -4.538 -19.049 1.00 81.69 324 TRP A CA 1
ATOM 2475 C C . TRP A 1 324 ? 3.905 -3.230 -18.259 1.00 81.69 324 TRP A C 1
ATOM 2477 O O . TRP A 1 324 ? 4.669 -2.301 -18.515 1.00 81.69 324 TRP A O 1
ATOM 2487 N N . PHE A 1 325 ? 3.030 -3.187 -17.254 1.00 79.62 325 PHE A N 1
ATOM 2488 C CA . PHE A 1 325 ? 2.831 -1.980 -16.482 1.00 79.62 325 PHE A CA 1
ATOM 2489 C C . PHE A 1 325 ? 3.998 -1.654 -15.534 1.00 79.62 325 PHE A C 1
ATOM 2491 O O . PHE A 1 325 ? 4.391 -0.497 -15.393 1.00 79.62 325 PHE A O 1
ATOM 2498 N N . LEU A 1 326 ? 4.628 -2.676 -14.945 1.00 85.38 326 LEU A N 1
ATOM 2499 C CA . LEU A 1 326 ? 5.849 -2.499 -14.152 1.00 85.38 326 LEU A CA 1
ATOM 2500 C C . LEU A 1 326 ? 7.029 -2.088 -15.039 1.00 85.38 326 LEU A C 1
ATOM 2502 O O . LEU A 1 326 ? 7.849 -1.271 -14.623 1.00 85.38 326 LEU A O 1
ATOM 2506 N N . LYS A 1 327 ? 7.105 -2.610 -16.274 1.00 86.50 327 LYS A N 1
ATOM 2507 C CA . LYS A 1 327 ? 8.103 -2.158 -17.260 1.00 86.50 327 LYS A CA 1
ATOM 2508 C C . LYS A 1 327 ? 7.951 -0.668 -17.533 1.00 86.50 327 LYS A C 1
ATOM 2510 O O . LYS A 1 327 ? 8.956 0.037 -17.551 1.00 86.50 327 LYS A O 1
ATOM 2515 N N . GLU A 1 328 ? 6.723 -0.182 -17.680 1.00 84.50 328 GLU A N 1
ATOM 2516 C CA . GLU A 1 328 ? 6.482 1.244 -17.893 1.00 84.50 328 GLU A CA 1
ATOM 2517 C C . GLU A 1 328 ? 6.871 2.092 -16.680 1.00 84.50 328 GLU A C 1
ATOM 2519 O O . GLU A 1 328 ? 7.536 3.114 -16.838 1.00 84.50 328 GLU A O 1
ATOM 2524 N N . ALA A 1 329 ? 6.568 1.632 -15.463 1.00 84.19 329 ALA A N 1
ATOM 2525 C CA . ALA A 1 329 ? 7.014 2.314 -14.251 1.00 84.19 329 ALA A CA 1
ATOM 2526 C C . ALA A 1 329 ? 8.543 2.436 -14.173 1.00 84.19 329 ALA A C 1
ATOM 2528 O O . ALA A 1 329 ? 9.078 3.4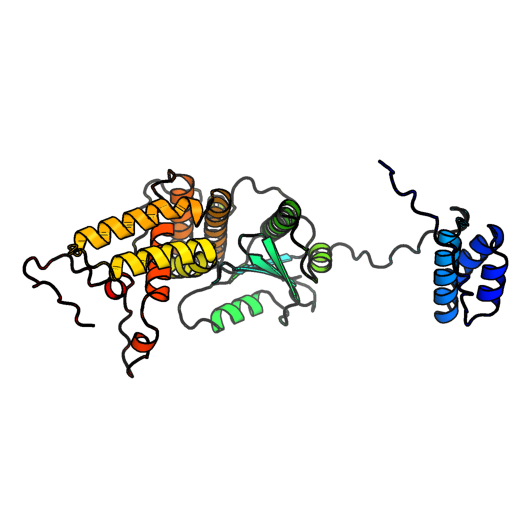91 -13.821 1.00 84.19 329 ALA A O 1
ATOM 2529 N N . VAL A 1 330 ? 9.266 1.387 -14.575 1.00 88.19 330 VAL A N 1
ATOM 2530 C CA . VAL A 1 330 ? 10.730 1.421 -14.668 1.00 88.19 330 VAL A CA 1
ATOM 2531 C C . VAL A 1 330 ? 11.204 2.359 -15.780 1.00 88.19 330 VAL A C 1
ATOM 2533 O O . VAL A 1 330 ? 12.146 3.116 -15.544 1.00 88.19 330 VAL A O 1
ATOM 2536 N N . ARG A 1 331 ? 10.562 2.364 -16.958 1.00 86.81 331 ARG A N 1
ATOM 2537 C CA . ARG A 1 331 ? 10.890 3.290 -18.062 1.00 86.81 331 ARG A CA 1
ATOM 2538 C C . ARG A 1 331 ? 10.755 4.746 -17.633 1.00 86.81 331 ARG A C 1
ATOM 2540 O O . ARG A 1 331 ? 11.703 5.510 -17.799 1.00 86.81 331 ARG A O 1
ATOM 2547 N N . LEU A 1 332 ? 9.626 5.105 -17.026 1.00 83.75 332 LEU A N 1
ATOM 2548 C CA . LEU A 1 332 ? 9.373 6.449 -16.505 1.00 83.75 332 LEU A CA 1
ATOM 2549 C C . LEU A 1 332 ? 10.416 6.847 -15.458 1.00 83.75 332 LEU A C 1
ATOM 2551 O O . LEU A 1 332 ? 11.024 7.916 -15.555 1.00 83.75 332 LEU A O 1
ATOM 2555 N N . ARG A 1 333 ? 10.721 5.955 -14.508 1.00 85.81 333 ARG A N 1
ATOM 2556 C CA . ARG A 1 333 ? 11.754 6.221 -13.499 1.00 85.81 333 ARG A CA 1
ATOM 2557 C C . ARG A 1 333 ? 13.145 6.390 -14.123 1.00 85.81 333 ARG A C 1
ATOM 2559 O O . ARG A 1 333 ? 13.908 7.252 -13.677 1.00 85.81 333 ARG A O 1
ATOM 2566 N N . LEU A 1 334 ? 13.496 5.596 -15.140 1.00 86.69 334 LEU A N 1
ATOM 2567 C CA . LEU A 1 334 ? 14.756 5.722 -15.885 1.00 86.69 334 LEU A CA 1
ATOM 2568 C C . LEU A 1 334 ? 14.834 7.056 -16.628 1.00 86.69 334 LEU A C 1
ATOM 2570 O O . LEU A 1 334 ? 15.849 7.739 -16.507 1.00 86.69 334 LEU A O 1
A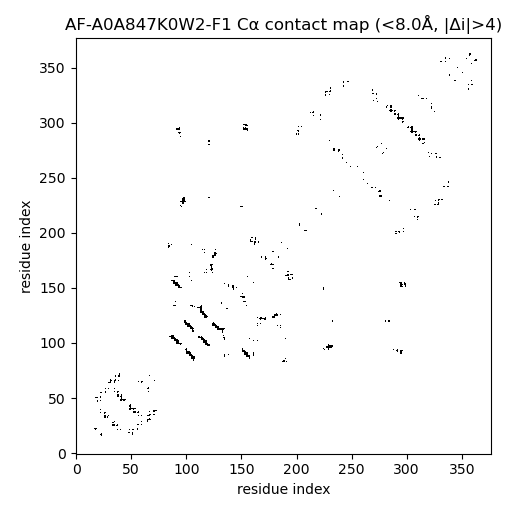TOM 2574 N N . ALA A 1 335 ? 13.767 7.458 -17.323 1.00 84.25 335 ALA A N 1
ATOM 2575 C CA . ALA A 1 335 ? 13.692 8.745 -18.008 1.00 84.25 335 ALA A CA 1
ATOM 2576 C C . ALA A 1 335 ? 13.967 9.905 -17.033 1.00 84.25 335 ALA A C 1
ATOM 2578 O O . ALA A 1 335 ? 14.871 10.707 -17.265 1.00 84.25 335 ALA A O 1
ATOM 2579 N N . ILE A 1 336 ? 13.301 9.920 -15.873 1.00 82.81 336 ILE A N 1
ATOM 2580 C CA . ILE A 1 336 ? 13.518 10.932 -14.821 1.00 82.81 336 ILE A CA 1
ATOM 2581 C C . ILE A 1 336 ? 14.960 10.901 -14.279 1.00 82.81 336 ILE A C 1
ATOM 2583 O O . ILE A 1 336 ? 15.539 11.941 -13.971 1.00 82.81 336 ILE A O 1
ATOM 2587 N N . SER A 1 337 ? 15.556 9.714 -14.151 1.00 81.81 337 SER A N 1
ATOM 2588 C CA . SER A 1 337 ? 16.874 9.528 -13.519 1.00 81.81 337 SER A CA 1
ATOM 2589 C C . SER A 1 337 ? 18.063 9.778 -14.452 1.00 81.81 337 SER A C 1
ATOM 2591 O O . SER A 1 337 ? 19.199 9.929 -13.984 1.00 81.81 337 SER A O 1
ATOM 2593 N N . ILE A 1 338 ? 17.841 9.747 -15.766 1.00 78.81 338 ILE A N 1
ATOM 2594 C CA . ILE A 1 338 ? 18.893 9.851 -16.785 1.00 78.81 338 ILE A CA 1
ATOM 2595 C C . ILE A 1 338 ? 18.880 11.223 -17.460 1.00 78.81 338 ILE A C 1
ATOM 2597 O O . ILE A 1 338 ? 19.951 11.719 -17.811 1.00 78.81 338 ILE A O 1
ATOM 2601 N N . VAL A 1 339 ? 17.718 11.874 -17.591 1.00 71.75 339 VAL A N 1
ATOM 2602 C CA . VAL A 1 339 ? 17.650 13.229 -18.150 1.00 71.75 339 VAL A CA 1
ATOM 2603 C C . VAL A 1 339 ? 18.453 14.197 -17.261 1.00 71.75 339 VAL A C 1
ATOM 2605 O O . VAL A 1 339 ? 18.190 14.293 -16.058 1.00 71.75 339 VAL A O 1
ATOM 2608 N N . PRO A 1 340 ? 19.443 14.928 -17.816 1.00 61.03 340 PRO A N 1
ATOM 2609 C CA . PRO A 1 340 ? 20.226 15.896 -17.057 1.00 61.03 340 PRO A CA 1
ATOM 2610 C C . PRO A 1 340 ? 19.312 16.938 -16.409 1.00 61.03 340 PRO A C 1
ATOM 2612 O O . PRO A 1 340 ? 18.487 17.544 -17.093 1.00 61.03 340 PRO A O 1
ATOM 2615 N N . LYS A 1 341 ? 19.491 17.195 -15.106 1.00 56.00 341 LYS A N 1
ATOM 2616 C CA . LYS A 1 341 ? 18.700 18.192 -14.355 1.00 56.00 341 LYS A CA 1
ATOM 2617 C C . LYS A 1 341 ? 18.710 19.582 -15.006 1.00 56.00 341 LYS A C 1
ATOM 2619 O O . LYS A 1 341 ? 17.727 20.307 -14.900 1.00 56.00 341 LYS A O 1
ATOM 2624 N N . ASP A 1 342 ? 19.772 19.914 -15.738 1.00 47.72 342 ASP A N 1
ATOM 2625 C CA . ASP A 1 342 ? 19.927 21.192 -16.440 1.00 47.72 342 ASP A CA 1
ATOM 2626 C C . ASP A 1 342 ? 18.978 21.352 -17.645 1.00 47.72 342 ASP A C 1
ATOM 2628 O O . ASP A 1 342 ? 18.750 22.470 -18.096 1.00 47.72 342 ASP A O 1
ATOM 2632 N N . ARG A 1 343 ? 18.375 20.260 -18.147 1.00 51.09 343 ARG A N 1
ATOM 2633 C CA . ARG A 1 343 ? 17.333 20.287 -19.192 1.00 51.09 343 ARG A CA 1
ATOM 2634 C C . ARG A 1 343 ? 15.902 20.336 -18.644 1.00 51.09 343 ARG A C 1
ATOM 2636 O O . ARG A 1 343 ? 14.976 20.491 -19.429 1.00 51.09 343 ARG A O 1
ATOM 2643 N N . MET A 1 344 ? 15.712 20.220 -17.327 1.00 43.00 344 MET A N 1
ATOM 2644 C CA . MET A 1 344 ? 14.388 20.266 -16.686 1.00 43.00 344 MET A CA 1
ATOM 2645 C C . MET A 1 344 ? 14.022 21.653 -16.134 1.00 43.00 344 MET A C 1
ATOM 2647 O O . MET A 1 344 ? 13.001 21.780 -15.460 1.00 43.00 344 MET A O 1
ATOM 2651 N N . GLN A 1 345 ? 14.825 22.701 -16.370 1.00 38.78 345 GLN A N 1
ATOM 2652 C CA . GLN A 1 345 ? 14.399 24.044 -15.973 1.00 38.78 345 GLN A CA 1
ATOM 2653 C C . GLN A 1 345 ? 13.214 24.486 -16.843 1.00 38.78 345 GLN A C 1
ATOM 2655 O O . GLN A 1 345 ? 13.352 24.517 -18.068 1.00 38.78 345 GLN A O 1
ATOM 2660 N N . PRO A 1 346 ? 12.062 24.844 -16.247 1.00 40.88 346 PRO A N 1
ATOM 2661 C CA . PRO A 1 346 ? 10.928 25.334 -17.009 1.00 40.88 346 PRO A CA 1
ATOM 2662 C C . PRO A 1 346 ? 11.313 26.676 -17.635 1.00 40.88 346 PRO A C 1
ATOM 2664 O O . PRO A 1 346 ? 11.409 27.693 -16.946 1.00 40.88 346 PRO A O 1
ATOM 2667 N N . THR A 1 347 ? 11.539 26.701 -18.950 1.00 38.84 347 THR A N 1
ATOM 2668 C CA . THR A 1 347 ? 11.493 27.967 -19.679 1.00 38.84 347 THR A CA 1
ATOM 2669 C C . THR A 1 347 ? 10.057 28.461 -19.599 1.00 38.84 347 THR A C 1
ATOM 2671 O O . THR A 1 347 ? 9.120 27.732 -19.915 1.00 38.84 347 THR A O 1
ATOM 2674 N N . SER A 1 348 ? 9.902 29.671 -19.076 1.00 41.53 348 SER A N 1
ATOM 2675 C CA . SER A 1 348 ? 8.640 30.329 -18.751 1.00 41.53 348 SER A CA 1
ATOM 2676 C C . SER A 1 348 ? 7.494 30.066 -19.739 1.00 41.53 348 SER A C 1
ATOM 2678 O O . SER A 1 348 ? 7.655 30.239 -20.944 1.00 41.53 348 SER A O 1
ATOM 2680 N N . SER A 1 349 ? 6.331 29.757 -19.155 1.00 44.16 349 SER A N 1
ATOM 2681 C CA . SER A 1 349 ? 4.968 29.890 -19.693 1.00 44.16 349 SER A CA 1
ATOM 2682 C C . SER A 1 349 ? 4.600 29.088 -20.946 1.00 44.16 349 SER A C 1
ATOM 2684 O O . SER A 1 349 ? 4.106 29.664 -21.907 1.00 44.16 349 SER A O 1
ATOM 2686 N N . SER A 1 350 ? 4.797 27.771 -20.907 1.00 44.50 350 SER A N 1
ATOM 2687 C CA . SER A 1 350 ? 3.949 26.736 -21.534 1.00 44.50 350 SER A CA 1
ATOM 2688 C C . SER A 1 350 ? 4.771 25.450 -21.556 1.00 44.50 350 SER A C 1
ATOM 2690 O O . SER A 1 350 ? 5.524 25.212 -22.498 1.00 44.50 350 SER A O 1
ATOM 2692 N N . SER A 1 351 ? 4.725 24.664 -20.484 1.00 35.25 351 SER A N 1
ATOM 2693 C CA . SER A 1 351 ? 5.478 23.409 -20.427 1.00 35.25 351 SER A CA 1
ATOM 2694 C C . SER A 1 351 ? 4.807 22.366 -21.326 1.00 35.25 351 SER A C 1
ATOM 2696 O O . SER A 1 351 ? 3.665 22.005 -21.041 1.00 35.25 351 SER A O 1
ATOM 2698 N N . PRO A 1 352 ? 5.463 21.851 -22.384 1.00 36.06 352 PRO A N 1
ATOM 2699 C CA . PRO A 1 352 ? 5.049 20.577 -22.945 1.00 36.06 352 PRO A CA 1
ATOM 2700 C C . PRO A 1 352 ? 5.322 19.497 -21.892 1.00 36.06 352 PRO A C 1
ATOM 2702 O O . PRO A 1 352 ? 6.376 19.491 -21.249 1.00 36.06 352 PRO A O 1
ATOM 2705 N N . ILE A 1 353 ? 4.357 18.604 -21.688 1.00 41.44 353 ILE A N 1
ATOM 2706 C CA . ILE A 1 353 ? 4.578 17.357 -20.958 1.00 41.44 353 ILE A CA 1
ATOM 2707 C C . ILE A 1 353 ? 5.587 16.573 -21.796 1.00 41.44 353 ILE A C 1
ATOM 2709 O O . ILE A 1 353 ? 5.218 16.049 -22.841 1.00 41.44 353 ILE A O 1
ATOM 2713 N N . ILE A 1 354 ? 6.856 16.542 -21.376 1.00 39.81 354 ILE A N 1
ATOM 2714 C CA . ILE A 1 354 ? 7.852 15.678 -22.015 1.00 39.81 354 ILE A CA 1
ATOM 2715 C C . ILE A 1 354 ? 7.425 14.248 -21.709 1.00 39.81 354 ILE A C 1
ATOM 2717 O O . ILE A 1 354 ? 7.497 13.808 -20.558 1.00 39.81 354 ILE A O 1
ATOM 2721 N N . THR A 1 355 ? 6.941 13.534 -22.719 1.00 46.62 355 THR A N 1
ATOM 2722 C CA . THR A 1 355 ? 6.582 12.124 -22.550 1.00 46.62 355 THR A CA 1
ATOM 2723 C C . THR A 1 355 ? 7.861 11.305 -22.304 1.00 46.62 355 THR A C 1
ATOM 2725 O O . THR A 1 355 ? 8.941 11.690 -22.766 1.00 46.62 355 THR A O 1
ATOM 2728 N N . PRO A 1 356 ? 7.811 10.177 -21.568 1.00 43.88 356 PRO A N 1
ATOM 2729 C CA . PRO A 1 356 ? 8.972 9.284 -21.418 1.00 43.88 356 PRO A CA 1
ATOM 2730 C C . PRO A 1 356 ? 9.605 8.899 -22.769 1.00 43.88 356 PRO A C 1
ATOM 2732 O O . PRO A 1 356 ? 10.822 8.717 -22.856 1.00 43.88 356 PRO A O 1
ATOM 2735 N N . ASP A 1 357 ? 8.790 8.878 -23.822 1.00 45.91 357 ASP A N 1
ATOM 2736 C CA . ASP A 1 357 ? 9.175 8.640 -25.208 1.00 45.91 357 ASP A CA 1
ATOM 2737 C C . ASP A 1 357 ? 10.023 9.771 -25.812 1.00 45.91 357 ASP A C 1
ATOM 2739 O O . ASP A 1 357 ? 10.931 9.511 -26.593 1.00 45.91 357 ASP A O 1
ATOM 2743 N N . GLU A 1 358 ? 9.813 11.024 -25.416 1.00 47.44 358 GLU A N 1
ATOM 2744 C CA . GLU A 1 358 ? 10.634 12.164 -25.842 1.00 47.44 358 GLU A CA 1
ATOM 2745 C C . GLU A 1 358 ? 11.940 12.270 -25.040 1.00 47.44 358 GLU A C 1
ATOM 2747 O O . GLU A 1 358 ? 12.994 12.608 -25.588 1.00 47.44 358 GLU A O 1
ATOM 2752 N N . ALA A 1 359 ? 11.901 11.929 -23.748 1.00 47.12 359 ALA A N 1
ATOM 2753 C CA . ALA A 1 359 ? 13.060 11.951 -22.852 1.00 47.12 359 ALA A CA 1
ATOM 2754 C C . ALA A 1 359 ? 14.130 10.901 -23.209 1.00 47.12 359 ALA A C 1
ATOM 2756 O O . ALA A 1 359 ? 15.321 11.117 -22.962 1.00 47.12 359 ALA A O 1
ATOM 2757 N N . LEU A 1 360 ? 13.715 9.774 -23.795 1.00 52.72 360 LEU A N 1
ATOM 2758 C CA . LEU A 1 360 ? 14.585 8.671 -24.218 1.00 52.72 360 LEU A CA 1
ATOM 2759 C C . LEU A 1 360 ? 14.938 8.708 -25.724 1.00 52.72 360 LEU A C 1
ATOM 2761 O O . LEU A 1 360 ? 15.641 7.818 -26.203 1.00 52.72 360 LEU A O 1
ATOM 2765 N N . GLY A 1 361 ? 14.537 9.77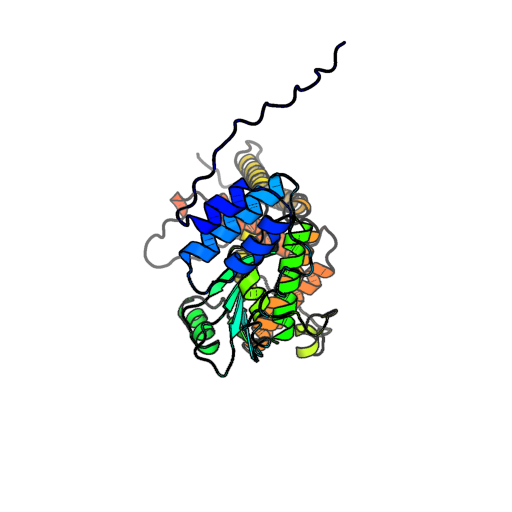0 -26.437 1.00 43.59 361 GLY A N 1
ATOM 2766 C CA . GLY A 1 361 ? 14.767 9.989 -27.871 1.00 43.59 361 GLY A CA 1
ATOM 2767 C C . GLY A 1 361 ? 13.506 9.723 -28.709 1.00 43.59 361 GLY A C 1
ATOM 2768 O O . GLY A 1 361 ? 12.849 8.710 -28.486 1.00 43.59 361 GLY A O 1
ATOM 2769 N N . PRO A 1 362 ? 13.175 10.595 -29.686 1.00 37.22 362 PRO A N 1
ATOM 2770 C CA . PRO A 1 362 ? 11.831 10.715 -30.251 1.00 37.22 362 PRO A CA 1
ATOM 2771 C C . PRO A 1 362 ? 11.279 9.387 -30.782 1.00 37.22 362 PRO A C 1
ATOM 2773 O O . PRO A 1 362 ? 11.848 8.768 -31.684 1.00 37.22 362 PRO A O 1
ATOM 2776 N N . MET A 1 363 ? 10.127 8.980 -30.248 1.00 42.47 363 MET A N 1
ATOM 2777 C CA . MET A 1 363 ? 9.292 7.916 -30.797 1.00 42.47 363 MET A CA 1
ATOM 2778 C C . MET A 1 363 ? 8.290 8.489 -31.807 1.00 42.47 363 MET A C 1
ATOM 2780 O O . MET A 1 363 ? 7.096 8.517 -31.550 1.00 42.47 363 MET A O 1
ATOM 2784 N N . ASN A 1 364 ? 8.757 8.935 -32.975 1.00 37.59 364 ASN A N 1
ATOM 2785 C CA . ASN A 1 364 ? 7.840 9.148 -34.098 1.00 37.59 364 ASN A CA 1
ATOM 2786 C C . ASN A 1 364 ? 7.656 7.827 -34.850 1.00 37.59 364 ASN A C 1
ATOM 2788 O O . ASN A 1 364 ? 8.544 7.373 -35.573 1.00 37.59 364 ASN A O 1
ATOM 2792 N N . GLU A 1 365 ? 6.488 7.209 -34.685 1.00 39.69 365 GLU A N 1
ATOM 2793 C CA . GLU A 1 365 ? 5.973 6.236 -35.643 1.00 39.69 365 GLU A CA 1
ATOM 2794 C C . GLU A 1 365 ? 5.587 6.993 -36.922 1.00 39.69 365 GLU A C 1
ATOM 2796 O O . GLU A 1 365 ? 4.453 7.443 -37.055 1.00 39.69 365 GLU A O 1
ATOM 2801 N N . GLY A 1 366 ? 6.522 7.188 -37.862 1.00 40.03 366 GLY A N 1
ATOM 2802 C CA . GLY A 1 366 ? 6.095 7.590 -39.207 1.00 40.03 366 GLY A CA 1
ATOM 2803 C C . GLY A 1 366 ? 7.033 8.322 -40.157 1.00 40.03 366 GLY A C 1
ATOM 2804 O O . GLY A 1 366 ? 6.555 8.618 -41.243 1.00 40.03 366 GLY A O 1
ATOM 2805 N N . ASP A 1 367 ? 8.312 8.575 -39.861 1.00 35.53 367 ASP A N 1
ATOM 2806 C CA . ASP A 1 367 ? 9.199 9.202 -40.862 1.00 35.53 367 ASP A CA 1
ATOM 2807 C C . ASP A 1 367 ? 10.414 8.332 -41.190 1.00 35.53 367 ASP A C 1
ATOM 2809 O O . ASP A 1 367 ? 11.398 8.268 -40.453 1.00 35.53 367 ASP A O 1
ATOM 2813 N N . ALA A 1 368 ? 10.336 7.669 -42.346 1.00 39.12 368 ALA A N 1
ATOM 2814 C CA . ALA A 1 368 ? 11.372 6.798 -42.899 1.00 39.12 368 ALA A CA 1
ATOM 2815 C C . ALA A 1 368 ? 12.619 7.544 -43.425 1.00 39.12 368 ALA A C 1
ATOM 2817 O O . ALA A 1 368 ? 13.573 6.883 -43.824 1.00 39.12 368 ALA A O 1
ATOM 2818 N N . ASP A 1 369 ? 12.645 8.882 -43.381 1.00 37.12 369 ASP A N 1
ATOM 2819 C CA . ASP A 1 369 ? 13.695 9.709 -44.002 1.00 37.12 369 ASP A CA 1
ATOM 2820 C C . ASP A 1 369 ? 14.410 10.672 -43.027 1.00 37.12 369 ASP A C 1
ATOM 2822 O O . ASP A 1 369 ? 15.030 11.653 -43.438 1.00 37.12 369 ASP A O 1
ATOM 2826 N N . SER A 1 370 ? 14.381 10.404 -41.718 1.00 36.66 370 SER A N 1
ATOM 2827 C CA . SER A 1 370 ? 15.124 11.231 -40.752 1.00 36.66 370 SER A CA 1
ATOM 2828 C C . SER A 1 370 ? 16.613 10.850 -40.717 1.00 36.66 370 SER A C 1
ATOM 2830 O O . SER A 1 370 ? 16.966 9.755 -40.277 1.00 36.66 370 SER A O 1
ATOM 2832 N N . GLU A 1 371 ? 17.492 11.754 -41.170 1.00 32.88 371 GLU A N 1
ATOM 2833 C CA . GLU A 1 371 ? 18.958 11.607 -41.113 1.00 32.88 371 GLU A CA 1
ATOM 2834 C C . GLU A 1 371 ? 19.473 11.226 -39.706 1.00 32.88 371 GLU A C 1
ATOM 2836 O O . GLU A 1 371 ? 18.892 11.633 -38.694 1.00 32.88 371 GLU A O 1
ATOM 2841 N N . PRO A 1 372 ? 20.595 10.480 -39.599 1.00 29.89 372 PRO A N 1
ATOM 2842 C CA . PRO A 1 372 ? 21.145 10.090 -38.308 1.00 29.89 372 PRO A CA 1
ATOM 2843 C C . PRO A 1 372 ? 21.538 11.326 -37.489 1.00 29.89 372 PRO A C 1
ATOM 2845 O O . PRO A 1 372 ? 22.443 12.076 -37.856 1.00 29.89 372 PRO A O 1
ATOM 2848 N N . LEU A 1 373 ? 20.880 11.503 -36.340 1.00 30.88 373 LEU A N 1
ATOM 2849 C CA . LEU A 1 373 ? 21.241 12.481 -35.316 1.00 30.88 373 LEU A CA 1
ATOM 2850 C C . LEU A 1 373 ? 22.667 12.204 -34.817 1.00 30.88 373 LEU A C 1
ATOM 2852 O O . LEU A 1 373 ? 22.902 11.357 -33.955 1.00 30.88 373 LEU A O 1
ATOM 2856 N N . ILE A 1 374 ? 23.634 12.939 -35.366 1.00 27.03 374 ILE A N 1
ATOM 2857 C CA . ILE A 1 374 ? 25.002 12.981 -34.855 1.00 27.03 374 ILE A CA 1
ATOM 2858 C C . ILE A 1 374 ? 24.965 13.709 -33.510 1.00 27.03 374 ILE A C 1
ATOM 2860 O O . ILE A 1 374 ? 24.887 14.937 -33.453 1.00 27.03 374 ILE A O 1
ATOM 2864 N N . TRP A 1 375 ? 25.061 12.950 -32.421 1.00 28.56 375 TRP A N 1
ATOM 2865 C CA . TRP A 1 375 ? 25.358 13.500 -31.102 1.00 28.56 375 TRP A CA 1
ATOM 2866 C C . TRP A 1 375 ? 26.769 14.098 -31.114 1.00 28.56 375 TRP A C 1
ATOM 2868 O O . TRP A 1 375 ? 27.759 13.386 -31.296 1.00 28.56 375 TRP A O 1
ATOM 2878 N N . ARG A 1 376 ? 26.868 15.419 -30.944 1.00 25.30 376 ARG A N 1
ATOM 2879 C CA . ARG A 1 376 ? 28.131 16.100 -30.627 1.00 25.30 376 ARG A CA 1
ATOM 2880 C C . ARG A 1 376 ? 28.199 16.349 -29.111 1.00 25.30 376 ARG A C 1
ATOM 2882 O O . ARG A 1 376 ? 27.151 16.639 -28.538 1.00 25.30 376 ARG A O 1
ATOM 2889 N N . PRO A 1 377 ? 29.386 16.164 -28.501 1.00 38.78 377 PRO A N 1
ATOM 2890 C CA . PRO A 1 377 ? 29.578 16.090 -27.050 1.00 38.78 377 PRO A CA 1
ATOM 2891 C C . PRO A 1 377 ? 29.198 17.364 -26.299 1.00 38.78 377 PRO A C 1
ATOM 2893 O O . PRO A 1 377 ? 29.320 18.461 -26.894 1.00 38.78 377 PRO A O 1
#

Radius of gyration: 30.52 Å; Cα contacts (8 Å, |Δi|>4): 454; chains: 1; bounding box: 66×56×101 Å

pLDDT: mean 75.95, std 18.43, range [25.3, 95.62]

Sequence (377 aa):
MAKQKRQPRASHGHTASFADAEVASLYNQADESAANQLAVLAHSEAPSRAKDARRALFLLRQRGIRADASAEPSAPPQANRATPRKLEVAAMTTLEPPGRRTIAFAATQTSQPVTAVVLDMFGAVAALPQNVDTIEELIQQDEETDDAEPPCAAVVPVDFARFRVQQAVQVNRDQGLLMPIGLSAALDRIGPPDAEYPEHPAYAMLGGLPSSWSKPSREDHVWMATITALMGSVDRRRFDELAGQVREMQHSRVLLSPTQVREMLDRSISEAIPSLYPATIRQSVIQWLEDDALVWLGAGRSDLAMHSLALAHDGACATEEHWWFLKEAVRLRLAISIVPKDRMQPTSSSSPIITPDEALGPMNEGDADSEPLIWRP

Mean predicted aligned error: 16.1 Å

Foldseek 3Di:
DDDDDDDDDDDDDDQDDAPDPLLSVLLVVLAQVSLLVLLVQLPDPDPSSVVSSVVSNVVSVVVVHHHDPVSNPPDDPPPPPPDLQDFDWKKKKAQFPQAKIKIWTADPPDQFFIWIWMAGLQATDAIDGDPDRDPVVVQVVLVVVDPDDHTGMFIFDLLVSLVRNVVRVVSCVVVVHDDHPCSVVSCSNSDHRPDDPPDQVLCVVVVHADPDDDQDDCPDPLLVRLLRNPLSQWDPVLLVVLLVVLVCLVVDPDDDDPVRNVVVNLVSLLVSCCVRQPPSNLLSSLVSLQVNLSRCVRVVNNVSSSNSNSLSVQSVPDDSRRNVSSSVSSLVSSLVVPQPPVVPDDPPDDDDPCDSCVSSPHPDPPDPDDDDPPDDD